Protein AF-A0A927V858-F1 (afdb_monomer)

pLDDT: mean 81.3, std 14.49, range [28.05, 98.75]

Sequence (749 aa):
MKVRRILFGILCCLLAFFAAYFNVFGTIDKAAEDMFYHRPKKTDSKIKIIKIDDYTLNQMGDFSTWSRDVYADLIDVLCVSEDVRPAVIGFDILFSSDKSVAGDKRFAETCAKFKNIITGFSYTFPTLEKVLPYDALLRSTGYGFVNSLMKEDDGIVRSSLLYFDEAGGIRRMSFGGAVYAKYMEVIGRNAVYYTDGNEMEFKYTGAAGDYENFSMADVLQGNVQAEEFDNCIVLVGVCATGMSDEYFVPVDRSAQMYGVEIHANVIQALLENKTLMELPAVLDGLIALIIVLVLVLICENLSTVSVIVMSSVAIVVKLLMGLLIFNIGFSCNVLVAPVMSIVIGGCYIISNCHRKDNDKKIVIVLTATVVLLSVAVPFFLKAVGDSNEYQTGSIVDDSGDEGVAHIHNIEKITVEATCSDTGLITQSCCECNEIISITEVPALGHDYAEEFTVDEEATCTNEGSKSKHCKRCDSKGEVTVIAVKEHEYSDWKEVLAADCVKAGKRERSCEACGHTEEGTIKALGHYFSGKYVVETPATCTTSGVEWNYCSRCNAKGEKRIIEPVGHDYTEWEITTVAECEHTGEKERGCKNCGYTEKEVIEALGHYFSDIYVVEIPATCMTSGVEWNYCTRCNTKGEKRIIELGGHDYTKWETIVIPDCEQAGEKKHSCKDCGYTEIEVVEALGHDFSDKFTIDIPPTCEEQGIKSKHCQYCSARSEITVVEATGHSYDNGGEDAYYCTVCKKALEEE

Solvent-accessible surface area (backbone atoms only — not comparable to full-atom values): 42364 Å² total; per-residue (Å²): 113,69,67,64,52,53,54,49,48,52,50,52,24,52,51,35,19,51,39,41,49,64,46,73,53,46,78,61,27,55,57,49,48,26,77,74,64,37,60,68,51,90,49,62,84,49,44,33,39,35,24,47,20,58,70,24,36,72,74,73,43,63,73,91,73,59,62,44,41,63,61,28,53,46,48,55,55,37,44,74,43,96,93,38,22,48,44,21,42,33,35,63,49,75,51,51,62,90,87,43,82,65,26,50,47,49,27,18,54,52,33,51,69,72,66,41,37,30,36,19,24,37,66,45,81,92,81,67,46,71,54,49,44,25,78,63,40,63,76,23,40,50,63,11,31,56,84,26,72,38,63,47,100,86,56,35,44,57,36,29,37,44,40,50,74,41,92,91,74,49,76,41,39,11,32,40,48,36,45,45,39,47,36,26,51,68,74,76,40,83,68,73,84,72,54,81,72,43,55,32,33,48,49,52,33,48,50,74,81,51,49,56,68,45,47,42,50,43,47,71,71,58,78,47,62,39,73,82,38,42,73,14,41,37,38,37,26,66,57,38,92,89,54,95,51,64,39,39,36,64,64,40,82,88,53,64,32,36,52,58,60,51,36,49,26,49,32,52,10,54,76,68,67,39,30,29,30,77,50,56,44,70,57,51,8,50,51,28,19,50,56,45,44,53,51,49,65,57,48,77,83,54,54,68,68,55,33,52,51,52,31,52,50,52,32,53,50,43,52,54,47,41,56,50,42,42,76,73,34,27,45,66,87,54,48,57,50,38,54,48,34,51,54,53,37,50,54,50,43,53,56,56,41,76,72,57,86,43,71,85,50,53,61,56,53,53,50,50,52,54,46,48,58,66,40,58,62,52,56,73,68,53,80,65,79,85,90,91,90,92,93,96,98,98,97,97,99,92,99,96,93,99,96,98,97,97,97,98,94,93,92,77,61,52,48,67,42,38,50,82,42,65,10,36,46,38,44,60,44,97,89,74,66,55,75,77,48,76,45,83,37,76,44,67,47,81,54,60,45,96,59,68,46,79,76,40,82,45,36,71,85,43,66,13,33,29,26,14,42,24,82,81,48,96,52,68,60,64,71,46,78,36,71,52,41,80,78,67,59,52,74,82,41,81,77,37,82,47,41,53,80,46,58,14,34,29,37,30,38,17,81,94,76,67,54,71,49,84,45,78,37,74,41,70,43,79,51,64,78,83,54,67,48,75,82,38,76,49,38,52,84,42,61,13,34,30,34,27,37,15,80,87,74,66,47,80,64,60,74,48,75,38,68,44,70,40,77,56,60,52,72,76,46,71,80,36,78,51,36,54,86,41,62,13,32,31,35,27,40,16,79,86,74,70,54,71,50,75,49,77,36,72,45,71,43,81,53,64,45,94,62,66,48,73,81,38,75,48,33,68,86,41,61,12,34,29,34,19,32,16,79,84,76,65,49,78,59,62,75,48,75,39,67,62,38,76,76,57,59,50,74,78,43,77,79,39,81,47,39,54,83,43,60,12,30,31,33,32,31,21,75,89,77,62,55,69,54,75,48,79,38,73,42,71,42,79,58,63,45,94,59,73,43,76,77,38,78,47,39,56,87,42,64,12,35,29,28,20,43,27,80,87,50,95,52,75,42,82,74,39,80,36,73,45,70,45,84,53,68,51,88,74,69,87,93,59,42,32,22,74,85,79,64,50,71,65,86,85,134

Nearest PDB structures (foldseek):
  3q7m-assembly1_A  TM=9.022E-02  e=1.526E-04  Escherichia coli
  9cym-assembly1_L  TM=2.283E-01  e=5.647E-01  Mus musculus
  8vev-assembly2_C  TM=1.077E-01  e=3.393E-02  Mus musculus
  9cyl-assembly1_L  TM=1.929E-01  e=4.530E-01  Mus musculus
  6tjg-assembly1_A  TM=8.984E-02  e=6.948E-02  synthetic construct

Radius of gyration: 68.56 Å; Cα contacts (8 Å, |Δi|>4): 1426; chains: 1; bounding box: 158×120×239 Å

Secondary structure (DSSP, 8-state):
-HHHHHHHHHHHHHHHHHHHHTTTTHHHHHHHHHHHH----PPPTTEEEEEEEHHHHHHH--TTT--THHHHHHHHHH-SSSSSS-SEEEEEEE--S---HHHHHHHHHHHHHH--EEEEEEEETTTTEEEPPPTTTTTTSEEEESTTEEE-TTSBEEEEE-EEEETTTEEEEBHHHHHHHHHHHHTT-------SSSEEEE---S-TT-SEEEEHHHHHTTSS-GGGGTT-EEEEEEE-TT-S-EEB-SS-SSS-EEHHHHHHHHHHHHHTT-EEEEPPHHHHHHHHHHHHHHHHHHHTT--HHHHHHHHHHHHHHHHHHHHHHHTTTEE--SSHHHHHHHHHHHHHHHHHHHTTT-HHHHHHHHHHHHHHHHHHHHHHH-SS-----------------------------EE---SSS-EEEEEE-TTT--EEEEEEE------B-SSPEEEE---SSS-EEEEEEETTEEEEEEEEEEPPPP--PPP-EEEE---SSS-EEEEEE-TTT--EEEEEEPP----EEEEEEEEE---SSS-EEEEEEETTT--EEEEEEEPP----BPP-EEEE---SSS-EEEEEEBTTT-PEEEEEEPP----B-S--EEEE---SSS-EEEEEEBTTT--EEEEEEEPPPP--BPPPEEEE---SSS-EEEEEEBTTT--EEEEEEPP----B-SS-EEEE---SSS-EEEEEEBSSSS-EEEEEEE------EE--SSS--EETTT--B----

Foldseek 3Di:
DVVVLVVVLVVLLQLLLVCLLVVVPVVVLVLVCLVQFQAADQADLLEEEAAQEPVVCVVPNDPVQDQLQLVLLLLCLLPVDPQQHALAEEELDQQADDDDPVNLVSNLVSLQVNARYEYEKAADPPVRDIRHHDDSNPVRYHYAYLPQFDQDPVQATQKGFQWDQDPVRDIGGHRLNRNLCSLCVSVVHHQDDDEDDGMWGFHFHDDAPSHHYDHSVCSSVCVDHSNSNGHGYYYYYYDYPPDPQWGAYSNDNPGTHGSSSVSSRSNSRSVVVQIAYEDNSSVLSVVLSVLSSVLSVVLPPDDLVVLVVSLVVSLVVLQVVQVVCSVVRYHGRNCSSNVSSVVVSLVSNVVVCVVPVCVVVNVVVVVVVVVCVVCVVVVVVPPDDDDDDDDYDYDEYDYYDYDDYDDDDDDFDKQPAAQPGKIWRWGADPVPRDTPDIDIGHHPHFAWDPDWDWPADAEQVGKTKIFTAGPGDRDTDDMDIHDHDHADKDDWAWDFDAEQPRWGKIKIARPRPRDMDIDIHDHPHFDFPPDKDWPFPAEQQRKTKIFTARPRPRDTDDIDIHDHPHFPKDDWDWPADAEQPRKTKTWIARPRPRDIDMDIHDHPHFDWDPDWDWPAPAEQVGWTKIFIAGPRPRHTDDIDIHDHDDFDKDDKDWPADAEQPRWTKIWIARPPPRDIDIDIHDHPHFDWDPDKDWPAPAAQPGKTWIFTQGPGDRDTPPIDIHDHPHFDWDDPDDDWIAGPGPRDIDDDD

Mean predicted aligned error: 21.11 Å

Structure (mmCIF, N/CA/C/O backbone):
data_AF-A0A927V858-F1
#
_entry.id   AF-A0A927V858-F1
#
loop_
_atom_site.group_PDB
_atom_site.id
_atom_site.type_symbol
_atom_site.label_atom_id
_atom_site.label_alt_id
_atom_site.label_comp_id
_atom_site.label_asym_id
_atom_site.label_entity_id
_atom_site.label_seq_id
_atom_site.pdbx_PDB_ins_code
_atom_site.Cartn_x
_atom_site.Cartn_y
_atom_site.Cartn_z
_atom_site.occupancy
_atom_site.B_iso_or_equiv
_atom_site.auth_seq_id
_atom_site.auth_comp_id
_atom_site.auth_asym_id
_atom_site.auth_atom_id
_atom_site.pdbx_PDB_model_num
ATOM 1 N N . MET A 1 1 ? -3.427 56.158 42.458 1.00 58.91 1 MET A N 1
ATOM 2 C CA . MET A 1 1 ? -4.299 55.046 41.999 1.00 58.91 1 MET A CA 1
ATOM 3 C C . MET A 1 1 ? -4.277 54.860 40.480 1.00 58.91 1 MET A C 1
ATOM 5 O O . MET A 1 1 ? -3.712 53.857 40.075 1.00 58.91 1 MET A O 1
ATOM 9 N N . LYS A 1 2 ? -4.810 55.783 39.650 1.00 66.62 2 LYS A N 1
ATOM 10 C CA . LYS A 1 2 ? -4.940 55.594 38.179 1.00 66.62 2 LYS A CA 1
ATOM 11 C C . LYS A 1 2 ? -3.685 55.036 37.480 1.00 66.62 2 LYS A C 1
ATOM 13 O O . LYS A 1 2 ? -3.776 53.994 36.847 1.00 66.62 2 LYS A O 1
ATOM 18 N N . VAL A 1 3 ? -2.509 55.642 37.683 1.00 73.12 3 VAL A N 1
ATOM 19 C CA . VAL A 1 3 ? -1.237 55.194 37.063 1.00 73.12 3 VAL A CA 1
ATOM 20 C C . VAL A 1 3 ? -0.937 53.705 37.313 1.00 73.12 3 VAL A C 1
ATOM 22 O O . VAL A 1 3 ? -0.571 52.996 36.385 1.00 73.12 3 VAL A O 1
ATOM 25 N N . ARG A 1 4 ? -1.172 53.188 38.531 1.00 71.81 4 ARG A N 1
ATOM 26 C CA . ARG A 1 4 ? -0.948 51.765 38.862 1.00 71.81 4 ARG A CA 1
ATOM 27 C C . ARG A 1 4 ? -1.912 50.822 38.127 1.00 71.81 4 ARG A C 1
ATOM 29 O O . ARG A 1 4 ? -1.530 49.691 37.857 1.00 71.81 4 ARG A O 1
ATOM 36 N N . ARG A 1 5 ? -3.130 51.270 37.788 1.00 71.31 5 ARG A N 1
ATOM 37 C CA . ARG A 1 5 ? -4.062 50.491 36.951 1.00 71.31 5 ARG A CA 1
ATOM 38 C C . ARG A 1 5 ? -3.630 50.481 35.488 1.00 71.31 5 ARG A C 1
ATOM 40 O O . ARG A 1 5 ? -3.599 49.415 34.892 1.00 71.31 5 ARG A O 1
ATOM 47 N N . ILE A 1 6 ? -3.216 51.631 34.953 1.00 78.19 6 ILE A N 1
ATOM 48 C CA . ILE A 1 6 ? -2.701 51.748 33.578 1.00 78.19 6 ILE A CA 1
ATOM 49 C C . ILE A 1 6 ? -1.465 50.853 33.390 1.00 78.19 6 ILE A C 1
ATOM 51 O O . ILE A 1 6 ? -1.425 50.061 32.456 1.00 78.19 6 ILE A O 1
ATOM 55 N N . LEU A 1 7 ? -0.503 50.897 34.321 1.00 80.94 7 LEU A N 1
ATOM 56 C CA . LEU A 1 7 ? 0.682 50.027 34.294 1.00 80.94 7 LEU A CA 1
ATOM 57 C C . LEU A 1 7 ? 0.331 48.532 34.398 1.00 80.94 7 LEU A C 1
ATOM 59 O O . LEU A 1 7 ? 0.927 47.723 33.695 1.00 80.94 7 LEU A O 1
ATOM 63 N N . PHE A 1 8 ? -0.651 48.160 35.228 1.00 82.12 8 PHE A N 1
ATOM 64 C CA . PHE A 1 8 ? -1.137 46.776 35.309 1.00 82.12 8 PHE A CA 1
ATOM 65 C C . PHE A 1 8 ? -1.821 46.326 34.008 1.00 82.12 8 PHE A C 1
ATOM 67 O O . PHE A 1 8 ? -1.571 45.220 33.540 1.00 82.12 8 PHE A O 1
ATOM 74 N N . GLY A 1 9 ? -2.630 47.194 33.394 1.00 83.00 9 GLY A N 1
ATOM 75 C CA . GLY A 1 9 ? -3.264 46.942 32.101 1.00 83.00 9 GLY A CA 1
ATOM 76 C C . GLY A 1 9 ? -2.247 46.724 30.982 1.00 83.00 9 GLY A C 1
ATOM 77 O O . GLY A 1 9 ? -2.334 45.729 30.269 1.00 83.00 9 GLY A O 1
ATOM 78 N N . ILE A 1 10 ? -1.238 47.598 30.886 1.00 87.81 10 ILE A N 1
ATOM 79 C CA . ILE A 1 10 ? -0.120 47.464 29.938 1.00 87.81 10 ILE A CA 1
ATOM 80 C C . ILE A 1 10 ? 0.633 46.149 30.172 1.00 87.81 10 ILE A C 1
ATOM 82 O O . ILE A 1 10 ? 0.880 45.419 29.217 1.00 87.81 10 ILE A O 1
ATOM 86 N N . LEU A 1 11 ? 0.943 45.803 31.428 1.00 87.94 11 LEU A N 1
ATOM 87 C CA . LEU A 1 11 ? 1.598 44.536 31.761 1.00 87.94 11 LEU A CA 1
ATOM 88 C C . LEU A 1 11 ? 0.762 43.325 31.315 1.00 87.94 11 LEU A C 1
ATOM 90 O O . LEU A 1 11 ? 1.308 42.410 30.712 1.00 87.94 11 LEU A O 1
ATOM 94 N N . CYS A 1 12 ? -0.554 43.332 31.544 1.00 86.38 12 CYS A N 1
ATOM 95 C CA . CYS A 1 12 ? -1.440 42.258 31.086 1.00 86.38 12 CYS A CA 1
ATOM 96 C C . CYS A 1 12 ? -1.489 42.153 29.552 1.00 86.38 12 CYS A C 1
ATOM 98 O O . CYS A 1 12 ? -1.469 41.046 29.024 1.00 86.38 12 CYS A O 1
ATOM 100 N N . CYS A 1 13 ? -1.504 43.285 28.840 1.00 89.81 13 CYS A N 1
ATOM 101 C CA . CYS A 1 13 ? -1.466 43.324 27.374 1.00 89.81 13 CYS A CA 1
ATOM 102 C C . CYS A 1 13 ? -0.152 42.751 26.817 1.00 89.81 13 CYS A C 1
ATOM 104 O O . CYS A 1 13 ? -0.179 41.953 25.885 1.00 89.81 13 CYS A O 1
ATOM 106 N N . LEU A 1 14 ? 0.989 43.120 27.411 1.00 91.75 14 LEU A N 1
ATOM 107 C CA . LEU A 1 14 ? 2.305 42.601 27.027 1.00 91.75 14 LEU A CA 1
ATOM 108 C C . LEU A 1 14 ? 2.446 41.109 27.350 1.00 91.75 14 LEU A C 1
ATOM 110 O O . LEU A 1 14 ? 2.932 40.356 26.514 1.00 91.75 14 LEU A O 1
ATOM 114 N N . LEU A 1 15 ? 1.987 40.664 28.524 1.00 89.31 15 LEU A N 1
ATOM 115 C CA . LEU A 1 15 ? 1.983 39.244 28.886 1.00 89.31 15 LEU A CA 1
ATOM 116 C C . LEU A 1 15 ? 1.108 38.419 27.935 1.00 89.31 15 LEU A C 1
ATOM 118 O O . LEU A 1 15 ? 1.525 37.341 27.536 1.00 89.31 15 LEU A O 1
ATOM 122 N N . ALA A 1 16 ? -0.058 38.929 27.523 1.00 87.94 16 ALA A N 1
ATOM 123 C CA . ALA A 1 16 ? -0.917 38.252 26.552 1.00 87.94 16 ALA A CA 1
ATOM 124 C C . ALA A 1 16 ? -0.272 38.170 25.159 1.00 87.94 16 ALA A C 1
ATOM 126 O O . ALA A 1 16 ? -0.300 37.107 24.544 1.00 87.94 16 ALA A O 1
ATOM 127 N N . PHE A 1 17 ? 0.357 39.259 24.697 1.00 92.69 17 PHE A N 1
ATOM 128 C CA . PHE A 1 17 ? 1.118 39.273 23.446 1.00 92.69 17 PHE A CA 1
ATOM 129 C C . PHE A 1 17 ? 2.244 38.234 23.466 1.00 92.69 17 PHE A C 1
ATOM 131 O O . PHE A 1 17 ? 2.310 37.385 22.584 1.00 92.69 17 PHE A O 1
ATOM 138 N N . PHE A 1 18 ? 3.111 38.271 24.483 1.00 91.62 18 PHE A N 1
ATOM 139 C CA . PHE A 1 18 ? 4.269 37.379 24.553 1.00 91.62 18 PHE A CA 1
ATOM 140 C C . PHE A 1 18 ? 3.889 35.920 24.843 1.00 91.62 18 PHE A C 1
ATOM 142 O O . PHE A 1 18 ? 4.565 35.027 24.345 1.00 91.62 18 PHE A O 1
ATOM 149 N N . ALA A 1 19 ? 2.805 35.656 25.581 1.00 87.56 19 ALA A N 1
ATOM 150 C CA . ALA A 1 19 ? 2.330 34.292 25.815 1.00 87.56 19 ALA A CA 1
ATOM 151 C C . ALA A 1 19 ? 1.821 33.608 24.534 1.00 87.56 19 ALA A C 1
ATOM 153 O O . ALA A 1 19 ? 2.029 32.408 24.381 1.00 87.56 19 ALA A O 1
ATOM 154 N N . ALA A 1 20 ? 1.206 34.361 23.615 1.00 87.56 20 ALA A N 1
ATOM 155 C CA . ALA A 1 20 ? 0.836 33.868 22.287 1.00 87.56 20 ALA A CA 1
ATOM 156 C C . ALA A 1 20 ? 2.051 33.803 21.349 1.00 87.56 20 ALA A C 1
ATOM 158 O O . ALA A 1 20 ? 2.294 32.776 20.725 1.00 87.56 20 ALA A O 1
ATOM 159 N N . TYR A 1 21 ? 2.867 34.862 21.310 1.00 89.75 21 TYR A N 1
ATOM 160 C CA . TYR A 1 21 ? 4.043 34.949 20.439 1.00 89.75 21 TYR A CA 1
ATOM 161 C C . TYR A 1 21 ? 5.082 33.839 20.692 1.00 89.75 21 TYR A C 1
ATOM 163 O O . TYR A 1 21 ? 5.710 33.367 19.751 1.00 89.75 21 TYR A O 1
ATOM 171 N N . PHE A 1 22 ? 5.257 33.413 21.949 1.00 88.00 22 PHE A N 1
ATOM 172 C CA . PHE A 1 22 ? 6.136 32.297 22.333 1.00 88.00 22 PHE A CA 1
ATOM 173 C C . PHE A 1 22 ? 5.383 30.976 22.590 1.00 88.00 22 PHE A C 1
ATOM 175 O O . PHE A 1 22 ? 5.954 30.076 23.197 1.00 88.00 22 PHE A O 1
ATOM 182 N N . ASN A 1 23 ? 4.105 30.883 22.198 1.00 83.38 23 ASN A N 1
ATOM 183 C CA . ASN A 1 23 ? 3.203 29.744 22.416 1.00 83.38 23 ASN A CA 1
ATOM 184 C C . ASN A 1 23 ? 3.366 29.034 23.783 1.00 83.38 23 ASN A C 1
ATOM 186 O O . ASN A 1 23 ? 3.630 27.835 23.884 1.00 83.38 23 ASN A O 1
ATOM 190 N N . VAL A 1 24 ? 3.198 29.792 24.870 1.00 84.44 24 VAL A N 1
ATOM 191 C CA . VAL A 1 24 ? 3.479 29.348 26.253 1.00 84.44 24 VAL A CA 1
ATOM 192 C C . VAL A 1 24 ? 2.577 28.192 26.727 1.00 84.44 24 VAL A C 1
ATOM 194 O O . VAL A 1 24 ? 2.874 27.559 27.740 1.00 84.44 24 VAL A O 1
ATOM 197 N N . PHE A 1 25 ? 1.497 27.884 26.002 1.00 80.25 25 PHE A N 1
ATOM 198 C CA . PHE A 1 25 ? 0.576 26.782 26.306 1.00 80.25 25 PHE A CA 1
ATOM 199 C C . PHE A 1 25 ? 0.555 25.670 25.241 1.00 80.25 25 PHE A C 1
ATOM 201 O O . PHE A 1 25 ? -0.300 24.792 25.339 1.00 80.25 25 PHE A O 1
ATOM 208 N N . GLY A 1 26 ? 1.486 25.669 24.275 1.00 78.00 26 GLY A N 1
ATOM 209 C CA . GLY A 1 26 ? 1.424 24.905 23.016 1.00 78.00 26 GLY A CA 1
ATOM 210 C C . GLY A 1 26 ? 0.831 23.498 23.084 1.00 78.00 26 GLY A C 1
ATOM 211 O O . GLY A 1 26 ? -0.169 23.240 22.426 1.00 78.00 26 GLY A O 1
ATOM 212 N N . THR A 1 27 ? 1.357 22.602 23.924 1.00 77.31 27 THR A N 1
ATOM 213 C CA . THR A 1 27 ? 0.852 21.216 24.044 1.00 77.31 27 THR A CA 1
ATOM 214 C C . THR A 1 27 ? -0.615 21.137 24.494 1.00 77.31 27 THR A C 1
ATOM 216 O O . THR A 1 27 ? -1.357 20.250 24.078 1.00 77.31 27 THR A O 1
ATOM 219 N N . ILE A 1 28 ? -1.054 22.062 25.354 1.00 80.81 28 ILE A N 1
ATOM 220 C CA . ILE A 1 28 ? -2.446 22.147 25.822 1.00 80.81 28 ILE A CA 1
ATOM 221 C C . ILE A 1 28 ? -3.313 22.837 24.761 1.00 80.81 28 ILE A C 1
ATOM 223 O O . ILE A 1 28 ? -4.476 22.474 24.595 1.00 80.81 28 ILE A O 1
ATOM 227 N N . ASP A 1 29 ? -2.748 23.805 24.032 1.00 82.00 29 ASP A N 1
ATOM 228 C CA . ASP A 1 29 ? -3.445 24.508 22.957 1.00 82.00 29 ASP A CA 1
ATOM 229 C C . ASP A 1 29 ? -3.707 23.576 21.762 1.00 82.00 29 ASP A C 1
ATOM 231 O O . ASP A 1 29 ? -4.870 23.366 21.431 1.00 82.00 29 ASP A O 1
ATOM 235 N N . LYS A 1 30 ? -2.695 22.864 21.238 1.00 82.06 30 LYS A N 1
ATOM 236 C CA . LYS A 1 30 ? -2.862 21.800 20.223 1.00 82.06 30 LYS A CA 1
ATOM 237 C C . LYS A 1 30 ? -3.902 20.748 20.641 1.00 82.06 30 LYS A C 1
ATOM 239 O O . LYS A 1 30 ? -4.741 20.351 19.840 1.00 82.06 30 LYS A O 1
ATOM 244 N N . ALA A 1 31 ? -3.931 20.342 21.915 1.00 81.75 31 ALA A N 1
ATOM 245 C CA . ALA A 1 31 ? -4.948 19.409 22.415 1.00 81.75 31 ALA A CA 1
ATOM 246 C C . ALA A 1 31 ? -6.379 19.997 22.451 1.00 81.75 31 ALA A C 1
ATOM 248 O O . ALA A 1 31 ? -7.353 19.250 22.330 1.00 81.75 31 ALA A O 1
ATOM 249 N N . ALA A 1 32 ? -6.531 21.317 22.599 1.00 79.75 32 ALA A N 1
ATOM 250 C CA . ALA A 1 32 ? -7.817 21.998 22.453 1.00 79.75 32 ALA A CA 1
ATOM 251 C C . ALA A 1 32 ? -8.191 22.196 20.973 1.00 79.75 32 ALA A C 1
ATOM 253 O O . ALA A 1 32 ? -9.346 21.974 20.604 1.00 79.75 32 ALA A O 1
ATOM 254 N N . GLU A 1 33 ? -7.225 22.569 20.130 1.00 79.94 33 GLU A N 1
ATOM 255 C CA . GLU A 1 33 ? -7.360 22.676 18.673 1.00 79.94 33 GLU A CA 1
ATOM 256 C C . GLU A 1 33 ? -7.863 21.355 18.072 1.00 79.94 33 GLU A C 1
ATOM 258 O O . GLU A 1 33 ? -8.876 21.363 17.370 1.00 79.94 33 GLU A O 1
ATOM 263 N N . ASP A 1 34 ? -7.270 20.215 18.449 1.00 84.75 34 ASP A N 1
ATOM 264 C CA . ASP A 1 34 ? -7.724 18.870 18.069 1.00 84.75 34 ASP A CA 1
ATOM 265 C C . ASP A 1 34 ? -9.228 18.673 18.332 1.00 84.75 34 ASP A C 1
ATOM 267 O O . ASP A 1 34 ? -10.001 18.390 17.413 1.00 84.75 34 ASP A O 1
ATOM 271 N N . MET A 1 35 ? -9.672 18.906 19.573 1.00 78.25 35 MET A N 1
ATOM 272 C CA . MET A 1 35 ? -11.064 18.718 20.008 1.00 78.25 35 MET A CA 1
ATOM 273 C C . MET A 1 35 ? -12.063 19.638 19.277 1.00 78.25 35 MET A C 1
ATOM 275 O O . MET A 1 35 ? -13.226 19.272 19.054 1.00 78.25 35 MET A O 1
ATOM 279 N N . PHE A 1 36 ? -11.652 20.855 18.910 1.00 71.81 36 PHE A N 1
ATOM 280 C CA . PHE A 1 36 ? -12.515 21.771 18.165 1.00 71.81 36 PHE A CA 1
ATOM 281 C C . PHE A 1 36 ? -12.536 21.466 16.667 1.00 71.81 36 PHE A C 1
ATOM 283 O O . PHE A 1 36 ? -13.609 21.525 16.055 1.00 71.81 36 PHE A O 1
ATOM 290 N N . TYR A 1 37 ? -11.387 21.126 16.085 1.00 73.75 37 TYR A N 1
ATOM 291 C CA . TYR A 1 37 ? -11.194 21.124 14.642 1.00 73.75 37 TYR A CA 1
ATOM 292 C C . TYR A 1 37 ? -11.202 19.728 14.018 1.00 73.75 37 TYR A C 1
ATOM 294 O O . TYR A 1 37 ? -11.857 19.558 12.985 1.00 73.75 37 TYR A O 1
ATOM 302 N N . HIS A 1 38 ? -10.555 18.723 14.606 1.00 74.81 38 HIS A N 1
ATOM 303 C CA . HIS A 1 38 ? -10.404 17.385 14.018 1.00 74.81 38 HIS A CA 1
ATOM 304 C C . HIS A 1 38 ? -11.633 16.495 14.257 1.00 74.81 38 HIS A C 1
ATOM 306 O O . HIS A 1 38 ? -11.595 15.469 14.925 1.00 74.81 38 HIS A O 1
ATOM 312 N N . ARG A 1 39 ? -12.762 16.913 13.675 1.00 73.94 39 ARG A N 1
ATOM 313 C CA . ARG A 1 39 ? -14.020 16.158 13.663 1.00 73.94 39 ARG A CA 1
ATOM 314 C C . ARG A 1 39 ? -14.120 15.319 12.386 1.00 73.94 39 ARG A C 1
ATOM 316 O O . ARG A 1 39 ? -14.115 15.934 11.310 1.00 73.94 39 ARG A O 1
ATOM 323 N N . PRO A 1 40 ? -14.264 13.985 12.484 1.00 74.50 40 PRO A N 1
ATOM 324 C CA . PRO A 1 40 ? -14.386 13.127 11.315 1.00 74.50 40 PRO A CA 1
ATOM 325 C C . PRO A 1 40 ? -15.682 13.410 10.547 1.00 74.50 40 PRO A C 1
ATOM 327 O O . PRO A 1 40 ? -16.665 13.935 11.085 1.00 74.50 40 PRO A O 1
ATOM 330 N N . LYS A 1 41 ? -15.664 13.090 9.255 1.00 82.81 41 LYS A N 1
ATOM 331 C CA . LYS A 1 41 ? -16.787 13.182 8.314 1.00 82.81 41 LYS A CA 1
ATOM 332 C C . LYS A 1 41 ? -16.683 12.019 7.329 1.00 82.81 41 LYS A C 1
ATOM 334 O O . LYS A 1 41 ? -15.661 11.348 7.281 1.00 82.81 41 LYS A O 1
ATOM 339 N N . LYS A 1 42 ? -17.709 11.812 6.495 1.00 88.19 42 LYS A N 1
ATOM 340 C CA . LYS A 1 42 ? -17.600 10.828 5.412 1.00 88.19 42 LYS A CA 1
ATOM 341 C C . LYS A 1 42 ? -16.396 11.168 4.515 1.00 88.19 42 LYS A C 1
ATOM 343 O O . LYS A 1 42 ? -16.301 12.289 4.012 1.00 88.19 42 LYS A O 1
ATOM 348 N N . THR A 1 43 ? -15.525 10.185 4.344 1.00 93.00 43 THR A N 1
ATOM 349 C CA . THR A 1 43 ? -14.414 10.124 3.390 1.00 93.00 43 THR A CA 1
ATOM 350 C C . THR A 1 43 ? -14.906 10.226 1.941 1.00 93.00 43 THR A C 1
ATOM 352 O O . THR A 1 43 ? -16.078 9.961 1.643 1.00 93.00 43 THR A O 1
ATOM 355 N N . ASP A 1 44 ? -14.029 10.656 1.030 1.00 92.56 44 ASP A N 1
ATOM 356 C CA . ASP A 1 44 ? -14.317 10.608 -0.407 1.00 92.56 44 ASP A CA 1
ATOM 357 C C . ASP A 1 44 ? -14.139 9.168 -0.916 1.00 92.56 44 ASP A C 1
ATOM 359 O O . ASP A 1 44 ? -13.043 8.614 -0.851 1.00 92.56 44 ASP A O 1
ATOM 363 N N . SER A 1 45 ? -15.206 8.574 -1.459 1.00 93.38 45 SER A N 1
ATOM 364 C CA . SER A 1 45 ? -15.193 7.219 -2.034 1.00 93.38 45 SER A CA 1
ATOM 365 C C . SER A 1 45 ? -14.297 7.096 -3.273 1.00 93.38 45 SER A C 1
ATOM 367 O O . SER A 1 45 ? -14.064 5.998 -3.766 1.00 93.38 45 SER A O 1
ATOM 369 N N . LYS A 1 46 ? -13.765 8.209 -3.796 1.00 94.56 46 LYS A N 1
ATOM 370 C CA . LYS A 1 46 ? -12.696 8.206 -4.802 1.00 94.56 46 LYS A CA 1
ATOM 371 C C . LYS A 1 46 ? -11.321 7.838 -4.246 1.00 94.56 46 LYS A C 1
ATOM 373 O O . LYS A 1 46 ? -10.421 7.643 -5.057 1.00 94.56 46 LYS A O 1
ATOM 378 N N . ILE A 1 47 ? -11.127 7.778 -2.928 1.00 98.19 47 ILE A N 1
ATOM 379 C CA . ILE A 1 47 ? -9.858 7.392 -2.301 1.00 98.19 47 ILE A CA 1
ATOM 380 C C . ILE A 1 47 ? -10.037 6.005 -1.684 1.00 98.19 47 ILE A C 1
ATOM 382 O O . ILE A 1 47 ? -10.734 5.849 -0.681 1.00 98.19 47 ILE A O 1
ATOM 386 N N . LYS A 1 48 ? -9.409 5.004 -2.303 1.00 98.25 48 LYS A N 1
ATOM 387 C CA . LYS A 1 48 ? -9.518 3.587 -1.934 1.00 98.25 48 LYS A CA 1
ATOM 388 C C . LYS A 1 48 ? -8.152 3.042 -1.527 1.00 98.25 48 LYS A C 1
ATOM 390 O O . LYS A 1 48 ? -7.136 3.414 -2.116 1.00 98.25 48 LYS A O 1
ATOM 395 N N . ILE A 1 49 ? -8.118 2.163 -0.527 1.00 98.50 49 ILE A N 1
ATOM 396 C CA . ILE A 1 49 ? -6.872 1.612 0.026 1.00 98.50 49 ILE A CA 1
ATOM 397 C C . ILE A 1 49 ? -6.840 0.094 -0.158 1.00 98.50 49 ILE A C 1
ATOM 399 O O . ILE A 1 49 ? -7.696 -0.623 0.351 1.00 98.50 49 ILE A O 1
ATOM 403 N N . ILE A 1 50 ? -5.826 -0.404 -0.854 1.00 98.44 50 ILE A N 1
ATOM 404 C CA . ILE A 1 50 ? -5.524 -1.827 -0.975 1.00 98.44 50 ILE A CA 1
ATOM 405 C C . ILE A 1 50 ? -4.477 -2.165 0.087 1.00 98.44 50 ILE A C 1
ATOM 407 O O . ILE A 1 50 ? -3.327 -1.726 0.020 1.00 98.44 50 ILE A O 1
ATOM 411 N N . LYS A 1 51 ? -4.902 -2.904 1.109 1.00 96.62 51 LYS A N 1
ATOM 412 C CA . LYS A 1 51 ? -4.116 -3.186 2.308 1.00 96.62 51 LYS A CA 1
ATOM 413 C C . LYS A 1 51 ? -3.352 -4.497 2.166 1.00 96.62 51 LYS A C 1
ATOM 415 O O . LYS A 1 51 ? -3.944 -5.546 1.919 1.00 96.62 51 LYS A O 1
ATOM 420 N N . ILE A 1 52 ? -2.044 -4.448 2.400 1.00 96.44 52 ILE A N 1
ATOM 421 C CA . ILE A 1 52 ? -1.256 -5.614 2.807 1.00 96.44 52 ILE A CA 1
ATOM 422 C C . ILE A 1 52 ? -1.512 -5.785 4.306 1.00 96.44 52 ILE A C 1
ATOM 424 O O . ILE A 1 52 ? -0.819 -5.217 5.148 1.00 96.44 52 ILE A O 1
ATOM 428 N N . ASP A 1 53 ? -2.600 -6.481 4.609 1.00 95.19 53 ASP A N 1
ATOM 429 C CA . ASP A 1 53 ? -3.116 -6.730 5.951 1.00 95.19 53 ASP A CA 1
ATOM 430 C C . ASP A 1 53 ? -2.750 -8.129 6.464 1.00 95.19 53 ASP A C 1
ATOM 432 O O . ASP A 1 53 ? -2.185 -8.954 5.742 1.00 95.19 53 ASP A O 1
ATOM 436 N N . ASP A 1 54 ? -3.097 -8.420 7.720 1.00 94.44 54 ASP A N 1
ATOM 437 C CA . ASP A 1 54 ? -2.828 -9.726 8.332 1.00 94.44 54 ASP A CA 1
ATOM 438 C C . ASP A 1 54 ? -3.450 -10.886 7.527 1.00 94.44 54 ASP A C 1
ATOM 440 O O . ASP A 1 54 ? -2.858 -11.958 7.441 1.00 94.44 54 ASP A O 1
ATOM 444 N N . TYR A 1 55 ? -4.609 -10.699 6.887 1.00 94.69 55 TYR A N 1
ATOM 445 C CA . TYR A 1 55 ? -5.229 -11.715 6.023 1.00 94.69 55 TYR A CA 1
ATOM 446 C C . TYR A 1 55 ? -4.433 -11.943 4.727 1.00 94.69 55 TYR A C 1
ATOM 448 O O . TYR A 1 55 ? -4.184 -13.093 4.357 1.00 94.69 55 TYR A O 1
ATOM 456 N N . THR A 1 56 ? -3.952 -10.876 4.083 1.00 95.19 56 THR A N 1
ATOM 457 C CA . THR A 1 56 ? -3.050 -10.961 2.926 1.00 95.19 56 THR A CA 1
ATOM 458 C C . THR A 1 56 ? -1.744 -11.662 3.300 1.00 95.19 56 THR A C 1
ATOM 460 O O . THR A 1 56 ? -1.341 -12.602 2.616 1.00 95.19 56 THR A O 1
ATOM 463 N N . LEU A 1 57 ? -1.105 -11.274 4.409 1.00 94.19 57 LEU A N 1
ATOM 464 C CA . LEU A 1 57 ? 0.148 -11.885 4.872 1.00 94.19 57 LEU A CA 1
ATOM 465 C C . LEU A 1 57 ? -0.030 -13.357 5.285 1.00 94.19 57 LEU A C 1
ATOM 467 O O . LEU A 1 57 ? 0.859 -14.169 5.036 1.00 94.19 57 LEU A O 1
ATOM 471 N N . ASN A 1 58 ? -1.180 -13.740 5.851 1.00 92.00 58 ASN A N 1
ATOM 472 C CA . ASN A 1 58 ? -1.486 -15.144 6.154 1.00 92.00 58 ASN A CA 1
ATOM 473 C C . ASN A 1 58 ? -1.694 -16.007 4.892 1.00 92.00 58 ASN A C 1
ATOM 475 O O . ASN A 1 58 ? -1.435 -17.207 4.945 1.00 92.00 58 ASN A O 1
ATOM 479 N N . GLN A 1 59 ? -2.147 -15.431 3.770 1.00 87.31 59 GLN A N 1
ATOM 480 C CA . GLN A 1 59 ? -2.309 -16.163 2.503 1.00 87.31 59 GLN A CA 1
ATOM 481 C C . GLN A 1 59 ? -1.045 -16.173 1.633 1.00 87.31 59 GLN A C 1
ATOM 483 O O . GLN A 1 59 ? -0.765 -17.171 0.974 1.00 87.31 59 GLN A O 1
ATOM 488 N N . MET A 1 60 ? -0.300 -15.067 1.602 1.00 89.56 60 MET A N 1
ATOM 489 C CA . MET A 1 60 ? 0.798 -14.837 0.653 1.00 89.56 60 MET A CA 1
ATOM 490 C C . MET A 1 60 ? 2.188 -14.850 1.309 1.00 89.56 60 MET A C 1
ATOM 492 O O . MET A 1 60 ? 3.198 -14.759 0.615 1.00 89.56 60 MET A O 1
ATOM 496 N N . GLY A 1 61 ? 2.267 -14.957 2.637 1.00 90.12 61 GLY A N 1
ATOM 497 C CA . GLY A 1 61 ? 3.513 -14.834 3.391 1.00 90.12 61 GLY A CA 1
ATOM 498 C C . GLY A 1 61 ? 3.991 -13.385 3.535 1.00 90.12 61 GLY A C 1
ATOM 499 O O . GLY A 1 61 ? 3.306 -12.433 3.164 1.00 90.12 61 GLY A O 1
ATOM 500 N N . ASP A 1 62 ? 5.191 -13.221 4.091 1.00 87.62 62 ASP A N 1
ATOM 501 C CA . ASP A 1 62 ? 5.802 -11.918 4.363 1.00 87.62 62 ASP A CA 1
ATOM 502 C C . ASP A 1 62 ? 6.111 -11.151 3.062 1.00 87.62 62 ASP A C 1
ATOM 504 O O . ASP A 1 62 ? 6.856 -11.635 2.206 1.00 87.62 62 ASP A O 1
ATOM 508 N N . PHE A 1 63 ? 5.583 -9.930 2.926 1.00 87.62 63 PHE A N 1
ATOM 509 C CA . PHE A 1 63 ? 5.744 -9.089 1.732 1.00 87.62 63 PHE A CA 1
ATOM 510 C C . PHE A 1 63 ? 7.202 -8.721 1.401 1.00 87.62 63 PHE A C 1
ATOM 512 O O . PHE A 1 63 ? 7.536 -8.449 0.243 1.00 87.62 63 PHE A O 1
ATOM 519 N N . SER A 1 64 ? 8.110 -8.782 2.380 1.00 83.56 64 SER A N 1
ATOM 520 C CA . SER A 1 64 ? 9.549 -8.644 2.141 1.00 83.56 64 SER A CA 1
ATOM 521 C C . SER A 1 64 ? 10.120 -9.794 1.300 1.00 83.56 64 SER A C 1
ATOM 523 O O . SER A 1 64 ? 11.121 -9.592 0.610 1.00 83.56 64 SER A O 1
ATOM 525 N N . THR A 1 65 ? 9.454 -10.954 1.249 1.00 86.50 65 THR A N 1
ATOM 526 C CA . THR A 1 65 ? 9.873 -12.131 0.463 1.00 86.50 65 THR A CA 1
ATOM 527 C C . THR A 1 65 ? 9.319 -12.166 -0.964 1.00 86.50 65 THR A C 1
ATOM 529 O O . THR A 1 65 ? 9.927 -12.802 -1.819 1.00 86.50 65 THR A O 1
ATOM 532 N N . TRP A 1 66 ? 8.226 -11.452 -1.265 1.00 90.12 66 TRP A N 1
ATOM 533 C CA . TRP A 1 66 ? 7.556 -11.526 -2.573 1.00 90.12 66 TRP A CA 1
ATOM 534 C C . TRP A 1 66 ? 8.449 -11.074 -3.744 1.00 90.12 66 TRP A C 1
ATOM 536 O O . TRP A 1 66 ? 9.214 -10.104 -3.622 1.00 90.12 66 TRP A O 1
ATOM 546 N N . SER A 1 67 ? 8.294 -11.727 -4.906 1.00 91.75 67 SER A N 1
ATOM 547 C CA . SER A 1 67 ? 8.772 -11.193 -6.191 1.00 91.75 67 SER A CA 1
ATOM 548 C C . SER A 1 67 ? 8.010 -9.916 -6.555 1.00 91.75 67 SER A C 1
ATOM 550 O O . SER A 1 67 ? 6.861 -9.722 -6.151 1.00 91.75 67 SER A O 1
ATOM 552 N N . ARG A 1 68 ? 8.622 -9.048 -7.369 1.00 93.69 68 ARG A N 1
ATOM 553 C CA . ARG A 1 68 ? 7.953 -7.830 -7.850 1.00 93.69 68 ARG A CA 1
ATOM 554 C C . ARG A 1 68 ? 6.821 -8.102 -8.851 1.00 93.69 68 ARG A C 1
ATOM 556 O O . ARG A 1 68 ? 5.974 -7.233 -9.036 1.00 93.69 68 ARG A O 1
ATOM 563 N N . ASP A 1 69 ? 6.736 -9.324 -9.382 1.00 93.50 69 ASP A N 1
ATOM 564 C CA . ASP A 1 69 ? 5.599 -9.814 -10.175 1.00 93.50 69 ASP A CA 1
ATOM 565 C C . ASP A 1 69 ? 4.252 -9.615 -9.473 1.00 93.50 69 ASP A C 1
ATOM 567 O O . ASP A 1 69 ? 3.317 -9.153 -10.110 1.00 93.50 69 ASP A O 1
ATOM 571 N N . VAL A 1 70 ? 4.177 -9.827 -8.154 1.00 95.38 70 VAL A N 1
ATOM 572 C CA . VAL A 1 70 ? 2.939 -9.683 -7.362 1.00 95.38 70 VAL A CA 1
ATOM 573 C C . VAL A 1 70 ? 2.339 -8.270 -7.462 1.00 95.38 70 VAL A C 1
ATOM 575 O O . VAL A 1 70 ? 1.121 -8.093 -7.474 1.00 95.38 70 VAL A O 1
ATOM 578 N N . TYR A 1 71 ? 3.186 -7.244 -7.575 1.00 96.19 71 TYR A N 1
ATOM 579 C CA . TYR A 1 71 ? 2.745 -5.857 -7.747 1.00 96.19 71 TYR A CA 1
ATOM 580 C C . TYR A 1 71 ? 2.450 -5.517 -9.216 1.00 96.19 71 TYR A C 1
ATOM 582 O O . TYR A 1 71 ? 1.673 -4.602 -9.481 1.00 96.19 71 TYR A O 1
ATOM 590 N N . ALA A 1 72 ? 3.025 -6.257 -10.170 1.00 95.94 72 ALA A N 1
ATOM 591 C CA . ALA A 1 72 ? 2.646 -6.185 -11.580 1.00 95.94 72 ALA A CA 1
ATOM 592 C C . ALA A 1 72 ? 1.280 -6.852 -11.823 1.00 95.94 72 ALA A C 1
ATOM 594 O O . ALA A 1 72 ? 0.439 -6.262 -12.492 1.00 95.94 72 ALA A O 1
ATOM 595 N N . ASP A 1 73 ? 1.028 -8.010 -11.205 1.00 95.88 73 ASP A N 1
ATOM 596 C CA . ASP A 1 73 ? -0.266 -8.702 -11.205 1.00 95.88 73 ASP A CA 1
ATOM 597 C C . ASP A 1 73 ? -1.367 -7.805 -10.637 1.00 95.88 73 ASP A C 1
ATOM 599 O O . ASP A 1 73 ? -2.428 -7.680 -11.243 1.00 95.88 73 ASP A O 1
ATOM 603 N N . LEU A 1 74 ? -1.094 -7.092 -9.536 1.00 97.56 74 LEU A N 1
ATOM 604 C CA . LEU A 1 74 ? -2.039 -6.120 -8.985 1.00 97.56 74 LEU A CA 1
ATOM 605 C C . LEU A 1 74 ? -2.364 -4.997 -9.988 1.00 97.56 74 LEU A C 1
ATOM 607 O O . LEU A 1 74 ? -3.523 -4.611 -10.113 1.00 97.56 74 LEU A O 1
ATOM 611 N N . ILE A 1 75 ? -1.374 -4.479 -10.725 1.00 96.50 75 ILE A N 1
ATOM 612 C CA . ILE A 1 75 ? -1.619 -3.450 -11.750 1.00 96.50 75 ILE A CA 1
ATOM 613 C C . ILE A 1 75 ? -2.395 -4.031 -12.942 1.00 96.50 75 ILE A C 1
ATOM 615 O O . ILE A 1 75 ? -3.319 -3.375 -13.417 1.00 96.50 75 ILE A O 1
ATOM 619 N N . ASP A 1 76 ? -2.062 -5.234 -13.420 1.00 94.19 76 ASP A N 1
ATOM 620 C CA . ASP A 1 76 ? -2.770 -5.877 -14.537 1.00 94.19 76 ASP A CA 1
ATOM 621 C C . ASP A 1 76 ? -4.226 -6.252 -14.166 1.00 94.19 76 ASP A C 1
ATOM 623 O O . ASP A 1 76 ? -5.101 -6.170 -15.027 1.00 94.19 76 ASP A O 1
ATOM 627 N N . VAL A 1 77 ? -4.515 -6.575 -12.896 1.00 95.12 77 VAL A N 1
ATOM 628 C CA . VAL A 1 77 ? -5.887 -6.756 -12.371 1.00 95.12 77 VAL A CA 1
ATOM 629 C C . VAL A 1 77 ? -6.644 -5.426 -12.269 1.00 95.12 77 VAL A C 1
ATOM 631 O O . VAL A 1 77 ? -7.812 -5.358 -12.641 1.00 95.12 77 VAL A O 1
ATOM 634 N N . LEU A 1 78 ? -6.002 -4.358 -11.784 1.00 95.62 78 LEU A N 1
ATOM 635 C CA . LEU A 1 78 ? -6.644 -3.046 -11.620 1.00 95.62 78 LEU A CA 1
ATOM 636 C C . LEU A 1 78 ? -6.846 -2.293 -12.944 1.00 95.62 78 LEU A C 1
ATOM 638 O O . LEU A 1 78 ? -7.769 -1.492 -13.060 1.00 95.62 78 LEU A O 1
ATOM 642 N N . CYS A 1 79 ? -5.973 -2.501 -13.931 1.00 92.56 79 CYS A N 1
ATOM 643 C CA . CYS A 1 79 ? -5.943 -1.742 -15.183 1.00 92.56 79 CYS A CA 1
ATOM 644 C C . CYS A 1 79 ? -6.327 -2.621 -16.385 1.00 92.56 79 CYS A C 1
ATOM 646 O O . CYS A 1 79 ? -5.550 -2.792 -17.328 1.00 92.56 79 CYS A O 1
ATOM 648 N N . VAL A 1 80 ? -7.544 -3.172 -16.348 1.00 86.25 80 VAL A N 1
ATOM 649 C CA . VAL A 1 80 ? -8.082 -4.083 -17.377 1.00 86.25 80 VAL A CA 1
ATOM 650 C C . VAL A 1 80 ? -8.148 -3.421 -18.761 1.00 86.25 80 VAL A C 1
ATOM 652 O O . VAL A 1 80 ? -7.958 -4.088 -19.779 1.00 86.25 80 VAL A O 1
ATOM 655 N N . SER A 1 81 ? -8.392 -2.108 -18.825 1.00 83.62 81 SER A N 1
ATOM 656 C CA . SER A 1 81 ? -8.383 -1.342 -20.078 1.00 83.62 81 SER A CA 1
ATOM 657 C C . SER A 1 81 ? -7.993 0.126 -19.857 1.00 83.62 81 SER A C 1
ATOM 659 O O . SER A 1 81 ? -7.766 0.557 -18.731 1.00 83.62 81 SER A O 1
ATOM 661 N N . GLU A 1 82 ? -7.908 0.912 -20.935 1.00 80.75 82 GLU A N 1
ATOM 662 C CA . GLU A 1 82 ? -7.756 2.373 -20.835 1.00 80.75 82 GLU A CA 1
ATOM 663 C C . GLU A 1 82 ? -9.012 3.058 -20.267 1.00 80.75 82 GLU A C 1
ATOM 665 O O . GLU A 1 82 ? -8.878 4.065 -19.575 1.00 80.75 82 GLU A O 1
ATOM 670 N N . ASP A 1 83 ? -10.200 2.492 -20.524 1.00 83.88 83 ASP A N 1
ATOM 671 C CA . ASP A 1 83 ? -11.513 3.028 -20.127 1.00 83.88 83 ASP A CA 1
ATOM 672 C C . ASP A 1 83 ? -11.987 2.558 -18.735 1.00 83.88 83 ASP A C 1
ATOM 674 O O . ASP A 1 83 ? -12.963 3.093 -18.217 1.00 83.88 83 ASP A O 1
ATOM 678 N N . VAL A 1 84 ? -11.330 1.546 -18.152 1.00 88.81 84 VAL A N 1
ATOM 679 C CA . VAL A 1 84 ? -11.626 0.981 -16.821 1.00 88.81 84 VAL A CA 1
ATOM 680 C C . VAL A 1 84 ? -10.307 0.777 -16.082 1.00 88.81 84 VAL A C 1
ATOM 682 O O . VAL A 1 84 ? -9.630 -0.240 -16.285 1.00 88.81 84 VAL A O 1
ATOM 685 N N . ARG A 1 85 ? -9.922 1.773 -15.272 1.00 93.94 85 ARG A N 1
ATOM 686 C CA . ARG A 1 85 ? -8.701 1.752 -14.447 1.00 93.94 85 ARG A CA 1
ATOM 687 C C . ARG A 1 85 ? -8.684 2.850 -13.370 1.00 93.94 85 ARG A C 1
ATOM 689 O O . ARG A 1 85 ? -9.313 3.895 -13.546 1.00 93.94 85 ARG A O 1
ATOM 696 N N . PRO A 1 86 ? -7.886 2.695 -12.295 1.00 97.06 86 PRO A N 1
ATOM 697 C CA . PRO A 1 86 ? -7.570 3.788 -11.381 1.00 97.06 86 PRO A CA 1
ATOM 698 C C . PRO A 1 86 ? -7.064 5.037 -12.107 1.00 97.06 86 PRO A C 1
ATOM 700 O O . PRO A 1 86 ? -6.229 4.958 -13.010 1.00 97.06 86 PRO A O 1
ATOM 703 N N . ALA A 1 87 ? -7.486 6.213 -11.646 1.00 96.44 87 ALA A N 1
ATOM 704 C CA . ALA A 1 87 ? -6.905 7.476 -12.092 1.00 96.44 87 ALA A CA 1
ATOM 705 C C . ALA A 1 87 ? -5.428 7.580 -11.668 1.00 96.44 87 ALA A C 1
ATOM 707 O O . ALA A 1 87 ? -4.602 8.045 -12.450 1.00 96.44 87 ALA A O 1
ATOM 708 N N . VAL A 1 88 ? -5.080 7.106 -10.462 1.00 97.88 88 VAL A N 1
ATOM 709 C CA . VAL A 1 88 ? -3.695 6.993 -9.959 1.00 97.88 88 VAL A CA 1
ATOM 710 C C . VAL A 1 88 ? -3.558 5.756 -9.077 1.00 97.88 88 VAL A C 1
ATOM 712 O O . VAL A 1 88 ? -4.451 5.483 -8.277 1.00 97.88 88 VAL A O 1
ATOM 715 N N . ILE A 1 89 ? -2.418 5.065 -9.169 1.00 98.38 89 ILE A N 1
ATOM 716 C CA . ILE A 1 89 ? -2.003 4.033 -8.207 1.00 98.38 89 ILE A CA 1
ATOM 717 C C . ILE A 1 89 ? -0.771 4.543 -7.450 1.00 98.38 89 ILE A C 1
ATOM 719 O O . ILE A 1 89 ? 0.258 4.823 -8.062 1.00 98.38 89 ILE A O 1
ATOM 723 N N . GLY A 1 90 ? -0.863 4.680 -6.130 1.00 98.31 90 GLY A N 1
ATOM 724 C CA . GLY A 1 90 ? 0.253 5.031 -5.255 1.00 98.31 90 GLY A CA 1
ATOM 725 C C . GLY A 1 90 ? 0.714 3.827 -4.439 1.00 98.31 90 GLY A C 1
ATOM 726 O O . GLY A 1 90 ? -0.049 3.340 -3.614 1.00 98.31 90 GLY A O 1
ATOM 727 N N . PHE A 1 91 ? 1.959 3.383 -4.607 1.00 97.75 91 PHE A N 1
ATOM 728 C CA . PHE A 1 91 ? 2.571 2.361 -3.751 1.00 97.75 91 PHE A CA 1
ATOM 729 C C . PHE A 1 91 ? 3.348 2.997 -2.599 1.00 97.75 91 PHE A C 1
ATOM 731 O O . PHE A 1 91 ? 4.448 3.521 -2.800 1.00 97.75 91 PHE A O 1
ATOM 738 N N . ASP A 1 92 ? 2.801 2.881 -1.394 1.00 95.75 92 ASP A N 1
ATOM 739 C CA . ASP A 1 92 ? 3.425 3.243 -0.121 1.00 95.75 92 ASP A CA 1
ATOM 740 C C . ASP A 1 92 ? 4.355 2.109 0.354 1.00 95.75 92 ASP A C 1
ATOM 742 O O . ASP A 1 92 ? 4.175 1.475 1.393 1.00 95.75 92 ASP A O 1
ATOM 746 N N . ILE A 1 93 ? 5.294 1.743 -0.526 1.00 93.12 93 ILE A N 1
ATOM 747 C CA . ILE A 1 93 ? 6.190 0.591 -0.391 1.00 93.12 93 ILE A CA 1
ATOM 748 C C . ILE A 1 93 ? 7.557 0.973 -0.966 1.00 93.12 93 ILE A C 1
ATOM 750 O O . ILE A 1 93 ? 7.666 1.437 -2.103 1.00 93.12 93 ILE A O 1
ATOM 754 N N . LEU A 1 94 ? 8.622 0.750 -0.191 1.00 93.12 94 LEU A N 1
ATOM 755 C CA . LEU A 1 94 ? 9.993 1.057 -0.600 1.00 93.12 94 LEU A CA 1
ATOM 756 C C . LEU A 1 94 ? 10.578 -0.061 -1.474 1.00 93.12 94 LEU A C 1
ATOM 758 O O . LEU A 1 94 ? 11.166 -1.023 -0.983 1.00 93.12 94 LEU A O 1
ATOM 762 N N . PHE A 1 95 ? 10.471 0.088 -2.794 1.00 93.56 95 PHE A N 1
ATOM 763 C CA . PHE A 1 95 ? 11.068 -0.837 -3.766 1.00 93.56 95 PHE A CA 1
ATOM 764 C C . PHE A 1 95 ? 12.576 -0.601 -3.973 1.00 93.56 95 PHE A C 1
ATOM 766 O O . PHE A 1 95 ? 13.036 -0.424 -5.099 1.00 93.56 95 PHE A O 1
ATOM 773 N N . SER A 1 96 ? 13.360 -0.594 -2.898 1.00 86.69 96 SER A N 1
ATOM 774 C CA . SER A 1 96 ? 14.815 -0.420 -2.957 1.00 86.69 96 SER A CA 1
ATOM 775 C C . SER A 1 96 ? 15.544 -1.679 -3.443 1.00 86.69 96 SER A C 1
ATOM 777 O O . SER A 1 96 ? 15.089 -2.800 -3.207 1.00 86.69 96 SER A O 1
ATOM 779 N N . SER A 1 97 ? 16.701 -1.488 -4.094 1.00 79.75 97 SER A N 1
ATOM 780 C CA . SER A 1 97 ? 17.582 -2.532 -4.666 1.00 79.75 97 SER A CA 1
ATOM 781 C C . SER A 1 97 ? 16.931 -3.493 -5.679 1.00 79.75 97 SER A C 1
ATOM 783 O O . SER A 1 97 ? 15.709 -3.599 -5.778 1.00 79.75 97 SER A O 1
ATOM 785 N N . ASP A 1 98 ? 17.742 -4.195 -6.465 1.00 77.75 98 ASP A N 1
ATOM 786 C CA . ASP A 1 98 ? 17.258 -5.271 -7.335 1.00 77.75 98 ASP A CA 1
ATOM 787 C C . ASP A 1 98 ? 17.021 -6.549 -6.501 1.00 77.75 98 ASP A C 1
ATOM 789 O O . ASP A 1 98 ? 17.812 -6.879 -5.616 1.00 77.75 98 ASP A O 1
ATOM 793 N N . LYS A 1 99 ? 15.909 -7.244 -6.761 1.00 79.19 99 LYS A N 1
ATOM 794 C CA . LYS A 1 99 ? 15.468 -8.484 -6.096 1.00 79.19 99 LYS A CA 1
ATOM 795 C C . LYS A 1 99 ? 15.535 -9.688 -7.037 1.00 79.19 99 LYS A C 1
ATOM 797 O O . LYS A 1 99 ? 15.993 -10.755 -6.644 1.00 79.19 99 LYS A O 1
ATOM 802 N N . SER A 1 100 ? 15.018 -9.536 -8.255 1.00 84.12 100 SER A N 1
ATOM 803 C CA . SER A 1 100 ? 14.868 -10.604 -9.247 1.00 84.12 100 SER A CA 1
ATOM 804 C C . SER A 1 100 ? 14.782 -9.995 -10.639 1.00 84.12 100 SER A C 1
ATOM 806 O O . SER A 1 100 ? 13.826 -9.292 -10.957 1.00 84.12 100 SER A O 1
ATOM 808 N N . VAL A 1 101 ? 15.752 -10.309 -11.504 1.00 83.88 101 VAL A N 1
ATOM 809 C CA . VAL A 1 101 ? 15.876 -9.721 -12.853 1.00 83.88 101 VAL A CA 1
ATOM 810 C C . VAL A 1 101 ? 14.598 -9.885 -13.692 1.00 83.88 101 VAL A C 1
ATOM 812 O O . VAL A 1 101 ? 14.302 -9.029 -14.522 1.00 83.88 101 VAL A O 1
ATOM 815 N N . ALA A 1 102 ? 13.821 -10.952 -13.472 1.00 87.44 102 ALA A N 1
ATOM 816 C CA . ALA A 1 102 ? 12.546 -11.172 -14.153 1.00 87.44 102 ALA A CA 1
ATOM 817 C C . ALA A 1 102 ? 11.426 -10.271 -13.600 1.00 87.44 102 ALA A C 1
ATOM 819 O O . ALA A 1 102 ? 10.869 -9.465 -14.348 1.00 87.44 102 ALA A O 1
ATOM 820 N N . GLY A 1 103 ? 11.132 -10.364 -12.299 1.00 89.62 103 GLY A N 1
ATOM 821 C CA . GLY A 1 103 ? 10.033 -9.623 -11.671 1.00 89.62 103 GLY A CA 1
ATOM 822 C C . GLY A 1 103 ? 10.269 -8.113 -11.617 1.00 89.62 103 GLY A C 1
ATOM 823 O O . GLY A 1 103 ? 9.343 -7.330 -11.820 1.00 89.62 103 GLY A O 1
ATOM 824 N N . ASP A 1 104 ? 11.518 -7.688 -11.420 1.00 92.62 104 ASP A N 1
ATOM 825 C CA . ASP A 1 104 ? 11.921 -6.278 -11.450 1.00 92.62 104 ASP A CA 1
ATOM 826 C C . ASP A 1 104 ? 11.745 -5.688 -12.851 1.00 92.62 104 ASP A C 1
ATOM 828 O O . ASP A 1 104 ? 11.223 -4.586 -13.023 1.00 92.62 104 ASP A O 1
ATOM 832 N N . LYS A 1 105 ? 12.113 -6.451 -13.887 1.00 93.75 105 LYS A N 1
ATOM 833 C CA . LYS A 1 105 ? 11.855 -6.054 -15.269 1.00 93.75 105 LYS A CA 1
ATOM 834 C C . LYS A 1 105 ? 10.349 -5.959 -15.533 1.00 93.75 105 LYS A C 1
ATOM 836 O O . LYS A 1 105 ? 9.898 -4.915 -16.005 1.00 93.75 105 LYS A O 1
ATOM 841 N N . ARG A 1 106 ? 9.568 -6.998 -15.204 1.00 95.44 106 ARG A N 1
ATOM 842 C CA . ARG A 1 106 ? 8.118 -7.005 -15.461 1.00 95.44 106 ARG A CA 1
ATOM 843 C C . ARG A 1 106 ? 7.407 -5.867 -14.731 1.00 95.44 106 ARG A C 1
ATOM 845 O O . ARG A 1 106 ? 6.573 -5.198 -15.339 1.00 95.44 106 ARG A O 1
ATOM 852 N N . PHE A 1 107 ? 7.719 -5.614 -13.461 1.00 95.75 107 PHE A N 1
ATOM 853 C CA . PHE A 1 107 ? 7.069 -4.549 -12.696 1.00 95.75 107 PHE A CA 1
ATOM 854 C C . PHE A 1 107 ? 7.379 -3.158 -13.267 1.00 95.75 107 PHE A C 1
ATOM 856 O O . PHE A 1 107 ? 6.460 -2.353 -13.438 1.00 95.75 107 PHE A O 1
ATOM 863 N N . ALA A 1 108 ? 8.629 -2.896 -13.667 1.00 95.81 108 ALA A N 1
ATOM 864 C CA . ALA A 1 108 ? 8.990 -1.666 -14.370 1.00 95.81 108 ALA A CA 1
ATOM 865 C C . ALA A 1 108 ? 8.269 -1.525 -15.730 1.00 95.81 108 ALA A C 1
ATOM 867 O O . ALA A 1 108 ? 7.679 -0.478 -15.999 1.00 95.81 108 ALA A O 1
ATOM 868 N N . GLU A 1 109 ? 8.238 -2.575 -16.561 1.00 95.56 109 GLU A N 1
ATOM 869 C CA . GLU A 1 109 ? 7.533 -2.570 -17.857 1.00 95.56 109 GLU A CA 1
ATOM 870 C C . GLU A 1 109 ? 6.014 -2.351 -17.694 1.00 95.56 109 GLU A C 1
ATOM 872 O O . GLU A 1 109 ? 5.412 -1.564 -18.430 1.00 95.56 109 GLU A O 1
ATOM 877 N N . THR A 1 110 ? 5.405 -2.966 -16.676 1.00 95.06 110 THR A N 1
ATOM 878 C CA . THR A 1 110 ? 3.974 -2.820 -16.347 1.00 95.06 110 THR A CA 1
ATOM 879 C C . THR A 1 110 ? 3.652 -1.408 -15.845 1.00 95.06 110 THR A C 1
ATOM 881 O O . THR A 1 110 ? 2.621 -0.839 -16.200 1.00 95.06 110 THR A O 1
ATOM 884 N N . CYS A 1 111 ? 4.560 -0.777 -15.096 1.00 95.00 111 CYS A N 1
ATOM 885 C CA . CYS A 1 111 ? 4.417 0.625 -14.704 1.00 95.00 111 CYS A CA 1
ATOM 886 C C . CYS A 1 111 ? 4.542 1.588 -15.903 1.00 95.00 111 CYS A C 1
ATOM 888 O O . CYS A 1 111 ? 3.734 2.510 -16.064 1.00 95.00 111 CYS A O 1
ATOM 890 N N . ALA A 1 112 ? 5.521 1.349 -16.784 1.00 94.12 112 ALA A N 1
ATOM 891 C CA . ALA A 1 112 ? 5.782 2.177 -17.964 1.00 94.12 112 ALA A CA 1
ATOM 892 C C . ALA A 1 112 ? 4.630 2.164 -18.993 1.00 94.12 112 ALA A C 1
ATOM 894 O O . ALA A 1 112 ? 4.479 3.126 -19.753 1.00 94.12 112 ALA A O 1
ATOM 895 N N . LYS A 1 113 ? 3.814 1.099 -18.999 1.00 92.38 113 LYS A N 1
ATOM 896 C CA . LYS A 1 113 ? 2.582 0.937 -19.793 1.00 92.38 113 LYS A CA 1
ATOM 897 C C . LYS A 1 113 ? 1.536 2.004 -19.440 1.00 92.38 113 LYS A C 1
ATOM 899 O O . LYS A 1 113 ? 1.161 2.786 -20.309 1.00 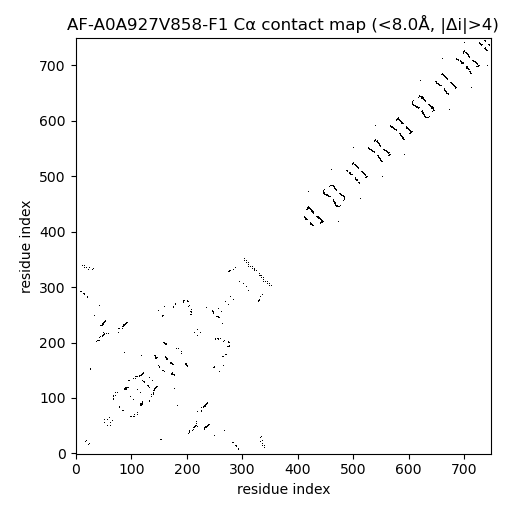92.38 113 LYS A O 1
ATOM 904 N N . PHE A 1 114 ? 1.115 2.083 -18.174 1.00 87.94 114 PHE A N 1
ATOM 905 C CA . PHE A 1 114 ? -0.055 2.882 -17.766 1.00 87.94 114 PHE A CA 1
ATOM 906 C C . PHE A 1 114 ? 0.254 4.313 -17.286 1.00 87.94 114 PHE A C 1
ATOM 908 O O . PHE A 1 114 ? -0.628 5.176 -17.344 1.00 87.94 114 PHE A O 1
ATOM 915 N N . LYS A 1 115 ? 1.497 4.587 -16.847 1.00 84.31 115 LYS A N 1
ATOM 916 C CA . LYS A 1 115 ? 2.057 5.929 -16.531 1.00 84.31 115 LYS A CA 1
ATOM 917 C C . LYS A 1 115 ? 1.324 6.762 -15.465 1.00 84.31 115 LYS A C 1
ATOM 919 O O . LYS A 1 115 ? 1.653 7.932 -15.266 1.00 84.31 115 LYS A O 1
ATOM 924 N N . ASN A 1 116 ? 0.375 6.164 -14.754 1.00 91.75 116 ASN A N 1
ATOM 925 C CA . ASN A 1 116 ? -0.387 6.715 -13.629 1.00 91.75 116 ASN A CA 1
ATOM 926 C C . ASN A 1 116 ? 0.074 6.152 -12.266 1.00 91.75 116 ASN A C 1
ATOM 928 O O . ASN A 1 116 ? -0.638 6.291 -11.274 1.00 91.75 116 ASN A O 1
ATOM 932 N N . ILE A 1 117 ? 1.254 5.522 -12.209 1.00 96.81 117 ILE A N 1
ATOM 933 C CA . ILE A 1 117 ? 1.812 4.920 -10.994 1.00 96.81 117 ILE A CA 1
ATOM 934 C C . ILE A 1 117 ? 2.799 5.880 -10.312 1.00 96.81 117 ILE A C 1
ATOM 936 O O . ILE A 1 117 ? 3.710 6.413 -10.956 1.00 96.81 117 ILE A O 1
ATOM 940 N N . ILE A 1 118 ? 2.640 6.046 -8.997 1.00 98.12 118 ILE A N 1
ATOM 941 C CA . ILE A 1 118 ? 3.566 6.726 -8.084 1.00 98.12 118 ILE A CA 1
ATOM 942 C C . ILE A 1 118 ? 4.150 5.702 -7.104 1.00 98.12 118 ILE A C 1
ATOM 944 O O . ILE A 1 118 ? 3.406 4.916 -6.523 1.00 98.12 118 ILE A O 1
ATOM 948 N N . THR A 1 119 ? 5.466 5.713 -6.892 1.00 97.19 119 THR A N 1
ATOM 949 C CA . THR A 1 119 ? 6.152 4.804 -5.956 1.00 97.19 119 THR A CA 1
ATOM 950 C C . THR A 1 119 ? 6.862 5.552 -4.829 1.00 97.19 119 THR A C 1
ATOM 952 O O . THR A 1 119 ? 7.396 6.650 -5.016 1.00 97.19 119 THR A O 1
ATOM 955 N N . GLY A 1 120 ? 6.849 4.963 -3.635 1.00 95.25 120 GLY A N 1
ATOM 956 C CA . GLY A 1 120 ? 7.525 5.500 -2.463 1.00 95.25 120 GLY A CA 1
ATOM 957 C C . GLY A 1 120 ? 9.055 5.482 -2.568 1.00 95.25 120 GLY A C 1
ATOM 958 O O . GLY A 1 120 ? 9.662 4.532 -3.064 1.00 95.25 120 GLY A O 1
ATOM 959 N N . PHE A 1 121 ? 9.685 6.528 -2.035 1.00 95.19 121 PHE A N 1
ATOM 960 C CA . PHE A 1 121 ? 11.103 6.541 -1.648 1.00 95.19 121 PHE A CA 1
ATOM 961 C C . PHE A 1 121 ? 11.252 7.104 -0.224 1.00 95.19 121 PHE A C 1
ATOM 963 O O . PHE A 1 121 ? 10.273 7.595 0.338 1.00 95.19 121 PHE A O 1
ATOM 970 N N . SER A 1 122 ? 12.438 7.066 0.387 1.00 94.06 122 SER A N 1
ATOM 971 C CA . SER A 1 122 ? 12.642 7.689 1.709 1.00 94.06 122 SER A CA 1
ATOM 972 C C . SER A 1 122 ? 13.987 8.398 1.872 1.00 94.06 122 SER A C 1
ATOM 974 O O . SER A 1 122 ? 14.961 8.094 1.181 1.00 94.06 122 SER A O 1
ATOM 976 N N . TYR A 1 123 ? 14.034 9.334 2.824 1.00 91.12 123 TYR A N 1
ATOM 977 C CA . TYR A 1 123 ? 15.253 9.997 3.301 1.00 91.12 123 TYR A CA 1
ATOM 978 C C . TYR A 1 123 ? 15.687 9.447 4.666 1.00 91.12 123 TYR A C 1
ATOM 980 O O . TYR A 1 123 ? 14.895 9.433 5.607 1.00 91.12 123 TYR A O 1
ATOM 988 N N . THR A 1 124 ? 16.953 9.071 4.823 1.00 87.50 124 THR A N 1
ATOM 989 C CA . THR A 1 124 ? 17.547 8.757 6.129 1.00 87.50 124 THR A CA 1
ATOM 990 C C . THR A 1 124 ? 17.865 10.061 6.859 1.00 87.50 124 THR A C 1
ATOM 992 O O . THR A 1 124 ? 18.802 10.770 6.501 1.00 87.50 124 THR A O 1
ATOM 995 N N . PHE A 1 125 ? 17.103 10.410 7.895 1.00 79.50 125 PHE A N 1
ATOM 996 C CA . PHE A 1 125 ? 17.430 11.557 8.747 1.00 79.50 125 PHE A CA 1
ATOM 997 C C . PHE A 1 125 ? 18.426 11.147 9.852 1.00 79.50 125 PHE A C 1
ATOM 999 O O . PHE A 1 125 ? 18.291 10.058 10.407 1.00 79.50 125 PHE A O 1
ATOM 1006 N N . PRO A 1 126 ? 19.421 11.987 10.208 1.00 80.69 126 PRO A N 1
ATOM 1007 C CA . PRO A 1 126 ? 19.684 13.338 9.705 1.00 80.69 126 PRO A CA 1
ATOM 1008 C C . PRO A 1 126 ? 20.657 13.403 8.506 1.00 80.69 126 PRO A C 1
ATOM 1010 O O . PRO A 1 126 ? 21.032 14.505 8.115 1.00 80.69 126 PRO A O 1
ATOM 1013 N N . THR A 1 127 ? 21.110 12.276 7.937 1.00 82.62 127 THR A N 1
ATOM 1014 C CA . THR A 1 127 ? 22.139 12.270 6.869 1.00 82.62 127 THR A CA 1
ATOM 1015 C C . THR A 1 127 ? 21.636 12.772 5.512 1.00 82.62 127 THR A C 1
ATOM 1017 O O . THR A 1 127 ? 22.447 13.172 4.679 1.00 82.62 127 THR A O 1
ATOM 1020 N N . LEU A 1 128 ? 20.315 12.786 5.298 1.00 83.00 128 LEU A N 1
ATOM 1021 C CA . LEU A 1 128 ? 19.630 13.102 4.036 1.00 83.00 128 LEU A CA 1
ATOM 1022 C C . LEU A 1 128 ? 20.007 12.163 2.873 1.00 83.00 128 LEU A C 1
ATOM 1024 O O . LEU A 1 128 ? 19.776 12.477 1.702 1.00 83.00 128 LEU A O 1
ATOM 1028 N N . GLU A 1 129 ? 20.549 10.986 3.187 1.00 87.94 129 GLU A N 1
ATOM 1029 C CA . GLU A 1 129 ? 20.760 9.912 2.216 1.00 87.94 129 GLU A CA 1
ATOM 1030 C C . GLU A 1 129 ? 19.414 9.373 1.723 1.00 87.94 129 GLU A C 1
ATOM 1032 O O . GLU A 1 129 ? 18.432 9.361 2.464 1.00 87.94 129 GLU A O 1
ATOM 1037 N N . LYS A 1 130 ? 19.349 8.931 0.464 1.00 90.50 130 LYS A N 1
ATOM 1038 C CA . LYS A 1 130 ? 18.097 8.496 -0.168 1.00 90.50 130 LYS A CA 1
ATOM 1039 C C . LYS A 1 130 ? 18.060 6.996 -0.400 1.00 90.50 130 LYS A C 1
ATOM 1041 O O . LYS A 1 130 ? 18.899 6.458 -1.118 1.00 90.50 130 LYS A O 1
ATOM 1046 N N . VAL A 1 131 ? 17.008 6.364 0.105 1.00 93.19 131 VAL A N 1
ATOM 1047 C CA . VAL A 1 131 ? 16.589 5.021 -0.295 1.00 93.19 131 VAL A CA 1
ATOM 1048 C C . VAL A 1 131 ? 15.627 5.191 -1.469 1.00 93.19 131 VAL A C 1
ATOM 1050 O O . VAL A 1 131 ? 14.432 5.420 -1.287 1.00 93.19 131 VAL A O 1
ATOM 1053 N N . LEU A 1 132 ? 16.181 5.176 -2.683 1.00 92.94 132 LEU A N 1
ATOM 1054 C CA . LEU A 1 132 ? 15.417 5.264 -3.928 1.00 92.94 132 LEU A CA 1
ATOM 1055 C C . LEU A 1 132 ? 14.884 3.886 -4.366 1.00 92.94 132 LEU A C 1
ATOM 1057 O O . LEU A 1 132 ? 15.487 2.863 -4.023 1.00 92.94 132 LEU A O 1
ATOM 1061 N N . PRO A 1 133 ? 13.810 3.856 -5.178 1.00 94.44 133 PRO A N 1
ATOM 1062 C CA . PRO A 1 133 ? 13.466 2.703 -5.993 1.00 94.44 133 PRO A CA 1
ATOM 1063 C C . PRO A 1 133 ? 14.633 2.227 -6.865 1.00 94.44 133 PRO A C 1
ATOM 1065 O O . PRO A 1 133 ? 15.530 3.004 -7.199 1.00 94.44 133 PRO A O 1
ATOM 1068 N N . TYR A 1 134 ? 14.601 0.958 -7.269 1.00 93.62 134 TYR A N 1
ATOM 1069 C CA . TYR A 1 134 ? 15.569 0.411 -8.219 1.00 93.62 134 TYR A CA 1
ATOM 1070 C C . TYR A 1 134 ? 15.498 1.085 -9.600 1.00 93.62 134 TYR A C 1
ATOM 1072 O O . TYR A 1 134 ? 14.510 1.711 -9.999 1.00 93.62 134 TYR A O 1
ATOM 1080 N N . ASP A 1 135 ? 16.594 0.948 -10.337 1.00 92.88 135 ASP A N 1
ATOM 1081 C CA . ASP A 1 135 ? 16.984 1.849 -11.419 1.00 92.88 135 ASP A CA 1
ATOM 1082 C C . ASP A 1 135 ? 16.008 1.835 -12.616 1.00 92.88 135 ASP A C 1
ATOM 1084 O O . ASP A 1 135 ? 15.760 2.862 -13.252 1.00 92.88 135 ASP A O 1
ATOM 1088 N N . ALA A 1 136 ? 15.395 0.681 -12.903 1.00 93.56 136 ALA A N 1
ATOM 1089 C CA . ALA A 1 136 ? 14.372 0.549 -13.942 1.00 93.56 136 ALA A CA 1
ATOM 1090 C C . ALA A 1 136 ? 13.006 1.131 -13.524 1.00 93.56 136 ALA A C 1
ATOM 1092 O O . ALA A 1 136 ? 12.313 1.707 -14.367 1.00 93.56 136 ALA A O 1
ATOM 1093 N N . LEU A 1 137 ? 12.634 1.056 -12.240 1.00 94.44 137 LEU A N 1
ATOM 1094 C CA . LEU A 1 137 ? 11.378 1.626 -11.740 1.00 94.44 137 LEU A CA 1
ATOM 1095 C C . LEU A 1 137 ? 11.439 3.157 -11.683 1.00 94.44 137 LEU A C 1
ATOM 1097 O O . LEU A 1 137 ? 10.498 3.814 -12.122 1.00 94.44 137 LEU A O 1
ATOM 1101 N N . LEU A 1 138 ? 12.585 3.727 -11.282 1.00 92.38 138 LEU A N 1
ATOM 1102 C CA . LEU A 1 138 ? 12.855 5.177 -11.328 1.00 92.38 138 LEU A CA 1
ATOM 1103 C C . LEU A 1 138 ? 12.633 5.813 -12.712 1.00 92.38 138 LEU A C 1
ATOM 1105 O O . LEU A 1 138 ? 12.357 7.008 -12.802 1.00 92.38 138 LEU A O 1
ATOM 1109 N N . ARG A 1 139 ? 12.773 5.032 -13.790 1.00 93.25 139 ARG A N 1
ATOM 1110 C CA . ARG A 1 139 ? 12.529 5.467 -15.178 1.00 93.25 139 ARG A CA 1
ATOM 1111 C C . ARG A 1 139 ? 11.090 5.241 -15.657 1.00 93.25 139 ARG A C 1
ATOM 1113 O O . ARG A 1 139 ? 10.750 5.688 -16.750 1.00 93.25 139 ARG A O 1
ATOM 1120 N N . SER A 1 140 ? 10.271 4.553 -14.863 1.00 93.56 140 SER A N 1
ATOM 1121 C CA . SER A 1 140 ? 8.965 4.007 -15.262 1.00 93.56 140 SER A CA 1
ATOM 1122 C C . SER A 1 140 ? 7.786 4.554 -14.446 1.00 93.56 140 SER A C 1
ATOM 1124 O O . SER A 1 140 ? 6.653 4.502 -14.920 1.00 93.56 140 SER A O 1
ATOM 1126 N N . THR A 1 141 ? 8.029 5.099 -13.249 1.00 95.31 141 THR A N 1
ATOM 1127 C CA . THR A 1 141 ? 7.003 5.674 -12.357 1.00 95.31 141 THR A CA 1
ATOM 1128 C C . THR A 1 141 ? 7.298 7.129 -12.000 1.00 95.31 141 THR A C 1
ATOM 1130 O O . THR A 1 141 ? 8.447 7.571 -12.030 1.00 95.31 141 THR A O 1
ATOM 1133 N N . GLY A 1 142 ? 6.275 7.870 -11.564 1.00 95.31 142 GLY A N 1
ATOM 1134 C CA . GLY A 1 142 ? 6.520 9.019 -10.687 1.00 95.31 142 GLY A CA 1
ATOM 1135 C C . GLY A 1 142 ? 6.921 8.537 -9.287 1.00 95.31 142 GLY A C 1
ATOM 1136 O O . GLY A 1 142 ? 6.729 7.367 -8.955 1.00 95.31 142 GLY A O 1
ATOM 1137 N N . TYR A 1 143 ? 7.485 9.410 -8.456 1.00 94.69 143 TYR A N 1
ATOM 1138 C CA . TYR A 1 143 ? 7.904 9.037 -7.103 1.00 94.69 143 TYR A CA 1
ATOM 1139 C C . TYR A 1 143 ? 7.814 10.207 -6.118 1.00 94.69 143 TYR A C 1
ATOM 1141 O O . TYR A 1 143 ? 7.980 11.369 -6.496 1.00 94.69 143 TYR A O 1
ATOM 1149 N N . GLY A 1 144 ? 7.560 9.891 -4.848 1.00 95.62 144 GLY A N 1
ATOM 1150 C CA . GLY A 1 144 ? 7.470 10.853 -3.745 1.00 95.62 144 GLY A CA 1
ATOM 1151 C C . GLY A 1 144 ? 7.914 10.221 -2.425 1.00 95.62 144 GLY A C 1
ATOM 1152 O O . GLY A 1 144 ? 7.862 8.999 -2.286 1.00 95.62 144 GLY A O 1
ATOM 1153 N N . PHE A 1 145 ? 8.403 11.021 -1.473 1.00 95.00 145 PHE A N 1
ATOM 1154 C CA . PHE A 1 145 ? 8.957 10.460 -0.233 1.00 95.00 145 PHE A CA 1
ATOM 1155 C C . PHE A 1 145 ? 7.869 10.117 0.796 1.00 95.00 145 PHE A C 1
ATOM 1157 O O . PHE A 1 145 ? 7.027 10.960 1.115 1.00 95.00 145 PHE A O 1
ATOM 1164 N N . VAL A 1 146 ? 7.888 8.884 1.309 1.00 93.50 146 VAL A N 1
ATOM 1165 C CA . VAL A 1 146 ? 6.857 8.349 2.224 1.00 93.50 146 VAL A CA 1
ATOM 1166 C C . VAL A 1 146 ? 7.046 8.856 3.651 1.00 93.50 146 VAL A C 1
ATOM 1168 O O . VAL A 1 146 ? 6.087 9.257 4.303 1.00 93.50 146 VAL A O 1
ATOM 1171 N N . ASN A 1 147 ? 8.298 8.996 4.108 1.00 90.69 147 ASN A N 1
ATOM 1172 C CA . ASN A 1 147 ? 8.634 9.458 5.459 1.00 90.69 147 ASN A CA 1
ATOM 1173 C C . ASN A 1 147 ? 8.512 10.988 5.624 1.00 90.69 147 ASN A C 1
ATOM 1175 O O . ASN A 1 147 ? 9.426 11.679 6.068 1.00 90.69 147 ASN A O 1
ATOM 1179 N N . SER A 1 148 ? 7.353 11.502 5.225 1.00 88.88 148 SER A N 1
ATOM 1180 C CA . SER A 1 148 ? 6.921 12.894 5.289 1.00 88.88 148 SER A CA 1
ATOM 1181 C C . SER A 1 148 ? 5.996 13.184 6.471 1.00 88.88 148 SER A C 1
ATOM 1183 O O . SER A 1 148 ? 5.711 14.348 6.729 1.00 88.88 148 SER A O 1
ATOM 1185 N N . LEU A 1 149 ? 5.493 12.160 7.167 1.00 87.75 149 LEU A N 1
ATOM 1186 C CA . LEU A 1 149 ? 4.591 12.310 8.312 1.00 87.75 149 LEU A CA 1
ATOM 1187 C C . LEU A 1 149 ? 5.371 12.793 9.540 1.00 87.75 149 LEU A C 1
ATOM 1189 O O . LEU A 1 149 ? 6.299 12.117 9.990 1.00 87.75 149 LEU A O 1
ATOM 1193 N N . MET A 1 150 ? 5.003 13.954 10.084 1.00 83.69 150 MET A N 1
ATOM 1194 C CA . MET A 1 150 ? 5.726 14.579 11.190 1.00 83.69 150 MET A CA 1
ATOM 1195 C C . MET A 1 150 ? 5.007 14.330 12.516 1.00 83.69 150 MET A C 1
ATOM 1197 O O . MET A 1 150 ? 3.835 14.661 12.673 1.00 83.69 150 MET A O 1
ATOM 1201 N N . LYS A 1 151 ? 5.717 13.715 13.469 1.00 83.38 151 LYS A N 1
ATOM 1202 C CA . LYS A 1 151 ? 5.268 13.562 14.859 1.00 83.38 151 LYS A CA 1
ATOM 1203 C C . LYS A 1 151 ? 5.688 14.811 15.636 1.00 83.38 151 LYS A C 1
ATOM 1205 O O . LYS A 1 151 ? 6.879 15.114 15.673 1.00 83.38 151 LYS A O 1
ATOM 1210 N N . GLU A 1 152 ? 4.731 15.506 16.244 1.00 84.00 152 GLU A N 1
ATOM 1211 C CA . GLU A 1 152 ? 5.008 16.605 17.178 1.00 84.00 152 GLU A CA 1
ATOM 1212 C C . GLU A 1 152 ? 5.565 16.078 18.520 1.00 84.00 152 GLU A C 1
ATOM 1214 O O . GLU A 1 152 ? 5.623 14.868 18.754 1.00 84.00 152 GLU A O 1
ATOM 1219 N N . ASP A 1 153 ? 5.942 16.982 19.435 1.00 80.94 153 ASP A N 1
ATOM 1220 C CA . ASP A 1 153 ? 6.468 16.651 20.774 1.00 80.94 153 ASP A CA 1
ATOM 1221 C C . ASP A 1 153 ? 5.519 15.774 21.626 1.00 80.94 153 ASP A C 1
ATOM 1223 O O . ASP A 1 153 ? 5.971 15.100 22.554 1.00 80.94 153 ASP A O 1
ATOM 1227 N N . ASP A 1 154 ? 4.209 15.761 21.334 1.00 81.94 154 ASP A N 1
ATOM 1228 C CA . ASP A 1 154 ? 3.220 14.882 21.984 1.00 81.94 154 ASP A CA 1
ATOM 1229 C C . ASP A 1 154 ? 3.031 13.520 21.282 1.00 81.94 154 ASP A C 1
ATOM 1231 O O . ASP A 1 154 ? 2.228 12.699 21.726 1.00 81.94 154 ASP A O 1
ATOM 1235 N N . GLY A 1 155 ? 3.792 13.256 20.214 1.00 85.81 155 GLY A N 1
ATOM 1236 C CA . GLY A 1 155 ? 3.777 12.014 19.439 1.00 85.81 155 GLY A CA 1
ATOM 1237 C C . GLY A 1 155 ? 2.653 11.904 18.403 1.00 85.81 155 GLY A C 1
ATOM 1238 O O . GLY A 1 155 ? 2.581 10.885 17.710 1.00 85.81 155 GLY A O 1
ATOM 1239 N N . ILE A 1 156 ? 1.796 12.923 18.283 1.00 90.00 156 ILE A N 1
ATOM 1240 C CA . ILE A 1 156 ? 0.657 12.955 17.356 1.00 90.00 156 ILE A CA 1
ATOM 1241 C C . ILE A 1 156 ? 1.085 13.556 16.008 1.00 90.00 156 ILE A C 1
ATOM 1243 O O . ILE A 1 156 ? 1.908 14.472 15.954 1.00 90.00 156 ILE A O 1
ATOM 1247 N N . VAL A 1 157 ? 0.528 13.041 14.907 1.00 92.50 157 VAL A N 1
ATOM 1248 C CA . VAL A 1 157 ? 0.759 13.576 13.552 1.00 92.50 157 VAL A CA 1
ATOM 1249 C C . VAL A 1 157 ? -0.320 14.590 13.182 1.00 92.50 157 VAL A C 1
ATOM 1251 O O . VAL A 1 157 ? -1.459 14.201 12.920 1.00 92.50 157 VAL A O 1
ATOM 1254 N N . ARG A 1 158 ? 0.035 15.877 13.110 1.00 89.75 158 ARG A N 1
ATOM 1255 C CA . ARG A 1 158 ? -0.849 16.971 12.637 1.00 89.75 158 ARG A CA 1
ATOM 1256 C C . ARG A 1 158 ? -0.412 17.554 11.292 1.00 89.75 158 ARG A C 1
ATOM 1258 O O . ARG A 1 158 ? -1.247 18.027 10.518 1.00 89.75 158 ARG A O 1
ATOM 1265 N N . SER A 1 159 ? 0.886 17.480 11.011 1.00 90.56 159 SER A N 1
ATOM 1266 C CA . SER A 1 159 ? 1.524 18.002 9.810 1.00 90.56 159 SER A CA 1
ATOM 1267 C C . SER A 1 159 ? 2.217 16.910 8.996 1.00 90.56 159 SER A C 1
ATOM 1269 O O . SER A 1 159 ? 2.519 15.804 9.456 1.00 90.56 159 SER A O 1
ATOM 1271 N N . SER A 1 160 ? 2.448 17.224 7.727 1.00 93.00 160 SER A N 1
ATOM 1272 C CA . SER A 1 160 ? 3.290 16.442 6.837 1.00 93.00 160 SER A CA 1
ATOM 1273 C C . SER A 1 160 ? 4.161 17.383 6.016 1.00 93.00 160 SER A C 1
ATOM 1275 O O . SER A 1 160 ? 3.716 18.451 5.595 1.00 93.00 160 SER A O 1
ATOM 1277 N N . LEU A 1 161 ? 5.400 16.981 5.742 1.00 92.44 161 LEU A N 1
ATOM 1278 C CA . LEU A 1 161 ? 6.191 17.618 4.700 1.00 92.44 161 LEU A CA 1
ATOM 1279 C C . LEU A 1 161 ? 5.470 17.446 3.359 1.00 92.44 161 LEU A C 1
ATOM 1281 O O . LEU A 1 161 ? 5.250 16.331 2.891 1.00 92.44 161 LEU A O 1
ATOM 1285 N N . LEU A 1 162 ? 5.137 18.551 2.704 1.00 91.75 162 LEU A N 1
ATOM 1286 C CA . LEU A 1 162 ? 4.619 18.531 1.341 1.00 91.75 162 LEU A CA 1
ATOM 1287 C C . LEU A 1 162 ? 5.750 18.310 0.329 1.00 91.75 162 LEU A C 1
ATOM 1289 O O . LEU A 1 162 ? 5.564 17.650 -0.695 1.00 91.75 162 LEU A O 1
ATOM 1293 N N . TYR A 1 163 ? 6.923 18.885 0.600 1.00 92.06 163 TYR A N 1
ATOM 1294 C CA . TYR A 1 163 ? 8.087 18.769 -0.266 1.00 92.06 163 TYR A CA 1
ATOM 1295 C C . TYR A 1 163 ? 9.414 18.865 0.500 1.00 92.06 163 TYR A C 1
ATOM 1297 O O . TYR A 1 163 ? 9.473 19.253 1.668 1.00 92.06 163 TYR A O 1
ATOM 1305 N N . PHE A 1 164 ? 10.499 18.523 -0.189 1.00 89.31 164 PHE A N 1
ATOM 1306 C CA . PHE A 1 164 ? 11.873 18.728 0.249 1.00 89.31 164 PHE A CA 1
ATOM 1307 C C . PHE A 1 164 ? 12.686 19.311 -0.915 1.00 89.31 164 PHE A C 1
ATOM 1309 O O . PHE A 1 164 ? 12.611 18.802 -2.035 1.00 89.31 164 PHE A O 1
ATOM 1316 N N . ASP A 1 165 ? 13.431 20.391 -0.673 1.00 88.62 165 ASP A N 1
ATOM 1317 C CA . ASP A 1 165 ? 14.265 21.039 -1.692 1.00 88.62 165 ASP A CA 1
ATOM 1318 C C . ASP A 1 165 ? 15.712 20.542 -1.580 1.00 88.62 165 ASP A C 1
ATOM 1320 O O . ASP A 1 165 ? 16.414 20.808 -0.605 1.00 88.62 165 ASP A O 1
ATOM 1324 N N . GLU A 1 166 ? 16.167 19.797 -2.587 1.00 86.50 166 GLU A N 1
ATOM 1325 C CA . GLU A 1 166 ? 17.512 19.223 -2.623 1.00 86.50 166 GLU A CA 1
ATOM 1326 C C . GLU A 1 166 ? 18.574 20.251 -3.038 1.00 86.50 166 GLU A C 1
ATOM 1328 O O . GLU A 1 166 ? 18.299 21.231 -3.740 1.00 86.50 166 GLU A O 1
ATOM 1333 N N . ALA A 1 167 ? 19.833 19.982 -2.676 1.00 80.25 167 ALA A N 1
ATOM 1334 C CA . ALA A 1 167 ? 20.979 20.737 -3.175 1.00 80.25 167 ALA A CA 1
ATOM 1335 C C . ALA A 1 167 ? 20.965 20.804 -4.717 1.00 80.25 167 ALA A C 1
ATOM 1337 O O . ALA A 1 167 ? 20.780 19.796 -5.397 1.00 80.25 167 ALA A O 1
ATOM 1338 N N . GLY A 1 168 ? 21.141 22.011 -5.263 1.00 80.06 168 GLY A N 1
ATOM 1339 C CA . GLY A 1 168 ? 20.905 22.303 -6.684 1.00 80.06 168 GLY A CA 1
ATOM 1340 C C . GLY A 1 168 ? 19.503 22.845 -7.000 1.00 80.06 168 GLY A C 1
ATOM 1341 O O . GLY A 1 168 ? 19.246 23.183 -8.150 1.00 80.06 168 GLY A O 1
ATOM 1342 N N . GLY A 1 169 ? 18.618 22.979 -6.003 1.00 83.88 169 GLY A N 1
ATOM 1343 C CA . GLY A 1 169 ? 17.282 23.568 -6.163 1.00 83.88 169 GLY A CA 1
ATOM 1344 C C . GLY A 1 169 ? 16.241 22.602 -6.732 1.00 83.88 169 GLY A C 1
ATOM 1345 O O . GLY A 1 169 ? 15.274 23.038 -7.354 1.00 83.88 169 GLY A O 1
ATOM 1346 N N . ILE A 1 170 ? 16.443 21.291 -6.563 1.00 87.31 170 ILE A N 1
ATOM 1347 C CA . ILE A 1 170 ? 15.535 20.271 -7.098 1.00 87.31 170 ILE A CA 1
ATOM 1348 C C . ILE A 1 170 ? 14.480 19.935 -6.044 1.00 87.31 170 ILE A C 1
ATOM 1350 O O . ILE A 1 170 ? 14.780 19.277 -5.051 1.00 87.31 170 ILE A O 1
ATOM 1354 N N . ARG A 1 171 ? 13.233 20.347 -6.276 1.00 90.62 171 ARG A N 1
ATOM 1355 C CA . ARG A 1 171 ? 12.106 20.011 -5.400 1.00 90.62 171 ARG A CA 1
ATOM 1356 C C . ARG A 1 171 ? 11.678 18.553 -5.574 1.00 90.62 171 ARG A C 1
ATOM 1358 O O . ARG A 1 171 ? 11.445 18.102 -6.697 1.00 90.62 171 ARG A O 1
ATOM 1365 N N . ARG A 1 172 ? 11.517 17.827 -4.468 1.00 91.88 172 ARG A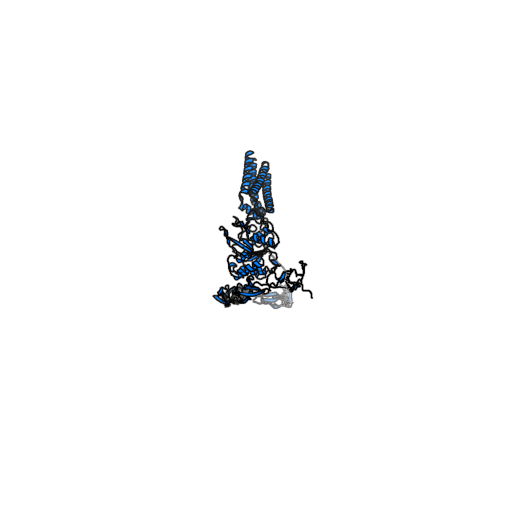 N 1
ATOM 1366 C CA . ARG A 1 172 ? 10.832 16.525 -4.396 1.00 91.88 172 ARG A CA 1
ATOM 1367 C C . ARG A 1 172 ? 9.535 16.690 -3.628 1.00 91.88 172 ARG A C 1
ATOM 1369 O O . ARG A 1 172 ? 9.555 17.284 -2.559 1.00 91.88 172 ARG A O 1
ATOM 1376 N N . MET A 1 173 ? 8.434 16.157 -4.141 1.00 94.75 173 MET A N 1
ATOM 1377 C CA . MET A 1 173 ? 7.178 16.086 -3.389 1.00 94.75 173 MET A CA 1
ATOM 1378 C C . MET A 1 173 ? 7.211 14.889 -2.431 1.00 94.75 173 MET A C 1
ATOM 1380 O O . MET A 1 173 ? 7.876 13.887 -2.714 1.00 94.75 173 MET A O 1
ATOM 1384 N N . SER A 1 174 ? 6.472 14.964 -1.327 1.00 95.62 174 SER A N 1
ATOM 1385 C CA . SER A 1 174 ? 6.137 13.775 -0.540 1.00 95.62 174 SER A CA 1
ATOM 1386 C C . SER A 1 174 ? 5.216 12.841 -1.323 1.00 95.62 174 SER A C 1
ATOM 1388 O O . SER A 1 174 ? 4.656 13.220 -2.352 1.00 95.62 174 SER A O 1
ATOM 1390 N N . PHE A 1 175 ? 5.064 11.604 -0.855 1.00 97.38 175 PHE A N 1
ATOM 1391 C CA . PHE A 1 175 ? 4.248 10.586 -1.513 1.00 97.38 175 PHE A CA 1
ATOM 1392 C C . PHE A 1 175 ? 2.797 11.052 -1.733 1.00 97.38 175 PHE A C 1
ATOM 1394 O O . PHE A 1 175 ? 2.338 11.093 -2.875 1.00 97.38 175 PHE A O 1
ATOM 1401 N N . GLY A 1 176 ? 2.119 11.533 -0.683 1.00 96.62 176 GLY A N 1
ATOM 1402 C CA . GLY A 1 176 ? 0.768 12.101 -0.799 1.00 96.62 176 GLY A CA 1
ATOM 1403 C C . GLY A 1 176 ? 0.693 13.310 -1.745 1.00 96.62 176 GLY A C 1
ATOM 1404 O O . GLY A 1 176 ? -0.224 13.402 -2.562 1.00 96.62 176 GLY A O 1
ATOM 1405 N N . GLY A 1 177 ? 1.698 14.195 -1.713 1.00 95.81 177 GLY A N 1
ATOM 1406 C CA . GLY A 1 177 ? 1.803 15.322 -2.644 1.00 95.81 177 GLY A CA 1
ATOM 1407 C C . GLY A 1 177 ? 1.983 14.886 -4.105 1.00 95.81 177 GLY A C 1
ATOM 1408 O O . GLY A 1 177 ? 1.358 15.454 -4.995 1.00 95.81 177 GLY A O 1
ATOM 1409 N N . ALA A 1 178 ? 2.786 13.850 -4.363 1.00 96.94 178 ALA A N 1
ATOM 1410 C CA . ALA A 1 178 ? 3.018 13.294 -5.696 1.00 96.94 178 ALA A CA 1
ATOM 1411 C C . ALA A 1 178 ? 1.783 12.560 -6.255 1.00 96.94 178 ALA A C 1
ATOM 1413 O O . ALA A 1 178 ? 1.459 12.720 -7.433 1.00 96.94 178 ALA A O 1
ATOM 1414 N N . VAL A 1 179 ? 1.059 11.810 -5.417 1.00 98.31 179 VAL A N 1
ATOM 1415 C CA . VAL A 1 179 ? -0.208 11.156 -5.794 1.00 98.31 179 VAL A CA 1
ATOM 1416 C C . VAL A 1 179 ? -1.280 12.195 -6.134 1.00 98.31 179 VAL A C 1
ATOM 1418 O O . VAL A 1 179 ? -1.893 12.109 -7.199 1.00 98.31 179 VAL A O 1
ATOM 1421 N N . TYR A 1 180 ? -1.458 13.227 -5.300 1.00 97.31 180 TYR A N 1
ATOM 1422 C CA . TYR A 1 180 ? -2.359 14.345 -5.606 1.00 97.31 180 TYR A CA 1
ATOM 1423 C C . TYR A 1 180 ? -1.948 15.080 -6.892 1.00 97.31 180 TYR A C 1
ATOM 1425 O O . TYR A 1 180 ? -2.802 15.330 -7.745 1.00 97.31 180 TYR A O 1
ATOM 1433 N N . ALA A 1 181 ? -0.651 15.363 -7.084 1.00 96.31 181 ALA A N 1
ATOM 1434 C CA . ALA A 1 181 ? -0.146 15.982 -8.310 1.00 96.31 181 ALA A CA 1
ATOM 1435 C C . ALA A 1 181 ? -0.559 15.192 -9.558 1.00 96.31 181 ALA A C 1
ATOM 1437 O O . ALA A 1 181 ? -1.065 15.770 -10.522 1.00 96.31 181 ALA A O 1
ATOM 1438 N N . LYS A 1 182 ? -0.382 13.866 -9.514 1.00 97.00 182 LYS A N 1
ATOM 1439 C CA . LYS A 1 182 ? -0.687 12.981 -10.636 1.00 97.00 182 LYS A CA 1
ATOM 1440 C C . LYS A 1 182 ? -2.185 12.829 -10.880 1.00 97.00 182 LYS A C 1
ATOM 1442 O O . LYS A 1 182 ? -2.602 12.779 -12.032 1.00 97.00 182 LYS A O 1
ATOM 1447 N N . TYR A 1 183 ? -3.004 12.823 -9.829 1.00 97.00 183 TYR A N 1
ATOM 1448 C CA . TYR A 1 183 ? -4.458 12.768 -9.984 1.00 97.00 183 TYR A CA 1
ATOM 1449 C C . TYR A 1 183 ? -4.982 14.045 -10.638 1.00 97.00 183 TYR A C 1
ATOM 1451 O O . TYR A 1 183 ? -5.772 13.971 -11.575 1.00 97.00 183 TYR A O 1
ATOM 1459 N N . MET A 1 184 ? -4.484 15.207 -10.202 1.00 96.00 184 MET A N 1
ATOM 1460 C CA . MET A 1 184 ? -4.822 16.498 -10.803 1.00 96.00 184 MET A CA 1
ATOM 1461 C C . MET A 1 184 ? -4.419 16.549 -12.285 1.00 96.00 184 MET A C 1
ATOM 1463 O O . MET A 1 184 ? -5.250 16.929 -13.109 1.00 96.00 184 MET A O 1
ATOM 1467 N N . GLU A 1 185 ? -3.213 16.080 -12.634 1.00 95.19 185 GLU A N 1
ATOM 1468 C CA . GLU A 1 185 ? -2.752 15.925 -14.025 1.00 95.19 185 GLU A CA 1
ATOM 1469 C C . GLU A 1 185 ? -3.734 15.079 -14.860 1.00 95.19 185 GLU A C 1
ATOM 1471 O O . GLU A 1 185 ? -4.187 15.525 -15.915 1.00 95.19 185 GLU A O 1
ATOM 1476 N N . VAL A 1 186 ? -4.117 13.897 -14.360 1.00 92.62 186 VAL A N 1
ATOM 1477 C CA . VAL A 1 186 ? -5.021 12.953 -15.045 1.00 92.62 186 VAL A CA 1
ATOM 1478 C C . VAL A 1 186 ? -6.424 13.537 -15.255 1.00 92.62 186 VAL A C 1
ATOM 1480 O O . VAL A 1 186 ? -6.989 13.372 -16.333 1.00 92.62 186 VAL A O 1
ATOM 1483 N N . ILE A 1 187 ? -6.969 14.294 -14.293 1.00 92.38 187 ILE A N 1
ATOM 1484 C CA . ILE A 1 187 ? -8.267 14.984 -14.459 1.00 92.38 187 ILE A CA 1
ATOM 1485 C C . ILE A 1 187 ? -8.166 16.339 -15.190 1.00 92.38 187 ILE A C 1
ATOM 1487 O O . ILE A 1 187 ? -9.119 17.126 -15.168 1.00 92.38 187 ILE A O 1
ATOM 1491 N N . GLY A 1 188 ? -7.027 16.640 -15.826 1.00 93.81 188 GLY A N 1
ATOM 1492 C CA . GLY A 1 188 ? -6.830 17.842 -16.641 1.00 93.81 188 GLY A CA 1
ATOM 1493 C C . GLY A 1 188 ? -6.774 19.149 -15.843 1.00 93.81 188 GLY A C 1
ATOM 1494 O O . GLY A 1 188 ? -7.220 20.190 -16.330 1.00 93.81 188 GLY A O 1
ATOM 1495 N N . ARG A 1 189 ? -6.271 19.113 -14.603 1.00 94.31 189 ARG A N 1
ATOM 1496 C CA . ARG A 1 189 ? -6.171 20.268 -13.696 1.00 94.31 189 ARG A CA 1
ATOM 1497 C C . ARG A 1 189 ? -4.740 20.486 -13.209 1.00 94.31 189 ARG A C 1
ATOM 1499 O O . ARG A 1 189 ? -3.968 19.555 -13.023 1.00 94.31 189 ARG A O 1
ATOM 1506 N N . ASN A 1 190 ? -4.407 21.738 -12.914 1.00 92.25 190 ASN A N 1
ATOM 1507 C CA . ASN A 1 190 ? -3.160 22.053 -12.222 1.00 92.25 190 ASN A CA 1
ATOM 1508 C C . ASN A 1 190 ? -3.295 21.713 -10.734 1.00 92.25 190 ASN A C 1
ATOM 1510 O O . ASN A 1 190 ? -4.254 22.145 -10.093 1.00 92.25 190 ASN A O 1
ATOM 1514 N N . ALA A 1 191 ? -2.320 20.995 -10.183 1.00 91.38 191 ALA A N 1
ATOM 1515 C CA . ALA A 1 191 ? -2.186 20.825 -8.743 1.00 91.38 191 ALA A CA 1
ATOM 1516 C C . ALA A 1 191 ? -1.881 22.179 -8.079 1.00 91.38 191 ALA A C 1
ATOM 1518 O O . ALA A 1 191 ? -0.994 22.910 -8.527 1.00 91.38 191 ALA A O 1
ATOM 1519 N N . VAL A 1 192 ? -2.615 22.510 -7.017 1.00 88.00 192 VAL A N 1
ATOM 1520 C CA . VAL A 1 192 ? -2.426 23.736 -6.227 1.00 88.00 192 VAL A CA 1
ATOM 1521 C C . VAL A 1 192 ? -2.158 23.350 -4.778 1.00 88.00 192 VAL A C 1
ATOM 1523 O O . VAL A 1 192 ? -2.764 22.406 -4.272 1.00 88.00 192 VAL A O 1
ATOM 1526 N N . TYR A 1 193 ? -1.246 24.078 -4.137 1.00 86.00 193 TYR A N 1
ATOM 1527 C CA . TYR A 1 193 ? -0.786 23.828 -2.776 1.00 86.00 193 TYR A CA 1
ATOM 1528 C C . TYR A 1 193 ? -0.843 25.123 -1.969 1.00 86.00 193 TYR A C 1
ATOM 1530 O O . TYR A 1 193 ? -0.268 26.131 -2.383 1.00 86.00 193 TYR A O 1
ATOM 1538 N N . TYR A 1 194 ? -1.520 25.086 -0.824 1.00 78.00 194 TYR A N 1
ATOM 1539 C CA . TYR A 1 194 ? -1.639 26.211 0.101 1.00 78.00 194 TYR A CA 1
ATOM 1540 C C . TYR A 1 194 ? -0.824 25.890 1.358 1.00 78.00 194 TYR A C 1
ATOM 1542 O O . TYR A 1 194 ? -1.260 25.110 2.204 1.00 78.00 194 TYR A O 1
ATOM 1550 N N . THR A 1 195 ? 0.394 26.431 1.409 1.00 76.12 195 THR A N 1
ATOM 1551 C CA . THR A 1 195 ? 1.422 26.180 2.430 1.00 76.12 195 THR A CA 1
ATOM 1552 C C . THR A 1 195 ? 2.351 27.395 2.527 1.00 76.12 195 THR A C 1
ATOM 1554 O O . THR A 1 195 ? 2.607 28.038 1.504 1.00 76.12 195 THR A O 1
ATOM 1557 N N . ASP A 1 196 ? 2.870 27.703 3.718 1.00 71.38 196 ASP A N 1
ATOM 1558 C CA . ASP A 1 196 ? 3.926 28.709 3.916 1.00 71.38 196 ASP A CA 1
ATOM 1559 C C . ASP A 1 196 ? 5.240 27.996 4.264 1.00 71.38 196 ASP A C 1
ATOM 1561 O O . ASP A 1 196 ? 5.554 27.728 5.420 1.00 71.38 196 ASP A O 1
ATOM 1565 N N . GLY A 1 197 ? 5.972 27.594 3.222 1.00 83.25 197 GLY A N 1
ATOM 1566 C CA . GLY A 1 197 ? 7.116 26.690 3.336 1.00 83.25 197 GLY A CA 1
ATOM 1567 C C . GLY A 1 197 ? 6.775 25.250 2.947 1.00 83.25 197 GLY A C 1
ATOM 1568 O O . GLY A 1 197 ? 5.881 25.008 2.131 1.00 83.25 197 GLY A O 1
ATOM 1569 N N . ASN A 1 198 ? 7.551 24.297 3.468 1.00 87.88 198 ASN A N 1
ATOM 1570 C CA . ASN A 1 198 ? 7.549 22.904 3.015 1.00 87.88 198 ASN A CA 1
ATOM 1571 C C . ASN A 1 198 ? 6.858 21.911 3.965 1.00 87.88 198 ASN A C 1
ATOM 1573 O O . ASN A 1 198 ? 6.622 20.774 3.560 1.00 87.88 198 ASN A O 1
ATOM 1577 N N . GLU A 1 199 ? 6.532 22.335 5.184 1.00 89.06 199 GLU A N 1
ATOM 1578 C CA . GLU A 1 199 ? 5.670 21.624 6.132 1.00 89.06 199 GLU A CA 1
ATOM 1579 C C . GLU A 1 199 ? 4.226 22.128 6.007 1.00 89.06 199 GLU A C 1
ATOM 1581 O O . GLU A 1 199 ? 3.995 23.306 5.746 1.00 89.06 199 GLU A O 1
ATOM 1586 N N . MET A 1 200 ? 3.259 21.224 6.153 1.00 88.81 200 MET A N 1
ATOM 1587 C CA . MET A 1 200 ? 1.850 21.478 5.879 1.00 88.81 200 MET A CA 1
ATOM 1588 C C . MET A 1 200 ? 0.976 20.768 6.918 1.00 88.81 200 MET A C 1
ATOM 1590 O O . MET A 1 200 ? 0.872 19.539 6.919 1.00 88.81 200 MET A O 1
ATOM 1594 N N . GLU A 1 201 ? 0.314 21.532 7.785 1.00 88.44 201 GLU A N 1
ATOM 1595 C CA . GLU A 1 201 ? -0.793 21.026 8.603 1.00 88.44 201 GLU A CA 1
ATOM 1596 C C . GLU A 1 201 ? -1.990 20.664 7.708 1.00 88.44 201 GLU A C 1
ATOM 1598 O O . GLU A 1 201 ? -2.270 21.336 6.708 1.00 88.44 201 GLU A O 1
ATOM 1603 N N . PHE A 1 202 ? -2.724 19.602 8.048 1.00 88.69 202 PHE A N 1
ATOM 1604 C CA . PHE A 1 202 ? -3.829 19.122 7.213 1.00 88.69 202 PHE A CA 1
ATOM 1605 C C . PHE A 1 202 ? -5.018 18.612 8.027 1.00 88.69 202 PHE A C 1
ATOM 1607 O O . PHE A 1 202 ? -4.887 17.927 9.041 1.00 88.69 202 PHE A O 1
ATOM 1614 N N . LYS A 1 203 ? -6.232 18.912 7.556 1.00 88.25 203 LYS A N 1
ATOM 1615 C CA . LYS A 1 203 ? -7.447 18.444 8.219 1.00 88.25 203 LYS A CA 1
ATOM 1616 C C . LYS A 1 203 ? -7.769 16.989 7.862 1.00 88.25 203 LYS A C 1
ATOM 1618 O O . LYS A 1 203 ? -8.410 16.731 6.843 1.00 88.25 203 LYS A O 1
ATOM 1623 N N . TYR A 1 204 ? -7.444 16.068 8.769 1.00 91.06 204 TYR A N 1
ATOM 1624 C CA . TYR A 1 204 ? -8.021 14.718 8.788 1.00 91.06 204 TYR A CA 1
ATOM 1625 C C . TYR A 1 204 ? -9.542 14.742 8.574 1.00 91.06 204 TYR A C 1
ATOM 1627 O O . TYR A 1 204 ? -10.257 15.530 9.204 1.00 91.06 204 TYR A O 1
ATOM 1635 N N . THR A 1 205 ? -10.021 13.854 7.704 1.00 91.19 205 THR A N 1
ATOM 1636 C CA . THR A 1 205 ? -11.445 13.672 7.406 1.00 91.19 205 THR A CA 1
ATOM 1637 C C . THR A 1 205 ? -11.956 12.313 7.879 1.00 91.19 205 THR A C 1
ATOM 1639 O O . THR A 1 205 ? -13.021 12.286 8.491 1.00 91.19 205 THR A O 1
ATOM 1642 N N . GLY A 1 206 ? -11.198 11.231 7.678 1.00 90.06 206 GLY A N 1
ATOM 1643 C CA . GLY A 1 206 ? -11.514 9.898 8.202 1.00 90.06 206 GLY A CA 1
ATOM 1644 C C . GLY A 1 206 ? -10.673 9.527 9.428 1.00 90.06 206 GLY A C 1
ATOM 1645 O O . GLY A 1 206 ? -9.501 9.907 9.511 1.00 90.06 206 GLY A O 1
ATOM 1646 N N . ALA A 1 207 ? -11.272 8.781 10.357 1.00 91.69 207 ALA A N 1
ATOM 1647 C CA . ALA A 1 207 ? -10.597 8.018 11.407 1.00 91.69 207 ALA A CA 1
ATOM 1648 C C . ALA A 1 207 ? -9.930 6.741 10.841 1.00 91.69 207 ALA A C 1
ATOM 1650 O O . ALA A 1 207 ? -9.957 6.493 9.633 1.00 91.69 207 ALA A O 1
ATOM 1651 N N . ALA A 1 208 ? -9.288 5.938 11.697 1.00 91.12 208 ALA A N 1
ATOM 1652 C CA . ALA A 1 208 ? -8.674 4.674 11.279 1.00 91.12 208 ALA A CA 1
ATOM 1653 C C . ALA A 1 208 ? -9.750 3.725 10.711 1.00 91.12 208 ALA A C 1
ATOM 1655 O O . ALA A 1 208 ? -10.785 3.514 11.342 1.00 91.12 208 ALA A O 1
ATOM 1656 N N . GLY A 1 209 ? -9.533 3.188 9.506 1.00 90.56 209 GLY A N 1
ATOM 1657 C CA . GLY A 1 209 ? -10.515 2.360 8.797 1.00 90.56 209 GLY A CA 1
ATOM 1658 C C . GLY A 1 209 ? -11.681 3.084 8.096 1.00 90.56 209 GLY A C 1
ATOM 1659 O O . GLY A 1 209 ? -12.454 2.401 7.428 1.00 90.56 209 GLY A O 1
ATOM 1660 N N . ASP A 1 210 ? -11.816 4.419 8.172 1.00 93.00 210 ASP A N 1
ATOM 1661 C CA . ASP A 1 210 ? -12.941 5.161 7.546 1.00 93.00 210 ASP A CA 1
ATOM 1662 C C . ASP A 1 210 ? -12.861 5.266 6.005 1.00 93.00 210 ASP A C 1
ATOM 1664 O O . ASP A 1 210 ? -13.843 5.640 5.356 1.00 93.00 210 ASP A O 1
ATOM 1668 N N . TYR A 1 211 ? -11.704 5.001 5.391 1.00 95.31 211 TYR A N 1
ATOM 1669 C CA . TYR A 1 211 ? -11.572 4.950 3.927 1.00 95.31 211 TYR A CA 1
ATOM 1670 C C . TYR A 1 211 ? -12.006 3.584 3.399 1.00 95.31 211 TYR A C 1
ATOM 1672 O O . TYR A 1 211 ? -11.759 2.563 4.035 1.00 95.31 211 TYR A O 1
ATOM 1680 N N . GLU A 1 212 ? -12.611 3.544 2.211 1.00 96.44 212 GLU A N 1
ATOM 1681 C CA . GLU A 1 212 ? -12.970 2.282 1.558 1.00 96.44 212 GLU A CA 1
ATOM 1682 C C . GLU A 1 212 ? -11.701 1.454 1.313 1.00 96.44 212 GLU A C 1
ATOM 1684 O O . GLU A 1 212 ? -10.776 1.899 0.628 1.00 96.44 212 GLU A O 1
ATOM 1689 N N . ASN A 1 213 ? -11.622 0.276 1.937 1.00 95.94 213 ASN A N 1
ATOM 1690 C CA . ASN A 1 213 ? -10.401 -0.516 1.978 1.00 95.94 213 ASN A CA 1
ATOM 1691 C C . ASN A 1 213 ? -10.645 -2.006 1.720 1.00 95.94 213 ASN A C 1
ATOM 1693 O O . ASN A 1 213 ? -11.672 -2.556 2.111 1.00 95.94 213 ASN A O 1
ATOM 1697 N N . PHE A 1 214 ? -9.687 -2.627 1.033 1.00 97.81 214 PHE A N 1
ATOM 1698 C CA . PHE A 1 214 ? -9.763 -3.982 0.488 1.00 97.81 214 PHE A CA 1
ATOM 1699 C C . PHE A 1 214 ? -8.447 -4.713 0.752 1.00 97.81 214 PHE A C 1
ATOM 1701 O O . PHE A 1 214 ? -7.377 -4.128 0.575 1.00 97.81 214 PHE A O 1
ATOM 1708 N N . SER A 1 215 ? -8.492 -5.986 1.127 1.00 97.69 215 SER A N 1
ATOM 1709 C CA . SER A 1 215 ? -7.284 -6.797 1.286 1.00 97.69 215 SER A CA 1
ATOM 1710 C C . SER A 1 215 ? -6.644 -7.090 -0.074 1.00 97.69 215 SER A C 1
ATOM 1712 O O . SER A 1 215 ? -7.330 -7.486 -1.018 1.00 97.69 215 SER A O 1
ATOM 1714 N N . MET A 1 216 ? -5.324 -6.936 -0.192 1.00 97.50 216 MET A N 1
ATOM 1715 C CA . MET A 1 216 ? -4.609 -7.129 -1.462 1.00 97.50 216 MET A CA 1
ATOM 1716 C C . MET A 1 216 ? -4.765 -8.551 -2.020 1.00 97.50 216 MET A C 1
ATOM 1718 O O . MET A 1 216 ? -4.861 -8.716 -3.237 1.00 97.50 216 MET A O 1
ATOM 1722 N N . ALA A 1 217 ? -4.872 -9.562 -1.152 1.00 96.19 217 ALA A N 1
ATOM 1723 C CA . ALA A 1 217 ? -5.160 -10.934 -1.570 1.00 96.19 217 ALA A CA 1
ATOM 1724 C C . ALA A 1 217 ? -6.540 -11.090 -2.243 1.00 96.19 217 ALA A C 1
ATOM 1726 O O . ALA A 1 217 ? -6.638 -11.795 -3.243 1.00 96.19 217 ALA A O 1
ATOM 1727 N N . ASP A 1 218 ? -7.586 -10.406 -1.764 1.00 96.88 218 ASP A N 1
ATOM 1728 C CA . ASP A 1 218 ? -8.926 -10.481 -2.370 1.00 96.88 218 ASP A CA 1
ATOM 1729 C C . ASP A 1 218 ? -8.987 -9.775 -3.729 1.00 96.88 218 ASP A C 1
ATOM 1731 O O . ASP A 1 218 ? -9.659 -10.254 -4.645 1.00 96.88 218 ASP A O 1
ATOM 1735 N N . VAL A 1 219 ? -8.247 -8.673 -3.898 1.00 97.19 219 VAL A N 1
ATOM 1736 C CA . VAL A 1 219 ? -8.109 -8.016 -5.207 1.00 97.19 219 VAL A CA 1
ATOM 1737 C C . VAL A 1 219 ? -7.394 -8.948 -6.189 1.00 97.19 219 VAL A C 1
ATOM 1739 O O . VAL A 1 219 ? -7.916 -9.205 -7.270 1.00 97.19 219 VAL A O 1
ATOM 1742 N N . LEU A 1 220 ? -6.252 -9.530 -5.802 1.00 94.00 220 LEU A N 1
ATOM 1743 C CA . LEU A 1 220 ? -5.485 -10.457 -6.651 1.00 94.00 220 LEU A CA 1
ATOM 1744 C C . LEU A 1 220 ? -6.241 -11.753 -6.997 1.00 94.00 220 LEU A C 1
ATOM 1746 O O . LEU A 1 220 ? -6.019 -12.318 -8.065 1.00 94.00 220 LEU A O 1
ATOM 1750 N N . GLN A 1 221 ? -7.145 -12.216 -6.130 1.00 89.81 221 GLN A N 1
ATOM 1751 C CA . GLN A 1 221 ? -8.017 -13.368 -6.398 1.00 89.81 221 GLN A CA 1
ATOM 1752 C C . GLN A 1 221 ? -9.217 -13.035 -7.306 1.00 89.81 221 GLN A C 1
ATOM 1754 O O . GLN A 1 221 ? -9.922 -13.947 -7.736 1.00 89.81 221 GLN A O 1
ATOM 1759 N N . GLY A 1 222 ? -9.462 -11.755 -7.610 1.00 89.38 222 GLY A N 1
ATOM 1760 C CA . GLY A 1 222 ? -10.642 -11.311 -8.359 1.00 89.38 222 GLY A CA 1
ATOM 1761 C C . GLY A 1 222 ? -11.938 -11.313 -7.539 1.00 89.38 222 GLY A C 1
ATOM 1762 O O . GLY A 1 222 ? -13.024 -11.258 -8.115 1.00 89.38 222 GLY A O 1
ATOM 1763 N N . ASN A 1 223 ? -11.843 -11.356 -6.202 1.00 90.38 223 ASN A N 1
ATOM 1764 C CA . ASN A 1 223 ? -12.992 -11.221 -5.297 1.00 90.38 223 ASN A CA 1
ATOM 1765 C C . ASN A 1 223 ? -13.542 -9.777 -5.304 1.00 90.38 223 ASN A C 1
ATOM 1767 O O . ASN A 1 223 ? -14.708 -9.557 -4.975 1.00 90.38 223 ASN A O 1
ATOM 1771 N N . VAL A 1 224 ? -12.718 -8.801 -5.712 1.00 95.19 224 VAL A N 1
ATOM 1772 C CA . VAL A 1 224 ? -13.095 -7.400 -5.966 1.00 95.19 224 VAL A CA 1
ATOM 1773 C C . VAL A 1 224 ? -12.969 -7.110 -7.465 1.00 95.19 224 VAL A C 1
ATOM 1775 O O . VAL A 1 224 ? -11.975 -7.481 -8.085 1.00 95.19 224 VAL A O 1
ATOM 1778 N N . GLN A 1 225 ? -13.971 -6.454 -8.056 1.00 91.38 225 GLN A N 1
ATOM 1779 C CA . GLN A 1 225 ? -14.006 -6.145 -9.492 1.00 91.38 225 GLN A CA 1
ATOM 1780 C C . GLN A 1 225 ? -13.191 -4.882 -9.822 1.00 91.38 225 GLN A C 1
ATOM 1782 O O . GLN A 1 225 ? -13.131 -3.955 -9.016 1.00 91.38 225 GLN A O 1
ATOM 1787 N N . ALA A 1 226 ? -12.575 -4.822 -11.007 1.00 92.62 226 ALA A N 1
ATOM 1788 C CA . ALA A 1 226 ? -11.719 -3.698 -11.411 1.00 92.62 226 ALA A CA 1
ATOM 1789 C C . ALA A 1 226 ? -12.502 -2.377 -11.533 1.00 92.62 226 ALA A C 1
ATOM 1791 O O . ALA A 1 226 ? -11.987 -1.305 -11.217 1.00 92.62 226 ALA A O 1
ATOM 1792 N N . GLU A 1 227 ? -13.775 -2.472 -11.915 1.00 94.38 227 GLU A N 1
ATOM 1793 C CA . GLU A 1 227 ? -14.746 -1.382 -11.987 1.00 94.38 227 GLU A CA 1
ATOM 1794 C C . GLU A 1 227 ? -14.945 -0.667 -10.638 1.00 94.38 227 GLU A C 1
ATOM 1796 O O . GLU A 1 227 ? -15.250 0.523 -10.619 1.00 94.38 227 GLU A O 1
ATOM 1801 N N . GLU A 1 228 ? -14.715 -1.349 -9.508 1.00 95.38 228 GLU A N 1
ATOM 1802 C CA . GLU A 1 228 ? -14.776 -0.754 -8.163 1.00 95.38 228 GLU A CA 1
ATOM 1803 C C . GLU A 1 228 ? -13.630 0.243 -7.911 1.00 95.38 228 GLU A C 1
ATOM 1805 O O . GLU A 1 228 ? -13.695 1.038 -6.978 1.00 95.38 228 GLU A O 1
ATOM 1810 N N . PHE A 1 229 ? -12.584 0.235 -8.742 1.00 96.50 229 PHE A N 1
ATOM 1811 C CA . PHE A 1 229 ? -11.436 1.140 -8.651 1.00 96.50 229 PHE A CA 1
ATOM 1812 C C . PHE A 1 229 ? -11.374 2.166 -9.795 1.00 96.50 229 PHE A C 1
ATOM 1814 O O . PHE A 1 229 ? -10.427 2.958 -9.855 1.00 96.50 229 PHE A O 1
ATOM 1821 N N . ASP A 1 230 ? -12.355 2.172 -10.702 1.00 95.06 230 ASP A N 1
ATOM 1822 C CA . ASP A 1 230 ? -12.346 3.050 -11.869 1.00 95.06 230 ASP A CA 1
ATOM 1823 C C . ASP A 1 230 ? -12.365 4.541 -11.490 1.00 95.06 230 ASP A C 1
ATOM 1825 O O . ASP A 1 230 ? -13.109 4.986 -10.614 1.00 95.06 230 ASP A O 1
ATOM 1829 N N . ASN A 1 231 ? -11.524 5.341 -12.155 1.00 94.19 231 ASN A N 1
ATOM 1830 C CA . ASN A 1 231 ? -11.396 6.784 -11.917 1.00 94.19 231 ASN A CA 1
ATOM 1831 C C . ASN A 1 231 ? -11.104 7.182 -10.441 1.00 94.19 231 ASN A C 1
ATOM 1833 O O . ASN A 1 231 ? -11.302 8.346 -10.046 1.00 94.19 231 ASN A O 1
ATOM 1837 N N . CYS A 1 232 ? -10.608 6.242 -9.624 1.00 96.88 232 CYS A N 1
ATOM 1838 C CA . CYS A 1 232 ? -10.225 6.443 -8.223 1.00 96.88 232 CYS A CA 1
ATOM 1839 C C . CYS A 1 232 ? -8.720 6.707 -8.040 1.00 96.88 232 CYS A C 1
ATOM 1841 O O . CYS A 1 232 ? -7.888 6.379 -8.886 1.00 96.88 232 CYS A O 1
ATOM 1843 N N . ILE A 1 233 ? -8.368 7.281 -6.892 1.00 98.62 233 ILE A N 1
ATOM 1844 C CA . ILE A 1 233 ? -7.021 7.246 -6.326 1.00 98.62 233 ILE A CA 1
ATOM 1845 C C . ILE A 1 233 ? -6.927 5.963 -5.502 1.00 98.62 233 ILE A C 1
ATOM 1847 O O . ILE A 1 233 ? -7.637 5.815 -4.506 1.00 98.62 233 ILE A O 1
ATOM 1851 N N . VAL A 1 234 ? -6.056 5.049 -5.915 1.00 98.56 234 VAL A N 1
ATOM 1852 C CA . VAL A 1 234 ? -5.797 3.791 -5.211 1.00 98.56 234 VAL A CA 1
ATOM 1853 C C . VAL A 1 234 ? -4.454 3.887 -4.504 1.00 98.56 234 VAL A C 1
ATOM 1855 O O . VAL A 1 234 ? -3.432 4.115 -5.148 1.00 98.56 234 VAL A O 1
ATOM 1858 N N . LEU A 1 235 ? -4.444 3.708 -3.186 1.00 98.75 235 LEU A N 1
ATOM 1859 C CA . LEU A 1 235 ? -3.221 3.589 -2.394 1.00 98.75 235 LEU A CA 1
ATOM 1860 C C . LEU A 1 235 ? -2.979 2.123 -2.038 1.00 98.75 235 LEU A C 1
ATOM 1862 O O . LEU A 1 235 ? -3.910 1.436 -1.633 1.00 98.75 235 LEU A O 1
ATOM 1866 N N . VAL A 1 236 ? -1.743 1.651 -2.163 1.00 98.19 236 VAL A N 1
ATOM 1867 C CA . VAL A 1 236 ? -1.324 0.289 -1.807 1.00 98.19 236 VAL A CA 1
ATOM 1868 C C . VAL A 1 236 ? -0.271 0.393 -0.711 1.00 98.19 236 VAL A C 1
ATOM 1870 O O . VAL A 1 236 ? 0.784 0.976 -0.950 1.00 98.19 236 VAL A O 1
ATOM 1873 N N . GLY A 1 237 ? -0.544 -0.147 0.476 1.00 95.50 237 GLY A N 1
ATOM 1874 C CA . GLY A 1 237 ? 0.323 0.010 1.651 1.00 95.50 237 GLY A CA 1
ATOM 1875 C C . GLY A 1 237 ? 0.099 -1.071 2.706 1.00 95.50 237 GLY A C 1
ATOM 1876 O O . GLY A 1 237 ? -0.809 -1.895 2.581 1.00 95.50 237 GLY A O 1
ATOM 1877 N N . VAL A 1 238 ? 0.946 -1.095 3.736 1.00 93.25 238 VAL A N 1
ATOM 1878 C CA . VAL A 1 238 ? 0.921 -2.132 4.781 1.00 93.25 238 VAL A CA 1
ATOM 1879 C C . VAL A 1 238 ? 0.008 -1.716 5.936 1.00 93.25 238 VAL A C 1
ATOM 1881 O O . VAL A 1 238 ? 0.106 -0.607 6.448 1.00 93.25 238 VAL A O 1
ATOM 1884 N N . CYS A 1 239 ? -0.886 -2.613 6.353 1.00 91.62 239 CYS A N 1
ATOM 1885 C CA . CYS A 1 239 ? -1.827 -2.415 7.460 1.00 91.62 239 CYS A CA 1
ATOM 1886 C C . CYS A 1 239 ? -1.968 -3.715 8.267 1.00 91.62 239 CYS A C 1
ATOM 1888 O O . CYS A 1 239 ? -3.043 -4.312 8.327 1.00 91.62 239 CYS A O 1
ATOM 1890 N N . ALA A 1 240 ? -0.845 -4.188 8.805 1.00 87.81 240 ALA A N 1
ATOM 1891 C CA . ALA A 1 240 ? -0.713 -5.469 9.493 1.00 87.81 240 ALA A CA 1
ATOM 1892 C C . ALA A 1 240 ? -0.200 -5.276 10.928 1.00 87.81 240 ALA A C 1
ATOM 1894 O O . ALA A 1 240 ? 0.603 -4.375 11.193 1.00 87.81 240 ALA A O 1
ATOM 1895 N N . THR A 1 241 ? -0.653 -6.131 11.845 1.00 81.75 241 THR A N 1
ATOM 1896 C CA . THR A 1 241 ? -0.470 -5.945 13.289 1.00 81.75 241 THR A CA 1
ATOM 1897 C C . THR A 1 241 ? 1.010 -5.982 13.682 1.00 81.75 241 THR A C 1
ATOM 1899 O O . THR A 1 241 ? 1.688 -6.996 13.511 1.00 81.75 241 THR A O 1
ATOM 1902 N N . GLY A 1 242 ? 1.509 -4.897 14.284 1.00 72.81 242 GLY A N 1
ATOM 1903 C CA . GLY A 1 242 ? 2.891 -4.812 14.777 1.00 72.81 242 GLY A CA 1
ATOM 1904 C C . GLY A 1 242 ? 3.920 -4.358 13.736 1.00 72.81 242 GLY A C 1
ATOM 1905 O O . GLY A 1 242 ? 5.123 -4.386 14.011 1.00 72.81 242 GLY A O 1
ATOM 1906 N N . MET A 1 243 ? 3.473 -3.903 12.564 1.00 77.12 243 MET A N 1
ATOM 1907 C CA . MET A 1 243 ? 4.318 -3.163 11.625 1.00 77.12 243 MET A CA 1
ATOM 1908 C C . MET A 1 243 ? 4.630 -1.762 12.174 1.00 77.12 243 MET A C 1
ATOM 1910 O O . MET A 1 243 ? 3.824 -1.146 12.863 1.00 77.12 243 MET A O 1
ATOM 1914 N N . SER A 1 244 ? 5.812 -1.220 11.866 1.00 72.19 244 SER A N 1
ATOM 1915 C CA . SER A 1 244 ? 6.282 0.062 12.438 1.00 72.19 244 SER A CA 1
ATOM 1916 C C . SER A 1 244 ? 5.665 1.327 11.810 1.00 72.19 244 SER A C 1
ATOM 1918 O O . SER A 1 244 ? 6.178 2.422 12.030 1.00 72.19 244 SER A O 1
ATOM 1920 N N . ASP A 1 245 ? 4.580 1.179 11.046 1.00 82.38 245 ASP A N 1
ATOM 1921 C CA . ASP A 1 245 ? 3.896 2.239 10.289 1.00 82.38 245 ASP A CA 1
ATOM 1922 C C . ASP A 1 245 ? 2.608 2.733 10.985 1.00 82.38 245 ASP A C 1
ATOM 1924 O O . ASP A 1 245 ? 1.675 3.224 10.359 1.00 82.38 245 ASP A O 1
ATOM 1928 N N . GLU A 1 246 ? 2.531 2.575 12.307 1.00 87.81 246 GLU A N 1
ATOM 1929 C CA . GLU A 1 246 ? 1.364 2.932 13.117 1.00 87.81 246 GLU A CA 1
ATOM 1930 C C . GLU A 1 246 ? 1.592 4.245 13.896 1.00 87.81 246 GLU A C 1
ATOM 1932 O O . GLU A 1 246 ? 2.604 4.437 14.584 1.00 87.81 246 GLU A O 1
ATOM 1937 N N . TYR A 1 247 ? 0.624 5.161 13.824 1.00 91.19 247 TYR A N 1
ATOM 1938 C CA . TYR A 1 247 ? 0.731 6.534 14.331 1.00 91.19 247 TYR A CA 1
ATOM 1939 C C . TYR A 1 247 ? -0.513 6.947 15.136 1.00 91.19 247 TYR A C 1
ATOM 1941 O O . TYR A 1 247 ? -1.625 6.525 14.830 1.00 91.19 247 TYR A O 1
ATOM 1949 N N . PHE A 1 248 ? -0.349 7.822 16.134 1.00 91.06 248 PHE A N 1
ATOM 1950 C CA . PHE A 1 248 ? -1.478 8.478 16.808 1.00 91.06 248 PHE A CA 1
ATOM 1951 C C . PHE A 1 248 ? -1.883 9.755 16.065 1.00 91.06 248 PHE A C 1
ATOM 1953 O O . PHE A 1 248 ? -1.025 10.513 15.602 1.00 91.06 248 PHE A O 1
ATOM 1960 N N . VAL A 1 249 ? -3.191 10.006 15.968 1.00 91.56 249 VAL A N 1
ATOM 1961 C CA . VAL A 1 249 ? -3.763 11.102 15.169 1.00 91.56 249 VAL A CA 1
ATOM 1962 C C . VAL A 1 249 ? -4.756 11.946 15.990 1.00 91.56 249 VAL A C 1
ATOM 1964 O O . VAL A 1 249 ? -5.290 11.470 16.991 1.00 91.56 249 VAL A O 1
ATOM 1967 N N . PRO A 1 250 ? -5.046 13.203 15.603 1.00 87.38 250 PRO A N 1
ATOM 1968 C CA . PRO A 1 250 ? -5.973 14.071 16.339 1.00 87.38 250 PRO A CA 1
ATOM 1969 C C . PRO A 1 250 ? -7.415 13.560 16.457 1.00 87.38 250 PRO A C 1
ATOM 1971 O O . PRO A 1 250 ? -8.083 13.843 17.450 1.00 87.38 250 PRO A O 1
ATOM 1974 N N . VAL A 1 251 ? -7.903 12.854 15.428 1.00 86.38 251 VAL A N 1
ATOM 1975 C CA . VAL A 1 251 ? -9.307 12.411 15.296 1.00 86.38 251 VAL A CA 1
ATOM 1976 C C . VAL A 1 251 ? -9.653 11.289 16.271 1.00 86.38 251 VAL A C 1
ATOM 1978 O O . VAL A 1 251 ? -10.720 11.310 16.881 1.00 86.38 251 VAL A O 1
ATOM 1981 N N . ASP A 1 252 ? -8.749 10.323 16.414 1.00 82.25 252 ASP A N 1
ATOM 1982 C CA . ASP A 1 252 ? -8.863 9.212 17.348 1.00 82.25 252 ASP A CA 1
ATOM 1983 C C . ASP A 1 252 ? -7.509 9.012 18.034 1.00 82.25 252 ASP A C 1
ATOM 1985 O O . ASP A 1 252 ? -6.493 8.757 17.390 1.00 82.25 252 ASP A O 1
ATOM 1989 N N . ARG A 1 253 ? -7.514 9.168 19.360 1.00 79.12 253 ARG A N 1
ATOM 1990 C CA . ARG A 1 253 ? -6.356 8.974 20.243 1.00 79.12 253 ARG A CA 1
ATOM 1991 C C . ARG A 1 253 ? -6.409 7.630 20.988 1.00 79.12 253 ARG A C 1
ATOM 1993 O O . ARG A 1 253 ? -5.586 7.393 21.868 1.00 79.12 253 ARG A O 1
ATOM 2000 N N . SER A 1 254 ? -7.413 6.798 20.706 1.00 77.75 254 SER A N 1
ATOM 2001 C CA . SER A 1 254 ? -7.632 5.477 21.307 1.00 77.75 254 SER A CA 1
ATOM 2002 C C . SER A 1 254 ? -7.224 4.324 20.385 1.00 77.75 254 SER A C 1
ATOM 2004 O O . SER A 1 254 ? -6.815 3.276 20.883 1.00 77.75 254 SER A O 1
ATOM 2006 N N . ALA A 1 255 ? -7.257 4.547 19.069 1.00 83.50 255 ALA A N 1
ATOM 2007 C CA . ALA A 1 255 ? -6.654 3.692 18.052 1.00 83.50 255 ALA A CA 1
ATOM 2008 C C . ALA A 1 255 ? -5.413 4.357 17.425 1.00 83.50 255 ALA A C 1
ATOM 2010 O O . ALA A 1 255 ? -5.249 5.577 17.475 1.00 83.50 255 ALA A O 1
ATOM 2011 N N . GLN A 1 256 ? -4.548 3.546 16.815 1.00 88.44 256 GLN A N 1
ATOM 2012 C CA . GLN A 1 256 ? -3.508 4.015 15.896 1.00 88.44 256 GLN A CA 1
ATOM 2013 C C . GLN A 1 256 ? -4.026 3.929 14.450 1.00 88.44 256 GLN A C 1
ATOM 2015 O O . GLN A 1 256 ? -4.896 3.117 14.141 1.00 88.44 256 GLN A O 1
ATOM 2020 N N . MET A 1 257 ? -3.494 4.778 13.574 1.00 93.00 257 MET A N 1
ATOM 2021 C CA . MET A 1 257 ? -3.785 4.828 12.138 1.00 93.00 257 MET A CA 1
ATOM 2022 C C . MET A 1 257 ? -2.524 4.446 11.351 1.00 93.00 257 MET A C 1
ATOM 2024 O O . MET A 1 257 ? -1.420 4.827 11.753 1.00 93.00 257 MET A O 1
ATOM 2028 N N . TYR A 1 258 ? -2.682 3.719 10.242 1.00 94.75 258 TYR A N 1
ATOM 2029 C CA . TYR A 1 258 ? -1.559 3.341 9.373 1.00 94.75 258 TYR A CA 1
ATOM 2030 C C . TYR A 1 258 ? -1.095 4.517 8.497 1.00 94.75 258 TYR A C 1
ATOM 2032 O O . TYR A 1 258 ? -1.905 5.369 8.118 1.00 94.75 258 TYR A O 1
ATOM 2040 N N . GLY A 1 259 ? 0.188 4.568 8.131 1.00 93.94 259 GLY A N 1
ATOM 2041 C CA . GLY A 1 259 ? 0.783 5.643 7.327 1.00 93.94 259 GLY A CA 1
ATOM 2042 C C . GLY A 1 259 ? 0.050 5.874 6.005 1.00 93.94 259 GLY A C 1
ATOM 2043 O O . GLY A 1 259 ? -0.284 7.015 5.675 1.00 93.94 259 GLY A O 1
ATOM 2044 N N . VAL A 1 260 ? -0.356 4.796 5.327 1.00 95.69 260 VAL A N 1
ATOM 2045 C CA . VAL A 1 260 ? -1.166 4.856 4.096 1.00 95.69 260 VAL A CA 1
ATOM 2046 C C . VAL A 1 260 ? -2.555 5.498 4.302 1.00 95.69 260 VAL A C 1
ATOM 2048 O O . VAL A 1 260 ? -3.051 6.209 3.425 1.00 95.69 260 VAL A O 1
ATOM 2051 N N . GLU A 1 261 ? -3.176 5.335 5.477 1.00 95.75 261 GLU A N 1
ATOM 2052 C CA . GLU A 1 261 ? -4.451 5.984 5.842 1.00 95.75 261 GLU A CA 1
ATOM 2053 C C . GLU A 1 261 ? -4.253 7.467 6.216 1.00 95.75 261 GLU A C 1
ATOM 2055 O O . GLU A 1 261 ? -5.132 8.308 5.989 1.00 95.75 261 GLU A O 1
ATOM 2060 N N . ILE A 1 262 ? -3.070 7.831 6.721 1.00 95.81 262 ILE A N 1
ATOM 2061 C CA . ILE A 1 262 ? -2.678 9.234 6.902 1.00 95.81 262 ILE A CA 1
ATOM 2062 C C . ILE A 1 262 ? -2.398 9.880 5.540 1.00 95.81 262 ILE A C 1
ATOM 2064 O O . ILE A 1 262 ? -2.857 10.994 5.288 1.00 95.81 262 ILE A O 1
ATOM 2068 N N . HIS A 1 263 ? -1.739 9.182 4.612 1.00 97.00 263 HIS A N 1
ATOM 2069 C CA . HIS A 1 263 ? -1.559 9.650 3.238 1.00 97.00 263 HIS A CA 1
ATOM 2070 C C . HIS A 1 263 ? -2.893 9.830 2.496 1.00 97.00 263 HIS A C 1
ATOM 2072 O O . HIS A 1 263 ? -3.051 10.834 1.798 1.00 97.00 263 HIS A O 1
ATOM 2078 N N . ALA A 1 264 ? -3.888 8.963 2.720 1.00 97.38 264 ALA A N 1
ATOM 2079 C CA . ALA A 1 264 ? -5.260 9.181 2.251 1.00 97.38 264 ALA A CA 1
ATOM 2080 C C . ALA A 1 264 ? -5.858 10.494 2.797 1.00 97.38 264 ALA A C 1
ATOM 2082 O O . ALA A 1 264 ? -6.386 11.301 2.029 1.00 97.38 264 ALA A O 1
ATOM 2083 N N . ASN A 1 265 ? -5.695 10.768 4.098 1.00 95.75 265 ASN A N 1
ATOM 2084 C CA . ASN A 1 265 ? -6.121 12.028 4.720 1.00 95.75 265 ASN A CA 1
ATOM 2085 C C . ASN A 1 265 ? -5.377 13.268 4.181 1.00 95.75 265 ASN A C 1
ATOM 2087 O O . ASN A 1 265 ? -6.013 14.302 3.969 1.00 95.75 265 ASN A O 1
ATOM 2091 N N . VAL A 1 266 ? -4.071 13.176 3.908 1.00 95.56 266 VAL A N 1
ATOM 2092 C CA . VAL A 1 266 ? -3.288 14.248 3.260 1.00 95.56 266 VAL A CA 1
ATOM 2093 C C . VAL A 1 266 ? -3.818 14.531 1.849 1.00 95.56 266 VAL A C 1
ATOM 2095 O O . VAL A 1 266 ? -4.024 15.690 1.487 1.00 95.56 266 VAL A O 1
ATOM 2098 N N . ILE A 1 267 ? -4.096 13.488 1.061 1.00 96.62 267 ILE A N 1
ATOM 2099 C CA . ILE A 1 267 ? -4.640 13.618 -0.298 1.00 96.62 267 ILE A CA 1
ATOM 2100 C C . ILE A 1 267 ? -6.056 14.209 -0.270 1.00 96.62 267 ILE A C 1
ATOM 2102 O O . ILE A 1 267 ? -6.336 15.126 -1.044 1.00 96.62 267 ILE A O 1
ATOM 2106 N N . GLN A 1 268 ? -6.934 13.770 0.640 1.00 95.44 268 GLN A N 1
ATOM 2107 C CA . GLN A 1 268 ? -8.269 14.364 0.780 1.00 95.44 268 GLN A CA 1
ATOM 2108 C C . GLN A 1 268 ? -8.189 15.846 1.190 1.00 95.44 268 GLN A C 1
ATOM 2110 O O . GLN A 1 268 ? -8.872 16.684 0.600 1.00 95.44 268 GLN A O 1
ATOM 2115 N N . ALA A 1 269 ? -7.305 16.208 2.126 1.00 92.44 269 ALA A N 1
ATOM 2116 C CA . ALA A 1 269 ? -7.099 17.604 2.511 1.00 92.44 269 ALA A CA 1
ATOM 2117 C C . ALA A 1 269 ? -6.588 18.475 1.345 1.00 92.44 269 ALA A C 1
ATOM 2119 O O . ALA A 1 269 ? -7.035 19.616 1.206 1.00 92.44 269 ALA A O 1
ATOM 2120 N N . LEU A 1 270 ? -5.716 17.944 0.480 1.00 93.12 270 LEU A N 1
ATOM 2121 C CA . LEU A 1 270 ? -5.255 18.620 -0.740 1.00 93.12 270 LEU A CA 1
ATOM 2122 C C . LEU A 1 270 ? -6.375 18.785 -1.783 1.00 93.12 270 LEU A C 1
ATOM 2124 O O . LEU A 1 270 ? -6.522 19.864 -2.352 1.00 93.12 270 LEU A O 1
ATOM 2128 N N . LEU A 1 271 ? -7.207 17.760 -1.998 1.00 93.31 271 LEU A N 1
ATOM 2129 C CA . LEU A 1 271 ? -8.353 17.818 -2.920 1.00 93.31 271 LEU A CA 1
ATOM 2130 C C . LEU A 1 271 ? -9.425 18.828 -2.486 1.00 93.31 271 LEU A C 1
ATOM 2132 O O . LEU A 1 271 ? -10.054 19.475 -3.325 1.00 93.31 271 LEU A O 1
ATOM 2136 N N . GLU A 1 272 ? -9.637 18.967 -1.179 1.00 90.31 272 GLU A N 1
ATOM 2137 C CA . GLU A 1 272 ? -10.661 19.844 -0.608 1.00 90.31 272 GLU A CA 1
ATOM 2138 C C . GLU A 1 272 ? -10.146 21.247 -0.234 1.00 90.31 272 GLU A C 1
ATOM 2140 O O . GLU A 1 272 ? -10.932 22.074 0.231 1.00 90.31 272 GLU A O 1
ATOM 2145 N N . ASN A 1 273 ? -8.852 21.532 -0.434 1.00 86.75 273 ASN A N 1
ATOM 2146 C CA . ASN A 1 273 ? -8.157 22.742 0.036 1.00 86.75 273 ASN A CA 1
ATOM 2147 C C . ASN A 1 273 ? -8.316 22.984 1.555 1.00 86.75 273 ASN A C 1
ATOM 2149 O O . ASN A 1 273 ? -8.569 24.102 2.001 1.00 86.75 273 ASN A O 1
ATOM 2153 N N . LYS A 1 274 ? -8.183 21.916 2.352 1.00 84.94 274 LYS A N 1
ATOM 2154 C CA . LYS A 1 274 ? -8.218 21.924 3.828 1.00 84.94 274 LYS A CA 1
ATOM 2155 C C . LYS A 1 274 ? -6.829 21.710 4.447 1.00 84.94 274 LYS A C 1
ATOM 2157 O O . LYS A 1 274 ? -6.696 21.077 5.499 1.00 84.94 274 LYS A O 1
ATOM 2162 N N . THR A 1 275 ? -5.801 22.207 3.772 1.00 86.50 275 THR A N 1
ATOM 2163 C CA . THR A 1 275 ? -4.481 22.427 4.365 1.00 86.50 275 THR A CA 1
ATOM 2164 C C . THR A 1 275 ? -4.541 23.687 5.229 1.00 86.50 275 THR A C 1
ATOM 2166 O O . THR A 1 275 ? -5.381 24.563 5.003 1.00 86.50 275 THR A O 1
ATOM 2169 N N . LEU A 1 276 ? -3.708 23.756 6.261 1.00 79.38 276 LEU A N 1
ATOM 2170 C CA . LEU A 1 276 ? -3.686 24.857 7.219 1.00 79.38 276 LEU A CA 1
ATOM 2171 C C . LEU A 1 276 ? -2.315 25.532 7.176 1.00 79.38 276 LEU A C 1
ATOM 2173 O O . LEU A 1 276 ? -1.283 24.868 7.093 1.00 79.38 276 LEU A O 1
ATOM 2177 N N . MET A 1 277 ? -2.324 26.860 7.218 1.00 80.31 277 MET A N 1
ATOM 2178 C CA . MET A 1 277 ? -1.133 27.688 7.389 1.00 80.31 277 MET A CA 1
ATOM 2179 C C . MET A 1 277 ? -1.107 28.214 8.825 1.00 80.31 277 MET A C 1
ATOM 2181 O O . MET A 1 277 ? -2.137 28.667 9.329 1.00 80.31 277 MET A O 1
ATOM 2185 N N . GLU A 1 278 ? 0.048 28.214 9.486 1.00 81.38 278 GLU A N 1
ATOM 2186 C CA . GLU A 1 278 ? 0.144 28.830 10.812 1.00 81.38 278 GLU A CA 1
ATOM 2187 C C . GLU A 1 278 ? -0.148 30.336 10.726 1.00 81.38 278 GLU A C 1
ATOM 2189 O O . GLU A 1 278 ? 0.402 31.055 9.886 1.00 81.38 278 GLU A O 1
ATOM 2194 N N . LEU A 1 279 ? -1.014 30.853 11.602 1.00 85.50 279 LEU A N 1
ATOM 2195 C CA . LEU A 1 279 ? -1.225 32.293 11.702 1.00 85.50 279 LEU A CA 1
ATOM 2196 C C . LEU A 1 279 ? 0.047 32.940 12.286 1.00 85.50 279 LEU A C 1
ATOM 2198 O O . LEU A 1 279 ? 0.416 32.605 13.414 1.00 85.50 279 LEU A O 1
ATOM 2202 N N . PRO A 1 280 ? 0.702 33.900 11.596 1.00 88.50 280 PRO A N 1
ATOM 2203 C CA . PRO A 1 280 ? 1.996 34.421 12.029 1.00 88.50 280 PRO A CA 1
ATOM 2204 C C . PRO A 1 280 ? 1.985 34.888 13.489 1.00 88.50 280 PRO A C 1
ATOM 2206 O O . PRO A 1 280 ? 1.132 35.688 13.873 1.00 88.50 280 PRO A O 1
ATOM 2209 N N . ALA A 1 281 ? 2.953 34.445 14.297 1.00 89.62 281 ALA A N 1
ATOM 2210 C CA . ALA A 1 281 ? 2.950 34.624 15.758 1.00 89.62 281 ALA A CA 1
ATOM 2211 C C . ALA A 1 281 ? 2.787 36.089 16.230 1.00 89.62 281 ALA A C 1
ATOM 2213 O O . ALA A 1 281 ? 2.218 36.358 17.288 1.00 89.62 281 ALA A O 1
ATOM 2214 N N . VAL A 1 282 ? 3.237 37.064 15.428 1.00 92.56 282 VAL A N 1
ATOM 2215 C CA . VAL A 1 282 ? 2.998 38.502 15.668 1.00 92.56 282 VAL A CA 1
ATOM 2216 C C . VAL A 1 282 ? 1.508 38.853 15.588 1.00 92.56 282 VAL A C 1
ATOM 2218 O O . VAL A 1 282 ? 1.020 39.639 16.395 1.00 92.56 282 VAL A O 1
ATOM 2221 N N . LEU A 1 283 ? 0.780 38.290 14.621 1.00 91.50 283 LEU A N 1
ATOM 2222 C CA . LEU A 1 283 ? -0.635 38.557 14.384 1.00 91.50 283 LEU A CA 1
ATOM 2223 C C . LEU A 1 283 ? -1.518 37.913 15.460 1.00 91.50 283 LEU A C 1
ATOM 2225 O O . LEU A 1 283 ? -2.382 38.607 15.994 1.00 91.50 283 LEU A O 1
ATOM 2229 N N . ASP A 1 284 ? -1.270 36.659 15.856 1.00 88.38 284 ASP A N 1
ATOM 2230 C CA . ASP A 1 284 ? -1.994 36.070 16.997 1.00 88.38 284 ASP A CA 1
ATOM 2231 C C . ASP A 1 284 ? -1.651 36.782 18.320 1.00 88.38 284 ASP A C 1
ATOM 2233 O O . ASP A 1 284 ? -2.545 37.096 19.108 1.00 88.38 284 ASP A O 1
ATOM 2237 N N . GLY A 1 285 ? -0.387 37.178 18.518 1.00 91.19 285 GLY A N 1
ATOM 2238 C CA . GLY A 1 285 ? 0.021 38.042 19.629 1.00 91.19 285 GLY A CA 1
ATOM 2239 C C . GLY A 1 285 ? -0.738 39.373 19.668 1.00 91.19 285 GLY A C 1
ATOM 2240 O O . GLY A 1 285 ? -1.223 39.783 20.727 1.00 91.19 285 GLY A O 1
ATOM 2241 N N . LEU A 1 286 ? -0.899 40.046 18.521 1.00 93.38 286 LEU A N 1
ATOM 2242 C CA . LEU A 1 286 ? -1.708 41.266 18.404 1.00 93.38 286 LEU A CA 1
ATOM 2243 C C . LEU A 1 286 ? -3.191 41.001 18.696 1.00 93.38 286 LEU A C 1
ATOM 2245 O O . LEU A 1 286 ? -3.824 41.800 19.384 1.00 93.38 286 LEU A O 1
ATOM 2249 N N . ILE A 1 287 ? -3.742 39.881 18.227 1.00 90.19 287 ILE A N 1
ATOM 2250 C CA . ILE A 1 287 ? -5.127 39.472 18.488 1.00 90.19 287 ILE A CA 1
ATOM 2251 C C . ILE A 1 287 ? -5.358 39.243 19.993 1.00 90.19 287 ILE A C 1
ATOM 2253 O O . ILE A 1 287 ? -6.302 39.799 20.565 1.00 90.19 287 ILE A O 1
ATOM 2257 N N . ALA A 1 288 ? -4.475 38.491 20.657 1.00 89.06 288 ALA A N 1
ATOM 2258 C CA . ALA A 1 288 ? -4.523 38.258 22.100 1.00 89.06 288 ALA A CA 1
ATOM 2259 C C . ALA A 1 288 ? -4.401 39.572 22.894 1.00 89.06 288 ALA A C 1
ATOM 2261 O O . ALA A 1 288 ? -5.178 39.810 23.825 1.00 89.06 288 ALA A O 1
ATOM 2262 N N . LEU A 1 289 ? -3.489 40.462 22.482 1.00 92.06 289 LEU A N 1
ATOM 2263 C CA . LEU A 1 289 ? -3.325 41.798 23.057 1.00 92.06 289 LEU A CA 1
ATOM 2264 C C . LEU A 1 289 ? -4.589 42.651 22.911 1.00 92.06 289 LEU A C 1
ATOM 2266 O O . LEU A 1 289 ? -4.986 43.297 23.878 1.00 92.06 289 LEU A O 1
ATOM 2270 N N . ILE A 1 290 ? -5.235 42.662 21.741 1.00 91.81 290 ILE A N 1
ATOM 2271 C CA . ILE A 1 290 ? -6.432 43.478 21.483 1.00 91.81 290 ILE A CA 1
ATOM 2272 C C . ILE A 1 290 ? -7.609 43.010 22.347 1.00 91.81 290 ILE A C 1
ATOM 2274 O O . ILE A 1 290 ? -8.260 43.845 22.978 1.00 91.81 290 ILE A O 1
ATOM 2278 N N . ILE A 1 291 ? -7.851 41.697 22.449 1.00 88.00 291 ILE A N 1
ATOM 2279 C CA . ILE A 1 291 ? -8.899 41.140 23.325 1.00 88.00 291 ILE A CA 1
ATOM 2280 C C . ILE A 1 291 ? -8.653 41.544 24.784 1.00 88.00 291 ILE A C 1
ATOM 2282 O O . ILE A 1 291 ? -9.558 42.041 25.461 1.00 88.00 291 ILE A O 1
ATOM 2286 N N . VAL A 1 292 ? -7.417 41.383 25.260 1.00 87.94 292 VAL A N 1
ATOM 2287 C CA . VAL A 1 292 ? -7.031 41.722 26.634 1.00 87.94 292 VAL A CA 1
ATOM 2288 C C . VAL A 1 292 ? -7.115 43.228 26.904 1.00 87.94 292 VAL A C 1
ATOM 2290 O O . VAL A 1 292 ? -7.621 43.627 27.954 1.00 87.94 292 VAL A O 1
ATOM 2293 N N . LEU A 1 293 ? -6.709 44.074 25.957 1.00 90.06 293 LEU A N 1
ATOM 2294 C CA . LEU A 1 293 ? -6.817 45.531 26.057 1.00 90.06 293 LEU A CA 1
ATOM 2295 C C . LEU A 1 293 ? -8.280 45.980 26.164 1.00 90.06 293 LEU A C 1
ATOM 2297 O O . LEU A 1 293 ? -8.619 46.769 27.049 1.00 90.06 293 LEU A O 1
ATOM 2301 N N . VAL A 1 294 ? -9.158 45.446 25.310 1.00 88.31 294 VAL A N 1
ATOM 2302 C CA . VAL A 1 294 ? -10.603 45.725 25.344 1.00 88.31 294 VAL A CA 1
ATOM 2303 C C . VAL A 1 294 ? -11.206 45.289 26.683 1.00 88.31 294 VAL A C 1
ATOM 2305 O O . VAL A 1 294 ? -11.912 46.076 27.317 1.00 88.31 294 VAL A O 1
ATOM 2308 N N . LEU A 1 295 ? -10.873 44.088 27.172 1.00 86.44 295 LEU A N 1
ATOM 2309 C CA . LEU A 1 295 ? -11.341 43.597 28.471 1.00 86.44 295 LEU A CA 1
ATOM 2310 C C . LEU A 1 295 ? -10.869 44.491 29.631 1.00 86.44 295 LEU A C 1
ATOM 2312 O O . LEU A 1 295 ? -11.673 44.841 30.495 1.00 86.44 295 LEU A O 1
ATOM 2316 N N . VAL A 1 296 ? -9.600 44.913 29.643 1.00 86.69 296 VAL A N 1
ATOM 2317 C CA . VAL A 1 296 ? -9.033 45.803 30.675 1.00 86.69 296 VAL A CA 1
ATOM 2318 C C . VAL A 1 296 ? -9.732 47.166 30.693 1.00 86.69 296 VAL A C 1
ATOM 2320 O O . VAL A 1 296 ? -10.121 47.637 31.766 1.00 86.69 296 VAL A O 1
ATOM 2323 N N . LEU A 1 297 ? -9.928 47.787 29.524 1.00 85.75 297 LEU A N 1
ATOM 2324 C CA . LEU A 1 297 ? -10.590 49.092 29.396 1.00 85.75 297 LEU A CA 1
ATOM 2325 C C . LEU A 1 297 ? -12.052 49.040 29.863 1.00 85.75 297 LEU A C 1
ATOM 2327 O O . LEU A 1 297 ? -12.518 49.948 30.554 1.00 85.75 297 LEU A O 1
ATOM 2331 N N . ILE A 1 298 ? -12.763 47.959 29.534 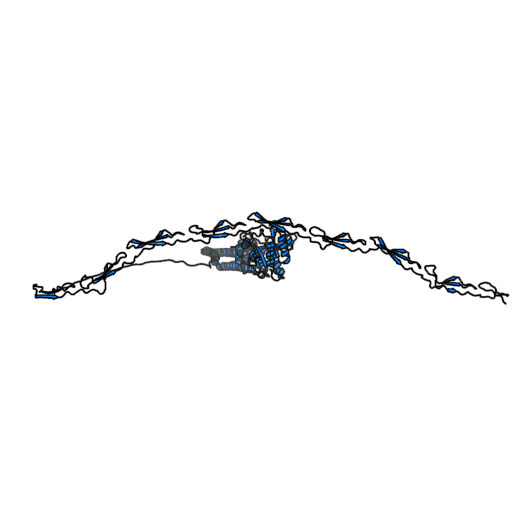1.00 82.50 298 ILE A N 1
ATOM 2332 C CA . ILE A 1 298 ? -14.156 47.743 29.940 1.00 82.50 298 ILE A CA 1
ATOM 2333 C C . ILE A 1 298 ? -14.259 47.463 31.454 1.00 82.50 298 ILE A C 1
ATOM 2335 O O . ILE A 1 298 ? -15.133 48.014 32.128 1.00 82.50 298 ILE A O 1
ATOM 2339 N N . CYS A 1 299 ? -13.344 46.678 32.032 1.00 79.88 299 CYS A N 1
ATOM 2340 C CA . CYS A 1 299 ? -13.376 46.313 33.455 1.00 79.88 299 CYS A CA 1
ATOM 2341 C C . CYS A 1 299 ? -13.162 47.486 34.433 1.00 79.88 299 CYS A C 1
ATOM 2343 O O . CYS A 1 299 ? -13.565 47.380 35.594 1.00 79.88 299 CYS A O 1
ATOM 2345 N N . GLU A 1 300 ? -12.565 48.613 34.014 1.00 75.62 300 GLU A N 1
ATOM 2346 C CA . GLU A 1 300 ? -12.256 49.752 34.904 1.00 75.62 300 GLU A CA 1
ATOM 2347 C C . GLU A 1 300 ? -13.468 50.302 35.678 1.00 75.62 300 GLU A C 1
ATOM 2349 O O . GLU A 1 300 ? -13.298 50.726 36.831 1.00 75.62 300 GLU A O 1
ATOM 2354 N N . ASN A 1 301 ? -14.654 50.279 35.053 1.00 74.25 301 ASN A N 1
ATOM 2355 C CA . ASN A 1 301 ? -15.880 50.950 35.509 1.00 74.25 301 ASN A CA 1
ATOM 2356 C C . ASN A 1 301 ? -17.056 49.994 35.811 1.00 74.25 301 ASN A C 1
ATOM 2358 O O . ASN A 1 301 ? -18.155 50.454 36.119 1.00 74.25 301 ASN A O 1
ATOM 2362 N N . LEU A 1 302 ? -16.850 48.676 35.723 1.00 78.88 302 LEU A N 1
ATOM 2363 C CA . LEU A 1 302 ? -17.918 47.673 35.801 1.00 78.88 302 LEU A CA 1
ATOM 2364 C C . LEU A 1 302 ? -18.142 47.069 37.200 1.00 78.88 302 LEU A C 1
ATOM 2366 O O . LEU A 1 302 ? -17.287 47.110 38.087 1.00 78.88 302 LEU A O 1
ATOM 2370 N N . SER A 1 303 ? -19.325 46.469 37.392 1.00 79.69 303 SER A N 1
ATOM 2371 C CA . SER A 1 303 ? -19.640 45.669 38.584 1.00 79.69 303 SER A CA 1
ATOM 2372 C C . SER A 1 303 ? -18.964 44.294 38.536 1.00 79.69 303 SER A C 1
ATOM 2374 O O . SER A 1 303 ? -18.678 43.781 37.458 1.00 79.69 303 SER A O 1
ATOM 2376 N N . THR A 1 304 ? -18.771 43.650 39.692 1.00 78.06 304 THR A N 1
ATOM 2377 C CA . THR A 1 304 ? -18.164 42.308 39.795 1.00 78.06 304 THR A CA 1
ATOM 2378 C C . THR A 1 304 ? -18.860 41.267 38.909 1.00 78.06 304 THR A C 1
ATOM 2380 O O . THR A 1 304 ? -18.189 40.487 38.246 1.00 78.06 304 THR A O 1
ATOM 2383 N N . VAL A 1 305 ? -20.198 41.295 38.842 1.00 78.81 305 VAL A N 1
ATOM 2384 C CA . VAL A 1 305 ? -20.988 40.407 37.967 1.00 78.81 305 VAL A CA 1
ATOM 2385 C C . VAL A 1 305 ? -20.732 40.727 36.493 1.00 78.81 305 VAL A C 1
ATOM 2387 O O . VAL A 1 305 ? -20.526 39.825 35.690 1.00 78.81 305 VAL A O 1
ATOM 2390 N N . SER A 1 306 ? -20.673 42.014 36.144 1.00 79.69 306 SER A N 1
ATOM 2391 C CA . SER A 1 306 ? -20.426 42.449 34.764 1.00 79.69 306 SER A CA 1
ATOM 2392 C C . SER A 1 306 ? -19.013 42.082 34.291 1.00 79.69 306 SER A C 1
ATOM 2394 O O . SER A 1 306 ? -18.845 41.727 33.134 1.00 79.69 306 SER A O 1
ATOM 2396 N N . VAL A 1 307 ? -18.008 42.106 35.178 1.00 81.56 307 VAL A N 1
ATOM 2397 C CA . VAL A 1 307 ? -16.647 41.620 34.878 1.00 81.56 307 VAL A CA 1
ATOM 2398 C C . VAL A 1 307 ? -16.659 40.124 34.546 1.00 81.56 307 VAL A C 1
ATOM 2400 O O . VAL A 1 307 ? -16.089 39.734 33.534 1.00 81.56 307 VAL A O 1
ATOM 2403 N N . ILE A 1 308 ? -17.360 39.296 35.333 1.00 83.19 308 ILE A N 1
ATOM 2404 C CA . ILE A 1 308 ? -17.490 37.849 35.067 1.00 83.19 308 ILE A CA 1
ATOM 2405 C C . ILE A 1 308 ? -18.156 37.604 33.704 1.00 83.19 308 ILE A C 1
ATOM 2407 O O . ILE A 1 308 ? -17.660 36.800 32.914 1.00 83.19 308 ILE A O 1
ATOM 2411 N N . VAL A 1 309 ? -19.236 38.332 33.395 1.00 85.81 309 VAL A N 1
ATOM 2412 C CA . VAL A 1 309 ? -19.911 38.251 32.089 1.00 85.81 309 VAL A CA 1
ATOM 2413 C C . VAL A 1 309 ? -18.970 38.664 30.952 1.00 85.81 309 VAL A C 1
ATOM 2415 O O . VAL A 1 309 ? -18.857 37.927 29.978 1.00 85.81 309 VAL A O 1
ATOM 2418 N N . MET A 1 310 ? -18.239 39.777 31.075 1.00 84.06 310 MET A N 1
ATOM 2419 C CA . MET A 1 310 ? -17.334 40.237 30.012 1.00 84.06 310 MET A CA 1
ATOM 2420 C C . MET A 1 310 ? -16.119 39.321 29.807 1.00 84.06 310 MET A C 1
ATOM 2422 O O . MET A 1 310 ? -15.762 39.075 28.658 1.00 84.06 310 MET A O 1
ATOM 2426 N N . SER A 1 311 ? -15.528 38.751 30.866 1.00 84.75 311 SER A N 1
ATOM 2427 C CA . SER A 1 311 ? -14.504 37.700 30.725 1.00 84.75 311 SER A CA 1
ATOM 2428 C C . SER A 1 311 ? -15.071 36.456 30.028 1.00 84.75 311 SER A C 1
ATOM 2430 O O . SER A 1 311 ? -14.409 35.893 29.162 1.00 84.75 311 SER A O 1
ATOM 2432 N N . SER A 1 312 ? -16.309 36.057 30.345 1.00 85.69 312 SER A N 1
ATOM 2433 C CA . SER A 1 312 ? -16.977 34.914 29.699 1.00 85.69 312 SER A CA 1
ATOM 2434 C C . SER A 1 312 ? -17.239 35.168 28.209 1.00 85.69 312 SER A C 1
ATOM 2436 O O . SER A 1 312 ? -16.977 34.304 27.375 1.00 85.69 312 SER A O 1
ATOM 2438 N N . VAL A 1 313 ? -17.688 36.377 27.855 1.00 87.88 313 VAL A N 1
ATOM 2439 C CA . VAL A 1 313 ? -17.864 36.804 26.458 1.00 87.88 313 VAL A CA 1
ATOM 2440 C C . VAL A 1 313 ? -16.522 36.846 25.721 1.00 87.88 313 VAL A C 1
ATOM 2442 O O . VAL A 1 313 ? -16.452 36.368 24.595 1.00 87.88 313 VAL A O 1
ATOM 2445 N N . ALA A 1 314 ? -15.446 37.344 26.341 1.00 85.62 314 ALA A N 1
ATOM 2446 C CA . ALA A 1 314 ? -14.114 37.376 25.729 1.00 85.62 314 ALA A CA 1
ATOM 2447 C C . ALA A 1 314 ? -13.577 35.969 25.395 1.00 85.62 314 ALA A C 1
ATOM 2449 O O . ALA A 1 314 ? -13.022 35.771 24.313 1.00 85.62 314 ALA A O 1
ATOM 2450 N N . ILE A 1 315 ? -13.808 34.985 26.277 1.00 87.94 315 ILE A N 1
ATOM 2451 C CA . ILE A 1 315 ? -13.500 33.568 26.019 1.00 87.94 315 ILE A CA 1
ATOM 2452 C C . ILE A 1 315 ? -14.268 33.082 24.783 1.00 87.94 315 ILE A C 1
ATOM 2454 O O . ILE A 1 315 ? -13.653 32.650 23.811 1.00 87.94 315 ILE A O 1
ATOM 2458 N N . VAL A 1 316 ? -15.601 33.209 24.784 1.00 87.81 316 VAL A N 1
ATOM 2459 C CA . VAL A 1 316 ? -16.458 32.755 23.671 1.00 87.81 316 VAL A CA 1
ATOM 2460 C C . VAL A 1 316 ? -16.085 33.438 22.349 1.00 87.81 316 VAL A C 1
ATOM 2462 O O . VAL A 1 316 ? -16.067 32.782 21.311 1.00 87.81 316 VAL A O 1
ATOM 2465 N N . VAL A 1 317 ? -15.719 34.723 22.374 1.00 86.62 317 VAL A N 1
ATOM 2466 C CA . VAL A 1 317 ? -15.278 35.464 21.183 1.00 86.62 317 VAL A CA 1
ATOM 2467 C C . VAL A 1 317 ? -13.962 34.919 20.616 1.00 86.62 317 VAL A C 1
ATOM 2469 O O . VAL A 1 317 ? -13.898 34.736 19.402 1.00 86.62 317 VAL A O 1
ATOM 2472 N N . LYS A 1 318 ? -12.938 34.592 21.426 1.00 86.00 318 LYS A N 1
ATOM 2473 C CA . LYS A 1 318 ? -11.713 33.952 20.889 1.00 86.00 318 LYS A CA 1
ATOM 2474 C C . LYS A 1 318 ? -11.995 32.543 20.360 1.00 86.00 318 LYS A C 1
ATOM 2476 O O . LYS A 1 318 ? -11.481 32.226 19.295 1.00 86.00 318 LYS A O 1
ATOM 2481 N N . LEU A 1 319 ? -12.838 31.742 21.022 1.00 85.56 319 LEU A N 1
ATOM 2482 C CA . LEU A 1 319 ? -13.212 30.406 20.524 1.00 85.56 319 LEU A CA 1
ATOM 2483 C C . LEU A 1 319 ? -13.919 30.482 19.157 1.00 85.56 319 LEU A C 1
ATOM 2485 O O . LEU A 1 319 ? -13.536 29.788 18.216 1.00 85.56 319 LEU A O 1
ATOM 2489 N N . LEU A 1 320 ? -14.914 31.366 19.016 1.00 86.50 320 LEU A N 1
ATOM 2490 C CA . LEU A 1 320 ? -15.620 31.582 17.747 1.00 86.50 320 LEU A CA 1
ATOM 2491 C C . LEU A 1 320 ? -14.704 32.162 16.662 1.00 86.50 320 LEU A C 1
ATOM 2493 O O . LEU A 1 320 ? -14.819 31.790 15.498 1.00 86.50 320 LEU A O 1
ATOM 2497 N N . MET A 1 321 ? -13.783 33.052 17.028 1.00 86.25 321 MET A N 1
ATOM 2498 C CA . MET A 1 321 ? -12.815 33.617 16.092 1.00 86.25 321 MET A CA 1
ATOM 2499 C C . MET A 1 321 ? -11.766 32.590 15.649 1.00 86.25 321 MET A C 1
ATOM 2501 O O . MET A 1 321 ? -11.429 32.579 14.474 1.00 86.25 321 MET A O 1
ATOM 2505 N N . GLY A 1 322 ? -11.309 31.693 16.529 1.00 84.25 322 GLY A N 1
ATOM 2506 C CA . GLY A 1 322 ? -10.455 30.558 16.158 1.00 84.25 322 GLY A CA 1
ATOM 2507 C C . GLY A 1 322 ? -11.147 29.642 15.147 1.00 84.25 322 GLY A C 1
ATOM 2508 O O . GLY A 1 322 ? -10.588 29.351 14.096 1.00 84.25 322 GLY A O 1
ATOM 2509 N N . LEU A 1 323 ? -12.424 29.314 15.378 1.00 81.94 323 LEU A N 1
ATOM 2510 C CA . LEU A 1 323 ? -13.254 28.590 14.406 1.00 81.94 323 LEU A CA 1
ATOM 2511 C C . LEU A 1 323 ? -13.413 29.339 13.069 1.00 81.94 323 LEU A C 1
ATOM 2513 O O . LEU A 1 323 ? -13.498 28.696 12.026 1.00 81.94 323 LEU A O 1
ATOM 2517 N N . LEU A 1 324 ? -13.455 30.674 13.057 1.00 85.75 324 LEU A N 1
ATOM 2518 C CA . LEU A 1 324 ? -13.502 31.458 11.815 1.00 85.75 324 LEU A CA 1
ATOM 2519 C C . LEU A 1 324 ? -12.151 31.480 11.084 1.00 85.75 324 LEU A C 1
ATOM 2521 O O . LEU A 1 324 ? -12.137 31.304 9.870 1.00 85.75 324 LEU A O 1
ATOM 2525 N N . ILE A 1 325 ? -11.042 31.644 11.813 1.00 84.44 325 ILE A N 1
ATOM 2526 C CA . ILE A 1 325 ? -9.664 31.612 11.292 1.00 84.44 325 ILE A CA 1
ATOM 2527 C C . ILE A 1 325 ? -9.356 30.224 10.695 1.00 84.44 325 ILE A C 1
ATOM 2529 O O . ILE A 1 325 ? -8.887 30.132 9.561 1.00 84.44 325 ILE A O 1
ATOM 2533 N N . PHE A 1 326 ? -9.776 29.149 11.370 1.00 79.31 326 PHE A N 1
ATOM 2534 C CA . PHE A 1 326 ? -9.705 27.781 10.850 1.00 79.31 326 PHE A CA 1
ATOM 2535 C C . PHE A 1 326 ? -10.469 27.614 9.529 1.00 79.31 326 PHE A C 1
ATOM 2537 O O . PHE A 1 326 ? -9.953 27.050 8.567 1.00 79.31 326 PHE A O 1
ATOM 2544 N N . ASN A 1 327 ? -11.703 28.124 9.446 1.00 78.75 327 ASN A N 1
ATOM 2545 C CA . ASN A 1 327 ? -12.530 28.001 8.239 1.00 78.75 327 ASN A CA 1
ATOM 2546 C C . ASN A 1 327 ? -12.029 28.839 7.042 1.00 78.75 327 ASN A C 1
ATOM 2548 O O . ASN A 1 327 ? -12.566 28.678 5.947 1.00 78.75 327 ASN A O 1
ATOM 2552 N N . ILE A 1 328 ? -11.018 29.699 7.223 1.00 81.12 328 ILE A N 1
ATOM 2553 C CA . ILE A 1 328 ? -10.303 30.388 6.132 1.00 81.12 328 ILE A CA 1
ATOM 2554 C C . ILE A 1 328 ? -8.884 29.835 5.893 1.00 81.12 328 ILE A C 1
ATOM 2556 O O . ILE A 1 328 ? -8.110 30.462 5.173 1.00 81.12 328 ILE A O 1
ATOM 2560 N N . GLY A 1 329 ? -8.551 28.667 6.458 1.00 78.12 329 GLY A N 1
ATOM 2561 C CA . GLY A 1 329 ? -7.308 27.938 6.173 1.00 78.12 329 GLY A CA 1
ATOM 2562 C C . GLY A 1 329 ? -6.124 28.254 7.092 1.00 78.12 329 GLY A C 1
ATOM 2563 O O . GLY A 1 329 ? -4.987 28.040 6.680 1.00 78.12 329 GLY A O 1
ATOM 2564 N N . PHE A 1 330 ? -6.358 28.766 8.307 1.00 84.12 330 PHE A N 1
ATOM 2565 C CA . PHE A 1 330 ? -5.285 29.104 9.253 1.00 84.12 330 PHE A CA 1
ATOM 2566 C C . PHE A 1 330 ? -5.463 28.461 10.639 1.00 84.12 330 PHE A C 1
ATOM 2568 O O . PHE A 1 330 ? -6.568 28.442 11.180 1.00 84.12 330 PHE A O 1
ATOM 2575 N N . SER A 1 331 ? -4.374 27.998 11.253 1.00 81.94 331 SER A N 1
ATOM 2576 C CA . SER A 1 331 ? -4.323 27.567 12.661 1.00 81.94 331 SER A CA 1
ATOM 2577 C C . SER A 1 331 ? -3.871 28.718 13.576 1.00 81.94 331 SER A C 1
ATOM 2579 O O . SER A 1 331 ? -3.108 29.591 13.165 1.00 81.94 331 SER A O 1
ATOM 2581 N N . CYS A 1 332 ? -4.383 28.791 14.812 1.00 84.56 332 CYS A N 1
ATOM 2582 C CA . CYS A 1 332 ? -3.962 29.805 15.790 1.00 84.56 332 CYS A CA 1
ATOM 2583 C C . CYS A 1 332 ? -4.291 29.398 17.233 1.00 84.56 332 CYS A C 1
ATOM 2585 O O . CYS A 1 332 ? -5.415 28.953 17.491 1.00 84.56 332 CYS A O 1
ATOM 2587 N N . ASN A 1 333 ? -3.375 29.703 18.164 1.00 82.75 333 ASN A N 1
ATOM 2588 C CA . ASN A 1 333 ? -3.498 29.396 19.594 1.00 82.75 333 ASN A CA 1
ATOM 2589 C C . ASN A 1 333 ? -4.871 29.809 20.139 1.00 82.75 333 ASN A C 1
ATOM 2591 O O . ASN A 1 333 ? -5.269 30.971 20.027 1.00 82.75 333 ASN A O 1
ATOM 2595 N N . VAL A 1 334 ? -5.607 28.894 20.753 1.00 83.50 334 VAL A N 1
ATOM 2596 C CA . VAL A 1 334 ? -6.994 29.076 21.190 1.00 83.50 334 VAL A CA 1
ATOM 2597 C C . VAL A 1 334 ? -7.081 29.520 22.656 1.00 83.50 334 VAL A C 1
ATOM 2599 O O . VAL A 1 334 ? -7.930 30.353 22.987 1.00 83.50 334 VAL A O 1
ATOM 2602 N N . LEU A 1 335 ? -6.206 29.022 23.535 1.00 83.12 335 LEU A N 1
ATOM 2603 C CA . LEU A 1 335 ? -6.320 29.116 24.997 1.00 83.12 335 LEU A CA 1
ATOM 2604 C C . LEU A 1 335 ? -5.676 30.359 25.622 1.00 83.12 335 LEU A C 1
ATOM 2606 O O . LEU A 1 335 ? -6.139 30.801 26.678 1.00 83.12 335 LEU A O 1
ATOM 2610 N N . VAL A 1 336 ? -4.659 30.964 24.996 1.00 83.44 336 VAL A N 1
ATOM 2611 C CA . VAL A 1 336 ? -3.901 32.095 25.581 1.00 83.44 336 VAL A CA 1
ATOM 2612 C C . VAL A 1 336 ? -4.817 33.243 26.038 1.00 83.44 336 VAL A C 1
ATOM 2614 O O . VAL A 1 336 ? -4.761 33.678 27.194 1.00 83.44 336 VAL A O 1
ATOM 2617 N N . ALA A 1 337 ? -5.691 33.736 25.154 1.00 81.12 337 ALA A N 1
ATOM 2618 C CA . ALA A 1 337 ? -6.583 34.852 25.475 1.00 81.12 337 ALA A CA 1
ATOM 2619 C C . ALA A 1 337 ? -7.698 34.476 26.481 1.00 81.12 337 ALA A C 1
ATOM 2621 O O . ALA A 1 337 ? -7.953 35.281 27.385 1.00 81.12 337 ALA A O 1
ATOM 2622 N N . PRO A 1 338 ? -8.326 33.281 26.422 1.00 85.06 338 PRO A N 1
ATOM 2623 C CA . PRO A 1 338 ? -9.157 32.749 27.500 1.00 85.06 338 PRO A CA 1
ATOM 2624 C C . PRO A 1 338 ? -8.481 32.722 28.877 1.00 85.06 338 PRO A C 1
ATOM 2626 O O . PRO A 1 338 ? -9.032 33.281 29.828 1.00 85.06 338 PRO A O 1
ATOM 2629 N N . VAL A 1 339 ? -7.277 32.150 28.992 1.00 85.94 339 VAL A N 1
ATOM 2630 C CA . VAL A 1 339 ? -6.538 32.064 30.266 1.00 85.94 339 VAL A CA 1
ATOM 2631 C C . VAL A 1 339 ? -6.249 33.463 30.815 1.00 85.94 339 VAL A C 1
ATOM 2633 O O . VAL A 1 339 ? -6.562 33.754 31.973 1.00 85.94 339 VAL A O 1
ATOM 2636 N N . MET A 1 340 ? -5.755 34.377 29.974 1.00 83.00 340 MET A N 1
ATOM 2637 C CA . MET A 1 340 ? -5.530 35.770 30.374 1.00 83.00 340 MET A CA 1
ATOM 2638 C C . MET A 1 340 ? -6.833 36.485 30.774 1.00 83.00 340 MET A C 1
ATOM 2640 O O . MET A 1 340 ? -6.840 37.238 31.749 1.00 83.00 340 MET A O 1
ATOM 2644 N N . SER A 1 341 ? -7.957 36.208 30.105 1.00 83.94 341 SER A N 1
ATOM 2645 C CA . SER A 1 341 ? -9.272 36.781 30.441 1.00 83.94 341 SER A CA 1
ATOM 2646 C C . SER A 1 341 ? -9.795 36.326 31.810 1.00 83.94 341 SER A C 1
ATOM 2648 O O . SER A 1 341 ? -10.444 37.111 32.511 1.00 83.94 341 SER A O 1
ATOM 2650 N N . ILE A 1 342 ? -9.478 35.092 32.220 1.00 86.19 342 ILE A N 1
ATOM 2651 C CA . ILE A 1 342 ? -9.772 34.559 33.560 1.00 86.19 342 ILE A CA 1
ATOM 2652 C C . ILE A 1 342 ? -8.867 35.221 34.607 1.00 86.19 342 ILE A C 1
ATOM 2654 O O . ILE A 1 342 ? -9.367 35.727 35.614 1.00 86.19 342 ILE A O 1
ATOM 2658 N N . VAL A 1 343 ? -7.552 35.284 34.362 1.00 84.94 343 VAL A N 1
ATOM 2659 C CA . VAL A 1 343 ? -6.574 35.890 35.288 1.00 84.94 343 VAL A CA 1
ATOM 2660 C C . VAL A 1 343 ? -6.895 37.368 35.546 1.00 84.94 343 VAL A C 1
ATOM 2662 O O . VAL A 1 343 ? -6.974 37.795 36.703 1.00 84.94 343 VAL A O 1
ATOM 2665 N N . ILE A 1 344 ? -7.150 38.146 34.490 1.00 81.62 344 ILE A N 1
ATOM 2666 C CA . ILE A 1 344 ? -7.480 39.578 34.584 1.00 81.62 344 ILE A CA 1
ATOM 2667 C C . ILE A 1 344 ? -8.814 39.783 35.306 1.00 81.62 344 ILE A C 1
ATOM 2669 O O . ILE A 1 344 ? -8.896 40.630 36.200 1.00 81.62 344 ILE A O 1
ATOM 2673 N N . GLY A 1 345 ? -9.833 38.981 34.970 1.00 82.56 345 GLY A N 1
ATOM 2674 C CA . GLY A 1 345 ? -11.128 38.990 35.650 1.00 82.56 345 GLY A CA 1
ATOM 2675 C C . GLY A 1 345 ? -10.978 38.732 37.151 1.00 82.56 345 GLY A C 1
ATOM 2676 O O . GLY A 1 345 ? -11.441 39.534 37.962 1.00 82.56 345 GLY A O 1
ATOM 2677 N N . GLY A 1 346 ? -10.239 37.685 37.532 1.00 82.00 346 GLY A N 1
ATOM 2678 C CA . GLY A 1 346 ? -9.920 37.359 38.925 1.00 82.00 346 GLY A CA 1
ATOM 2679 C C . GLY A 1 346 ? -9.219 38.504 39.664 1.00 82.00 346 GLY A C 1
ATOM 2680 O O . GLY A 1 346 ? -9.660 38.909 40.742 1.00 82.00 346 GLY A O 1
ATOM 2681 N N . CYS A 1 347 ? -8.191 39.106 39.058 1.00 81.38 347 CYS A N 1
ATOM 2682 C CA . CYS A 1 347 ? -7.488 40.262 39.627 1.00 81.38 347 CYS A CA 1
ATOM 2683 C C . CYS A 1 347 ? -8.421 41.469 39.842 1.00 81.38 347 CYS A C 1
ATOM 2685 O O . CYS A 1 347 ? -8.357 42.129 40.886 1.00 81.38 347 CYS A O 1
ATOM 2687 N N . TYR A 1 348 ? -9.324 41.744 38.893 1.00 79.50 348 TYR A N 1
ATOM 2688 C CA . TYR A 1 348 ? -10.313 42.819 39.015 1.00 79.50 348 TYR A CA 1
ATOM 2689 C C . TYR A 1 348 ? -11.374 42.535 40.081 1.00 79.50 348 TYR A C 1
ATOM 2691 O O . TYR A 1 348 ? -11.727 43.438 40.844 1.00 79.50 348 TYR A O 1
ATOM 2699 N N . ILE A 1 349 ? -11.852 41.292 40.178 1.00 79.06 349 ILE A N 1
ATOM 2700 C CA . ILE A 1 349 ? -12.793 40.841 41.212 1.00 79.06 349 ILE A CA 1
ATOM 2701 C C . ILE A 1 349 ? -12.173 41.032 42.600 1.00 79.06 349 ILE A C 1
ATOM 2703 O O . ILE A 1 349 ? -12.789 41.678 43.451 1.00 79.06 349 ILE A O 1
ATOM 2707 N N . ILE A 1 350 ? -10.940 40.558 42.809 1.00 77.19 350 ILE A N 1
ATOM 2708 C CA . ILE A 1 350 ? -10.201 40.716 44.071 1.00 77.19 350 ILE A CA 1
ATOM 2709 C C . ILE A 1 350 ? -10.028 42.205 44.401 1.00 77.19 350 ILE A C 1
ATOM 2711 O O . ILE A 1 350 ? -10.408 42.637 45.490 1.00 77.19 350 ILE A O 1
ATOM 2715 N N . SER A 1 351 ? -9.554 43.021 43.450 1.00 74.00 351 SER A N 1
ATOM 2716 C CA . SER A 1 351 ? -9.351 44.464 43.658 1.00 74.00 351 SER A CA 1
ATOM 2717 C C . SER A 1 351 ? -10.649 45.217 43.988 1.00 74.00 351 SER A C 1
ATOM 2719 O O . SER A 1 351 ? -10.646 46.103 44.845 1.00 74.00 351 SER A O 1
ATOM 2721 N N . ASN A 1 352 ? -11.771 44.859 43.356 1.00 70.75 352 ASN A N 1
ATOM 2722 C CA . ASN A 1 352 ? -13.071 45.474 43.623 1.00 70.75 352 ASN A CA 1
ATOM 2723 C C . ASN A 1 352 ? -13.710 44.984 44.938 1.00 70.75 352 ASN A C 1
ATOM 2725 O O . ASN A 1 352 ? -14.453 45.751 45.553 1.00 70.75 352 ASN A O 1
ATOM 2729 N N . CYS A 1 353 ? -13.411 43.764 45.400 1.00 66.06 353 CYS A N 1
ATOM 2730 C CA . CYS A 1 353 ? -13.838 43.275 46.718 1.00 66.06 353 CYS A CA 1
ATOM 2731 C C . CYS A 1 353 ? -13.058 43.952 47.855 1.00 66.06 353 CYS A C 1
ATOM 2733 O O . CYS A 1 353 ? -13.673 44.455 48.793 1.00 66.06 353 CYS A O 1
ATOM 2735 N N . HIS A 1 354 ? -11.732 44.069 47.719 1.00 64.75 354 HIS A N 1
ATOM 2736 C CA . HIS A 1 354 ? -10.856 44.782 48.664 1.00 64.75 354 HIS A CA 1
ATOM 2737 C C . HIS A 1 354 ? -11.181 46.284 48.791 1.00 64.75 354 HIS A C 1
ATOM 2739 O O . HIS A 1 354 ? -10.777 46.932 49.747 1.00 64.75 354 HIS A O 1
ATOM 2745 N N . ARG A 1 355 ? -11.913 46.862 47.827 1.00 62.44 355 ARG A N 1
ATOM 2746 C CA . ARG A 1 355 ? -12.375 48.262 47.854 1.00 62.44 355 ARG A CA 1
ATOM 2747 C C . ARG A 1 355 ? -13.760 48.438 48.508 1.00 62.44 355 ARG A C 1
ATOM 2749 O O . ARG A 1 355 ? -14.306 49.539 48.468 1.00 62.44 355 ARG A O 1
ATOM 2756 N N . LYS A 1 356 ? -14.377 47.369 49.024 1.00 59.66 356 LYS A N 1
ATOM 2757 C CA . LYS A 1 356 ? -15.781 47.362 49.479 1.00 59.66 356 LYS A CA 1
ATOM 2758 C C . LYS A 1 356 ? -16.019 46.678 50.836 1.00 59.66 356 LYS A C 1
ATOM 2760 O O . LYS A 1 356 ? -17.179 46.401 51.129 1.00 59.66 356 LYS A O 1
ATOM 2765 N N . ASP A 1 357 ? -14.984 46.379 51.626 1.00 51.22 357 ASP A N 1
ATOM 2766 C CA . ASP A 1 357 ? -15.075 45.736 52.956 1.00 51.22 357 ASP A CA 1
ATOM 2767 C C . ASP A 1 357 ? -16.110 44.594 53.002 1.00 51.22 357 ASP A C 1
ATOM 2769 O O . ASP A 1 357 ? -17.083 44.594 53.756 1.00 51.22 357 ASP A O 1
ATOM 2773 N N . ASN A 1 358 ? -15.961 43.642 52.079 1.00 49.94 358 ASN A N 1
ATOM 2774 C CA . ASN A 1 358 ? -16.902 42.538 51.865 1.00 49.94 358 ASN A CA 1
ATOM 2775 C C . ASN A 1 358 ? -16.173 41.180 51.903 1.00 49.94 358 ASN A C 1
ATOM 2777 O O . ASN A 1 358 ? -16.415 40.310 51.066 1.00 49.94 358 ASN A O 1
ATOM 2781 N N . ASP A 1 359 ? -15.299 40.984 52.895 1.00 51.34 359 ASP A N 1
ATOM 2782 C CA . ASP A 1 359 ? -14.433 39.797 53.037 1.00 51.34 359 ASP A CA 1
ATOM 2783 C C . ASP A 1 359 ? -15.198 38.470 52.943 1.00 51.34 359 ASP A C 1
ATOM 2785 O O . ASP A 1 359 ? -14.760 37.527 52.283 1.00 51.34 359 ASP A O 1
ATOM 2789 N N . LYS A 1 360 ? -16.415 38.423 53.501 1.00 49.31 360 LYS A N 1
ATOM 2790 C CA . LYS A 1 360 ? -17.300 37.245 53.459 1.00 49.31 360 LYS A CA 1
ATOM 2791 C C . LYS A 1 360 ? -17.738 36.827 52.045 1.00 49.31 360 LYS A C 1
ATOM 2793 O O . LYS A 1 360 ? -18.228 35.716 51.879 1.00 49.31 360 LYS A O 1
ATOM 2798 N N . LYS A 1 361 ? -17.567 37.675 51.023 1.00 50.94 361 LYS A N 1
ATOM 2799 C CA . LYS A 1 361 ? -17.865 37.344 49.615 1.00 50.94 361 LYS A CA 1
ATOM 2800 C C . LYS A 1 361 ? -16.648 36.846 48.837 1.00 50.94 361 LYS A C 1
ATOM 2802 O O . LYS A 1 361 ? -16.834 36.203 47.810 1.00 50.94 361 LYS A O 1
ATOM 2807 N N . ILE A 1 362 ? -15.426 37.088 49.321 1.00 46.09 362 ILE A N 1
ATOM 2808 C CA . ILE A 1 362 ? -14.190 36.684 48.630 1.00 46.09 362 ILE A CA 1
ATOM 2809 C C . ILE A 1 362 ? -14.105 35.155 48.547 1.00 46.09 362 ILE A C 1
ATOM 2811 O O . ILE A 1 362 ? -13.919 34.610 47.461 1.00 46.09 362 ILE A O 1
ATOM 2815 N N . VAL A 1 363 ? -14.343 34.461 49.667 1.00 45.66 363 VAL A N 1
ATOM 2816 C CA . VAL A 1 363 ? -14.355 32.987 49.723 1.00 45.66 363 VAL A CA 1
ATOM 2817 C C . VAL A 1 363 ? -15.443 32.402 48.817 1.00 45.66 363 VAL A C 1
ATOM 2819 O O . VAL A 1 363 ? -15.171 31.483 48.050 1.00 45.66 363 VAL A O 1
ATOM 2822 N N . ILE A 1 364 ? -16.659 32.959 48.857 1.00 47.88 364 ILE A N 1
ATOM 2823 C CA . ILE A 1 364 ? -17.805 32.461 48.077 1.00 47.88 364 ILE A CA 1
ATOM 2824 C C . ILE A 1 364 ? -17.577 32.643 46.569 1.00 47.88 364 ILE A C 1
ATOM 2826 O O . ILE A 1 364 ? -17.897 31.747 45.801 1.00 47.88 364 ILE A O 1
ATOM 2830 N N . VAL A 1 365 ? -16.993 33.761 46.121 1.00 50.47 365 VAL A N 1
ATOM 2831 C CA . VAL A 1 365 ? -16.743 33.985 44.684 1.00 50.47 365 VAL A CA 1
ATOM 2832 C C . VAL A 1 365 ? -15.549 33.173 44.177 1.00 50.47 365 VAL A C 1
ATOM 2834 O O . VAL A 1 365 ? -15.622 32.635 43.074 1.00 50.47 365 VAL A O 1
ATOM 2837 N N . LEU A 1 366 ? -14.479 33.015 44.964 1.00 44.41 366 LEU A N 1
ATOM 2838 C CA . LEU A 1 366 ? -13.355 32.150 44.581 1.00 44.41 366 LEU A CA 1
ATOM 2839 C C . LEU A 1 366 ? -13.773 30.676 44.520 1.00 44.41 366 LEU A C 1
ATOM 2841 O O . LEU A 1 366 ? -13.506 30.019 43.517 1.00 44.41 366 LEU A O 1
ATOM 2845 N N . THR A 1 367 ? -14.501 30.179 45.526 1.00 48.81 367 THR A N 1
ATOM 2846 C CA . THR A 1 367 ? -15.057 28.816 45.478 1.00 48.81 367 THR A CA 1
ATOM 2847 C C . THR A 1 367 ? -16.055 28.660 44.336 1.00 48.81 367 THR A C 1
ATOM 2849 O O . THR A 1 367 ? -15.909 27.718 43.573 1.00 48.81 367 THR A O 1
ATOM 2852 N N . ALA A 1 368 ? -16.985 29.596 44.116 1.00 42.94 368 ALA A N 1
ATOM 2853 C CA . ALA A 1 368 ? -17.920 29.524 42.989 1.00 42.94 368 ALA A CA 1
ATOM 2854 C C . ALA A 1 368 ? -17.228 29.548 41.614 1.00 42.94 368 ALA A C 1
ATOM 2856 O O . ALA A 1 368 ? -17.704 28.891 40.697 1.00 42.94 368 ALA A O 1
ATOM 2857 N N . THR A 1 369 ? -16.105 30.256 41.454 1.00 46.59 369 THR A N 1
ATOM 2858 C CA . THR A 1 369 ? -15.364 30.289 40.176 1.00 46.59 369 THR A CA 1
ATOM 2859 C C . THR A 1 369 ? -14.601 28.983 39.938 1.00 46.59 369 THR A C 1
ATOM 2861 O O . THR A 1 369 ? -14.642 28.443 38.836 1.00 46.59 369 THR A O 1
ATOM 2864 N N . VAL A 1 370 ? -13.962 28.430 40.977 1.00 47.25 370 VAL A N 1
ATOM 2865 C CA . VAL A 1 370 ? -13.306 27.110 40.908 1.00 47.25 370 VAL A CA 1
ATOM 2866 C C . VAL A 1 370 ? -14.336 25.994 40.704 1.00 47.25 370 VAL A C 1
ATOM 2868 O O . VAL A 1 370 ? -14.103 25.109 39.890 1.00 47.25 370 VAL A O 1
ATOM 2871 N N . VAL A 1 371 ? -15.495 26.069 41.368 1.00 43.59 371 VAL A N 1
ATOM 2872 C CA . VAL A 1 371 ? -16.621 25.136 41.193 1.00 43.59 371 VAL A CA 1
ATOM 2873 C C . VAL A 1 371 ? -17.248 25.270 39.807 1.00 43.59 371 VAL A C 1
ATOM 2875 O O . VAL A 1 371 ? -17.569 24.258 39.204 1.00 43.59 371 VAL A O 1
ATOM 2878 N N . LEU A 1 372 ? -17.381 26.472 39.239 1.00 42.59 372 LEU A N 1
ATOM 2879 C CA . LEU A 1 372 ? -17.842 26.620 37.853 1.00 42.59 372 LEU A CA 1
ATOM 2880 C C . LEU A 1 372 ? -16.865 25.975 36.861 1.00 42.59 372 LEU A C 1
ATOM 2882 O O . LEU A 1 372 ? -17.318 25.302 35.942 1.00 42.59 372 LEU A O 1
ATOM 2886 N N . LEU A 1 373 ? -15.552 26.099 37.072 1.00 41.38 373 LEU A N 1
ATOM 2887 C CA . LEU A 1 373 ? -14.546 25.407 36.255 1.00 41.38 373 LEU A CA 1
ATOM 2888 C C . LEU A 1 373 ? -14.577 23.878 36.448 1.00 41.38 373 LEU A C 1
ATOM 2890 O O . LEU A 1 373 ? -14.523 23.147 35.462 1.00 41.38 373 LEU A O 1
ATOM 2894 N N . SER A 1 374 ? -14.722 23.383 37.682 1.00 41.16 374 SER A N 1
ATOM 2895 C CA . SER A 1 374 ? -14.764 21.940 37.973 1.00 41.16 374 SER A CA 1
ATOM 2896 C C . SER A 1 374 ? -16.135 21.279 37.784 1.00 41.16 374 SER A C 1
ATOM 2898 O O . SER A 1 374 ? -16.218 20.055 37.831 1.00 41.16 374 SER A O 1
ATOM 2900 N N . VAL A 1 375 ? -17.199 22.049 37.527 1.00 39.50 375 VAL A N 1
ATOM 2901 C CA . VAL A 1 375 ? -18.528 21.542 37.143 1.00 39.50 375 VAL A CA 1
ATOM 2902 C C . VAL A 1 375 ? -18.768 21.688 35.641 1.00 39.50 375 VAL A C 1
ATOM 2904 O O . VAL A 1 375 ? -19.265 20.746 35.037 1.00 39.50 375 VAL A O 1
ATOM 2907 N N . ALA A 1 376 ? -18.389 22.798 34.996 1.00 37.38 376 ALA A N 1
ATOM 2908 C CA . ALA A 1 376 ? -18.664 22.990 33.567 1.00 37.38 376 ALA A CA 1
ATOM 2909 C C . ALA A 1 376 ? -17.986 21.935 32.675 1.00 37.38 376 ALA A C 1
ATOM 2911 O O . ALA A 1 376 ? -18.599 21.483 31.711 1.00 37.38 376 ALA A O 1
ATOM 2912 N N . VAL A 1 377 ? -16.762 21.505 33.015 1.00 39.12 377 VAL A N 1
ATOM 2913 C CA . VAL A 1 377 ? -16.040 20.485 32.234 1.00 39.12 377 VAL A CA 1
ATOM 2914 C C . VAL A 1 377 ? -16.666 19.084 32.400 1.00 39.12 377 VAL A C 1
ATOM 2916 O O . VAL A 1 377 ? -17.002 18.482 31.381 1.00 39.12 377 VAL A O 1
ATOM 2919 N N . PRO A 1 378 ? -16.938 18.555 33.616 1.00 37.66 378 PRO A N 1
ATOM 2920 C CA . PRO A 1 378 ? -17.556 17.231 33.746 1.00 37.66 378 PRO A CA 1
ATOM 2921 C C . PRO A 1 378 ? -19.053 17.186 33.411 1.00 37.66 378 PRO A C 1
ATOM 2923 O O . PRO A 1 378 ? -19.541 16.142 32.990 1.00 37.66 378 PRO A O 1
ATOM 2926 N N . PHE A 1 379 ? -19.809 18.278 33.579 1.00 35.38 379 PHE A N 1
ATOM 2927 C CA . PHE A 1 379 ? -21.261 18.261 33.338 1.00 35.38 379 PHE A CA 1
ATOM 2928 C C . PHE A 1 379 ? -21.609 18.189 31.841 1.00 35.38 379 PHE A C 1
ATOM 2930 O O . PHE A 1 379 ? -22.646 17.638 31.487 1.00 35.38 379 PHE A O 1
ATOM 2937 N N . PHE A 1 380 ? -20.718 18.656 30.955 1.00 38.09 380 PHE A N 1
ATOM 2938 C CA . PHE A 1 380 ? -20.848 18.441 29.507 1.00 38.09 380 PHE A CA 1
ATOM 2939 C C . PHE A 1 380 ? -20.537 16.986 29.095 1.00 38.09 380 PHE A C 1
ATOM 2941 O O . PHE A 1 380 ? -21.023 16.519 28.070 1.00 38.09 380 PHE A O 1
ATOM 2948 N N . LEU A 1 381 ? -19.766 16.257 29.913 1.00 37.41 381 LEU A N 1
ATOM 2949 C CA . LEU A 1 381 ? -19.399 14.850 29.698 1.00 37.41 381 LEU A CA 1
ATOM 2950 C C . LEU A 1 381 ? -20.358 13.853 30.376 1.00 37.41 381 LEU A C 1
ATOM 2952 O O . LEU A 1 381 ? -20.378 12.685 30.006 1.00 37.41 381 LEU A O 1
ATOM 2956 N N . LYS A 1 382 ? -21.165 14.294 31.353 1.00 36.47 382 LYS A N 1
ATOM 2957 C CA . LYS A 1 382 ? -22.072 13.437 32.145 1.00 36.47 382 LYS A CA 1
ATOM 2958 C C . LYS A 1 382 ? -23.558 13.596 31.784 1.00 36.47 382 LYS A C 1
ATOM 2960 O O . LYS A 1 382 ? -24.437 13.338 32.598 1.00 36.47 382 LYS A O 1
ATOM 2965 N N . ALA A 1 383 ? -23.847 14.007 30.551 1.00 36.56 383 ALA A N 1
ATOM 2966 C CA . ALA A 1 383 ? -25.207 14.067 30.004 1.00 36.56 383 ALA A CA 1
ATOM 2967 C C . ALA A 1 383 ? -25.684 12.728 29.385 1.00 36.56 383 ALA A C 1
ATOM 2969 O O . ALA A 1 383 ? -26.718 12.695 28.720 1.00 36.56 383 ALA A O 1
ATOM 2970 N N . VAL A 1 384 ? -24.934 11.635 29.584 1.00 36.84 384 VAL A N 1
ATOM 2971 C CA . VAL A 1 384 ? -25.201 10.290 29.047 1.00 36.84 384 VAL A CA 1
ATOM 2972 C C . VAL A 1 384 ? -24.946 9.250 30.154 1.00 36.84 384 VAL A C 1
ATOM 2974 O O . VAL A 1 384 ? -23.811 9.106 30.599 1.00 36.84 384 VAL A O 1
ATOM 2977 N N . GLY A 1 385 ? -26.000 8.545 30.594 1.00 28.05 385 GLY A N 1
ATOM 2978 C CA . GLY A 1 385 ? -25.979 7.545 31.684 1.00 28.05 385 GLY A CA 1
ATOM 2979 C C . GLY A 1 385 ? -26.013 8.141 33.112 1.00 28.05 385 GLY A C 1
ATOM 2980 O O . GLY A 1 385 ? -25.399 9.171 33.376 1.00 28.05 385 GLY A O 1
ATOM 2981 N N . ASP A 1 386 ? -26.696 7.554 34.105 1.00 31.78 386 ASP A N 1
ATOM 2982 C CA . ASP A 1 386 ? -27.526 6.327 34.141 1.00 31.78 386 ASP A CA 1
ATOM 2983 C C . ASP A 1 386 ? -28.462 6.339 35.397 1.00 31.78 386 ASP A C 1
ATOM 2985 O O . ASP A 1 386 ? -28.416 7.324 36.143 1.00 31.78 386 ASP A O 1
ATOM 2989 N N . SER A 1 387 ? -29.314 5.323 35.672 1.00 31.53 387 SER A N 1
ATOM 2990 C CA . SER A 1 387 ? -30.320 5.401 36.780 1.00 31.53 387 SER A CA 1
ATOM 2991 C C . SER A 1 387 ? -30.806 4.112 37.516 1.00 31.53 387 SER A C 1
ATOM 2993 O O . SER A 1 387 ? -31.139 3.129 36.861 1.00 31.53 387 SER A O 1
ATOM 2995 N N . ASN A 1 388 ? -31.061 4.247 38.844 1.00 29.81 388 ASN A N 1
ATOM 2996 C CA . ASN A 1 388 ? -31.991 3.511 39.772 1.00 29.81 388 ASN A CA 1
ATOM 2997 C C . ASN A 1 388 ? -31.550 2.264 40.621 1.00 29.81 388 ASN A C 1
ATOM 2999 O O . ASN A 1 388 ? -30.677 1.505 40.222 1.00 29.81 388 ASN A O 1
ATOM 3003 N N . GLU A 1 389 ? -32.194 2.070 41.808 1.00 33.41 389 GLU A N 1
ATOM 3004 C CA . GLU A 1 389 ? -31.906 1.083 42.912 1.00 33.41 389 GLU A CA 1
ATOM 3005 C C . GLU A 1 389 ? -33.097 0.931 43.957 1.00 33.41 389 GLU A C 1
ATOM 3007 O O . GLU A 1 389 ? -33.730 1.959 44.206 1.00 33.41 389 GLU A O 1
ATOM 3012 N N . TYR A 1 390 ? -33.439 -0.256 44.577 1.00 28.11 390 TYR A N 1
ATOM 3013 C CA . TYR A 1 390 ? -34.451 -0.445 45.714 1.00 28.11 390 TYR A CA 1
ATOM 3014 C C . TYR A 1 390 ? -34.568 -1.857 46.481 1.00 28.11 390 TYR A C 1
ATOM 3016 O O . TYR A 1 390 ? -33.853 -2.770 46.079 1.00 28.11 390 TYR A O 1
ATOM 3024 N N . GLN A 1 391 ? -35.413 -2.081 47.568 1.00 34.12 391 GLN A N 1
ATOM 3025 C CA . GLN A 1 391 ? -35.467 -3.285 48.544 1.00 34.12 391 GLN A CA 1
ATOM 3026 C C . GLN A 1 391 ? -36.825 -3.707 49.369 1.00 34.12 391 GLN A C 1
ATOM 3028 O O . GLN A 1 391 ? -37.633 -2.817 49.608 1.00 34.12 391 GLN A O 1
ATOM 3033 N N . THR A 1 392 ? -37.022 -4.976 49.939 1.00 34.66 392 THR A N 1
ATOM 3034 C CA . THR A 1 392 ? -37.900 -5.601 51.113 1.00 34.66 392 THR A CA 1
ATOM 3035 C C . THR A 1 392 ? -39.484 -5.934 51.106 1.00 34.66 392 THR A C 1
ATOM 3037 O O . THR A 1 392 ? -40.123 -5.357 50.238 1.00 34.66 392 THR A O 1
ATOM 3040 N N . GLY A 1 393 ? -40.285 -6.734 51.953 1.00 34.41 393 GLY A N 1
ATOM 3041 C CA . GLY A 1 393 ? -40.260 -7.984 52.888 1.00 34.41 393 GLY A CA 1
ATOM 3042 C C . GLY A 1 393 ? -41.408 -8.299 54.030 1.00 34.41 393 GLY A C 1
ATOM 3043 O O . GLY A 1 393 ? -41.733 -7.346 54.729 1.00 34.41 393 GLY A O 1
ATOM 3044 N N . SER A 1 394 ? -41.906 -9.576 54.359 1.00 40.53 394 SER A N 1
ATOM 3045 C CA . SER A 1 394 ? -42.658 -10.199 55.622 1.00 40.53 394 SER A CA 1
ATOM 3046 C C . SER A 1 394 ? -44.236 -10.613 55.646 1.00 40.53 394 SER A C 1
ATOM 3048 O O . SER A 1 394 ? -44.869 -10.111 54.727 1.00 40.53 394 SER A O 1
ATOM 3050 N N . ILE A 1 395 ? -45.052 -11.367 56.529 1.00 40.62 395 ILE A N 1
ATOM 3051 C CA . ILE A 1 395 ? -45.126 -12.481 57.640 1.00 40.62 395 ILE A CA 1
ATOM 3052 C C . ILE A 1 395 ? -46.639 -13.041 58.029 1.00 40.62 395 ILE A C 1
ATOM 3054 O O . ILE A 1 395 ? -47.516 -12.690 57.245 1.00 40.62 395 ILE A O 1
ATOM 3058 N N . VAL A 1 396 ? -47.005 -13.915 59.074 1.00 45.00 396 VAL A N 1
ATOM 3059 C CA . VAL A 1 396 ? -48.224 -14.908 59.249 1.00 45.00 396 VAL A CA 1
ATOM 3060 C C . VAL A 1 396 ? -48.983 -15.246 60.676 1.00 45.00 396 VAL A C 1
ATOM 3062 O O . VAL A 1 396 ? -48.642 -14.563 61.637 1.00 45.00 396 VAL A O 1
ATOM 3065 N N . ASP A 1 397 ? -49.962 -16.256 60.809 1.00 41.84 397 ASP A N 1
ATOM 3066 C CA . ASP A 1 397 ? -50.602 -17.113 61.987 1.00 41.84 397 ASP A CA 1
ATOM 3067 C C . ASP A 1 397 ? -52.069 -16.848 62.682 1.00 41.84 397 ASP A C 1
ATOM 3069 O O . ASP A 1 397 ? -52.495 -15.707 62.520 1.00 41.84 397 ASP A O 1
ATOM 3073 N N . ASP A 1 398 ? -52.968 -17.630 63.460 1.00 43.56 398 ASP A N 1
ATOM 3074 C CA . ASP A 1 398 ? -53.389 -19.072 63.933 1.00 43.56 398 ASP A CA 1
ATOM 3075 C C . ASP A 1 398 ? -54.797 -19.309 64.810 1.00 43.56 398 ASP A C 1
ATOM 3077 O O . ASP A 1 398 ? -55.325 -18.301 65.273 1.00 43.56 398 ASP A O 1
ATOM 3081 N N . SER A 1 399 ? -55.381 -20.577 65.033 1.00 48.28 399 SER A N 1
ATOM 3082 C CA . SER A 1 399 ? -56.388 -21.360 66.001 1.00 48.28 399 SER A CA 1
ATOM 3083 C C . SER A 1 399 ? -57.864 -20.952 66.567 1.00 48.28 399 SER A C 1
ATOM 3085 O O . SER A 1 399 ? -58.199 -19.791 66.357 1.00 48.28 399 SER A O 1
ATOM 3087 N N . GLY A 1 400 ? -58.886 -21.664 67.256 1.00 46.44 400 GLY A N 1
ATOM 3088 C CA . GLY A 1 400 ? -59.461 -23.033 67.799 1.00 46.44 400 GLY A CA 1
ATOM 3089 C C . GLY A 1 400 ? -60.736 -22.925 68.842 1.00 46.44 400 GLY A C 1
ATOM 3090 O O . GLY A 1 400 ? -60.933 -21.766 69.195 1.00 46.44 400 GLY A O 1
ATOM 3091 N N . ASP A 1 401 ? -61.646 -23.802 69.487 1.00 48.44 401 ASP A N 1
ATOM 3092 C CA . ASP A 1 401 ? -62.348 -25.207 69.499 1.00 48.44 401 ASP A CA 1
ATOM 3093 C C . ASP A 1 401 ? -63.609 -25.482 70.566 1.00 48.44 401 ASP A C 1
ATOM 3095 O O . ASP A 1 401 ? -63.959 -24.508 71.231 1.00 48.44 401 ASP A O 1
ATOM 3099 N N . GLU A 1 402 ? -64.257 -26.717 70.787 1.00 47.06 402 GLU A N 1
ATOM 3100 C CA . GLU A 1 402 ? -65.320 -27.353 71.803 1.00 47.06 402 GLU A CA 1
ATOM 3101 C C . GLU A 1 402 ? -66.952 -27.280 71.703 1.00 47.06 402 GLU A C 1
ATOM 3103 O O . GLU A 1 402 ? -67.384 -26.419 70.941 1.00 47.06 402 GLU A O 1
ATOM 3108 N N . GLY A 1 403 ? -68.018 -27.998 72.305 1.00 47.62 403 GLY A N 1
ATOM 3109 C CA . GLY A 1 403 ? -68.491 -29.142 73.279 1.00 47.62 403 GLY A CA 1
ATOM 3110 C C . GLY A 1 403 ? -70.115 -29.224 73.566 1.00 47.62 403 GLY A C 1
ATOM 3111 O O . GLY A 1 403 ? -70.728 -28.326 72.995 1.00 47.62 403 GLY A O 1
ATOM 3112 N N . VAL A 1 404 ? -71.033 -29.993 74.333 1.00 47.41 404 VAL A N 1
ATOM 3113 C CA . VAL A 1 404 ? -71.444 -31.320 75.098 1.00 47.41 404 VAL A CA 1
ATOM 3114 C C . VAL A 1 404 ? -72.974 -31.242 75.739 1.00 47.41 404 VAL A C 1
ATOM 3116 O O . VAL A 1 404 ? -73.372 -30.084 75.785 1.00 47.41 404 VAL A O 1
ATOM 3119 N N . ALA A 1 405 ? -73.973 -32.080 76.316 1.00 44.12 405 ALA A N 1
ATOM 3120 C CA . ALA A 1 405 ? -74.669 -33.478 76.566 1.00 44.12 405 ALA A CA 1
ATOM 3121 C C . ALA A 1 405 ? -76.115 -33.381 77.379 1.00 44.12 405 ALA A C 1
ATOM 3123 O O . ALA A 1 405 ? -76.405 -32.220 77.644 1.00 44.12 405 ALA A O 1
ATOM 3124 N N . HIS A 1 406 ? -77.110 -34.248 77.913 1.00 44.72 406 HIS A N 1
ATOM 3125 C CA . HIS A 1 406 ? -77.765 -35.674 78.032 1.00 44.72 406 HIS A CA 1
ATOM 3126 C C . HIS A 1 406 ? -79.189 -35.811 78.886 1.00 44.72 406 HIS A C 1
ATOM 3128 O O . HIS A 1 406 ? -79.532 -34.778 79.448 1.00 44.72 406 HIS A O 1
ATOM 3134 N N . ILE A 1 407 ? -79.968 -36.990 79.073 1.00 39.28 407 ILE A N 1
ATOM 3135 C CA . ILE A 1 407 ? -81.032 -37.486 80.167 1.00 39.28 407 ILE A CA 1
ATOM 3136 C C . ILE A 1 407 ? -82.534 -38.112 79.854 1.00 39.28 407 ILE A C 1
ATOM 3138 O O . ILE A 1 407 ? -83.035 -37.829 78.772 1.00 39.28 407 ILE A O 1
ATOM 3142 N N . HIS A 1 408 ? -83.269 -38.963 80.719 1.00 41.97 408 HIS A N 1
ATOM 3143 C CA . HIS A 1 408 ? -84.623 -39.761 80.525 1.00 41.97 408 HIS A CA 1
ATOM 3144 C C . HIS A 1 408 ? -85.456 -40.503 81.752 1.00 41.97 408 HIS A C 1
ATOM 3146 O O . HIS A 1 408 ? -84.855 -40.601 82.819 1.00 41.97 408 HIS A O 1
ATOM 3152 N N . ASN A 1 409 ? -86.762 -41.052 81.674 1.00 37.62 409 ASN A N 1
ATOM 3153 C CA . ASN A 1 409 ? -87.626 -41.874 82.710 1.00 37.62 409 ASN A CA 1
ATOM 3154 C C . ASN A 1 409 ? -88.927 -42.758 82.257 1.00 37.62 409 ASN A C 1
ATOM 3156 O O . ASN A 1 409 ? -89.523 -42.434 81.235 1.00 37.62 409 ASN A O 1
ATOM 3160 N N . ILE A 1 410 ? -89.446 -43.742 83.081 1.00 51.41 410 ILE A N 1
ATOM 3161 C CA . ILE A 1 410 ? -90.614 -44.751 83.055 1.00 51.41 410 ILE A CA 1
ATOM 3162 C C . ILE A 1 410 ? -90.504 -46.044 82.172 1.00 51.41 410 ILE A C 1
ATOM 3164 O O . ILE A 1 410 ? -90.028 -45.982 81.047 1.00 51.41 410 ILE A O 1
ATOM 3168 N N . GLU A 1 411 ? -90.982 -47.221 82.657 1.00 48.47 411 GLU A N 1
ATOM 3169 C CA . GLU A 1 411 ? -90.683 -48.576 82.109 1.00 48.47 411 GLU A CA 1
ATOM 3170 C C . GLU A 1 411 ? -91.888 -49.523 81.805 1.00 48.47 411 GLU A C 1
ATOM 3172 O O . GLU A 1 411 ? -92.880 -49.569 82.533 1.00 48.47 411 GLU A O 1
ATOM 3177 N N . LYS A 1 412 ? -91.758 -50.339 80.737 1.00 54.06 412 LYS A N 1
ATOM 3178 C CA . LYS A 1 412 ? -92.659 -51.434 80.295 1.00 54.06 412 LYS A CA 1
ATOM 3179 C C . LYS A 1 412 ? -91.797 -52.640 79.889 1.00 54.06 412 LYS A C 1
ATOM 3181 O O . LYS A 1 412 ? -91.195 -52.600 78.817 1.00 54.06 412 LYS A O 1
ATOM 3186 N N . ILE A 1 413 ? -91.760 -53.712 80.689 1.00 55.56 413 ILE A N 1
ATOM 3187 C CA . ILE A 1 413 ? -90.820 -54.839 80.498 1.00 55.56 413 ILE A CA 1
ATOM 3188 C C . ILE A 1 413 ? -91.175 -55.684 79.262 1.00 55.56 413 ILE A C 1
ATOM 3190 O O . ILE A 1 413 ? -91.867 -56.698 79.311 1.00 55.56 413 ILE A O 1
ATOM 3194 N N . THR A 1 414 ? -90.663 -55.261 78.112 1.00 54.47 414 THR A N 1
ATOM 3195 C CA . THR A 1 414 ? -90.648 -56.067 76.893 1.00 54.47 414 THR A CA 1
ATOM 3196 C C . THR A 1 414 ? -89.249 -56.625 76.734 1.00 54.47 414 THR A C 1
ATOM 3198 O O . THR A 1 414 ? -88.310 -55.860 76.541 1.00 54.47 414 THR A O 1
ATOM 3201 N N . VAL A 1 415 ? -89.108 -57.949 76.778 1.00 63.41 415 VAL A N 1
ATOM 3202 C CA . VAL A 1 415 ? -87.976 -58.588 76.107 1.00 63.41 415 VAL A CA 1
ATOM 3203 C C . VAL A 1 415 ? -88.289 -58.443 74.626 1.00 63.41 415 VAL A C 1
ATOM 3205 O O . VAL A 1 415 ? -89.162 -59.140 74.111 1.00 63.41 415 VAL A O 1
ATOM 3208 N N . GLU A 1 416 ? -87.704 -57.453 73.961 1.00 63.31 416 GLU A N 1
ATOM 3209 C CA . GLU A 1 416 ? -87.962 -57.257 72.535 1.00 63.31 416 GLU A CA 1
ATOM 3210 C C . GLU A 1 416 ? -87.402 -58.440 71.742 1.00 63.31 416 GLU A C 1
ATOM 3212 O O . GLU A 1 416 ? -86.399 -59.047 72.122 1.00 63.31 416 GLU A O 1
ATOM 3217 N N . ALA A 1 417 ? -88.086 -58.808 70.659 1.00 63.56 417 ALA A N 1
ATOM 3218 C CA . ALA A 1 417 ? -87.592 -59.846 69.771 1.00 63.56 417 ALA A CA 1
ATOM 3219 C C . ALA A 1 417 ? -86.282 -59.359 69.137 1.00 63.56 417 ALA A C 1
ATOM 3221 O O . ALA A 1 417 ? -86.238 -58.269 68.566 1.00 63.56 417 ALA A O 1
ATOM 3222 N N . THR A 1 418 ? -85.214 -60.147 69.249 1.00 72.56 418 THR A N 1
ATOM 3223 C CA . THR A 1 418 ? -83.935 -59.813 68.609 1.00 72.56 418 THR A CA 1
ATOM 3224 C C . THR A 1 418 ? -83.991 -60.240 67.137 1.00 72.56 418 THR A C 1
ATOM 3226 O O . THR A 1 418 ? -85.016 -60.726 66.646 1.00 72.56 418 THR A O 1
ATOM 3229 N N . CYS A 1 419 ? -82.896 -60.088 66.390 1.00 72.19 419 CYS A N 1
ATOM 3230 C CA . CYS A 1 419 ? -82.825 -60.658 65.040 1.00 72.19 419 CYS A CA 1
ATOM 3231 C C . CYS A 1 419 ? -82.876 -62.200 65.041 1.00 72.19 419 CYS A C 1
ATOM 3233 O O . CYS A 1 419 ? -83.284 -62.784 64.038 1.00 72.19 419 CYS A O 1
ATOM 3235 N N . SER A 1 420 ? -82.500 -62.834 66.159 1.00 72.62 420 SER A N 1
ATOM 3236 C CA . SER A 1 420 ? -82.310 -64.285 66.298 1.00 72.62 420 SER A CA 1
ATOM 3237 C C . SER A 1 420 ? -83.302 -64.943 67.265 1.00 72.62 420 SER A C 1
ATOM 3239 O O . SER A 1 420 ? -83.684 -66.094 67.064 1.00 72.62 420 SER A O 1
ATOM 3241 N N . ASP A 1 421 ? -83.730 -64.215 68.299 1.00 72.00 421 ASP A N 1
ATOM 3242 C CA . ASP A 1 421 ? -84.457 -64.731 69.460 1.00 72.00 421 ASP A CA 1
ATOM 3243 C C . ASP A 1 421 ? -85.876 -64.154 69.534 1.00 72.00 421 ASP A C 1
ATOM 3245 O O . ASP A 1 421 ? -86.118 -62.979 69.244 1.00 72.00 421 ASP A O 1
ATOM 3249 N N . THR A 1 422 ? -86.831 -64.980 69.957 1.00 62.38 422 THR A N 1
ATOM 3250 C CA . THR A 1 422 ? -88.228 -64.575 70.158 1.00 62.38 422 THR A CA 1
ATOM 3251 C C . THR A 1 422 ? -88.387 -63.699 71.398 1.00 62.38 422 THR A C 1
ATOM 3253 O O . THR A 1 422 ? -87.911 -64.050 72.477 1.00 62.38 422 THR A O 1
ATOM 3256 N N . GLY A 1 423 ? -89.108 -62.589 71.258 1.00 68.38 423 GLY A N 1
ATOM 3257 C CA . GLY A 1 423 ? -89.392 -61.653 72.343 1.00 68.38 423 GLY A CA 1
ATOM 3258 C C . GLY A 1 423 ? -90.552 -62.089 73.241 1.00 68.38 423 GLY A C 1
ATOM 3259 O O . GLY A 1 423 ? -91.380 -62.917 72.863 1.00 68.38 423 GLY A O 1
ATOM 3260 N N . LEU A 1 424 ? -90.639 -61.472 74.420 1.00 58.59 424 LEU A N 1
ATOM 3261 C CA . LEU A 1 424 ? -91.694 -61.646 75.417 1.00 58.59 424 LEU A CA 1
ATOM 3262 C C . LEU A 1 424 ? -92.181 -60.273 75.903 1.00 58.59 424 LEU A C 1
ATOM 3264 O O . LEU A 1 424 ? -91.481 -59.581 76.648 1.00 58.59 424 LEU A O 1
ATOM 3268 N N . ILE A 1 425 ? -93.409 -59.881 75.552 1.00 68.88 425 ILE A N 1
ATOM 3269 C CA . ILE A 1 425 ? -94.074 -58.752 76.222 1.00 68.88 425 ILE A CA 1
ATOM 3270 C C . ILE A 1 425 ? -94.529 -59.248 77.595 1.00 68.88 425 ILE A C 1
ATOM 3272 O O . ILE A 1 425 ? -95.407 -60.105 77.664 1.00 68.88 425 ILE A O 1
ATOM 3276 N N . THR A 1 426 ? -93.952 -58.706 78.670 1.00 56.53 426 THR A N 1
ATOM 3277 C CA . THR A 1 426 ? -94.301 -59.046 80.056 1.00 56.53 426 THR A CA 1
ATOM 3278 C C . THR A 1 426 ? -94.906 -57.824 80.738 1.00 56.53 426 THR A C 1
ATOM 3280 O O . THR A 1 426 ? -94.281 -56.769 80.826 1.00 56.53 426 THR A O 1
ATOM 3283 N N . GLN A 1 427 ? -96.143 -57.935 81.216 1.00 63.31 427 GLN A N 1
ATOM 3284 C CA . GLN A 1 427 ? -96.798 -56.844 81.945 1.00 63.31 427 GLN A CA 1
ATOM 3285 C C . GLN A 1 427 ? -96.758 -57.128 83.445 1.00 63.31 427 GLN A C 1
ATOM 3287 O O . GLN A 1 427 ? -97.339 -58.109 83.901 1.00 63.31 427 GLN A O 1
ATOM 3292 N N . SER A 1 428 ? -96.084 -56.269 84.206 1.00 53.66 428 SER A N 1
ATOM 3293 C CA . SER A 1 428 ? -95.959 -56.337 85.666 1.00 53.66 428 SER A CA 1
ATOM 3294 C C . SER A 1 428 ? -96.147 -54.950 86.288 1.00 53.66 428 SER A C 1
ATOM 3296 O O . SER A 1 428 ? -95.924 -53.927 85.640 1.00 53.66 428 SER A O 1
ATOM 3298 N N . CYS A 1 429 ? -96.601 -54.902 87.542 1.00 49.94 429 CYS A N 1
ATOM 3299 C CA . CYS A 1 429 ? -96.873 -53.648 88.250 1.00 49.94 429 CYS A CA 1
ATOM 3300 C C . CYS A 1 429 ? -95.672 -53.208 89.105 1.00 49.94 429 CYS A C 1
ATOM 3302 O O . CYS A 1 429 ? -95.263 -53.935 90.007 1.00 49.94 429 CYS A O 1
ATOM 3304 N N . CYS A 1 430 ? -95.158 -51.994 88.888 1.00 55.84 430 CYS A N 1
ATOM 3305 C CA . CYS A 1 430 ? -93.898 -51.498 89.467 1.00 55.84 430 CYS A CA 1
ATOM 3306 C C . CYS A 1 430 ? -93.871 -51.275 90.997 1.00 55.84 430 CYS A C 1
ATOM 3308 O O . CYS A 1 430 ? -92.823 -50.928 91.531 1.00 55.84 430 CYS A O 1
ATOM 3310 N N . GLU A 1 431 ? -94.983 -51.484 91.711 1.00 52.25 431 GLU A N 1
ATOM 3311 C CA . GLU A 1 431 ? -95.038 -51.460 93.188 1.00 52.25 431 GLU A CA 1
ATOM 3312 C C . GLU A 1 431 ? -95.309 -52.835 93.835 1.00 52.25 431 GLU A C 1
ATOM 3314 O O . GLU A 1 431 ? -95.225 -52.958 95.056 1.00 52.25 431 GLU A O 1
ATOM 3319 N N . CYS A 1 432 ? -95.615 -53.887 93.060 1.00 53.09 432 CYS A N 1
ATOM 3320 C CA . CYS A 1 432 ? -95.876 -55.232 93.610 1.00 53.09 432 CYS A CA 1
ATOM 3321 C C . CYS A 1 432 ? -95.316 -56.416 92.795 1.00 53.09 432 CYS A C 1
ATOM 3323 O O . CYS A 1 432 ? -95.350 -57.543 93.282 1.00 53.09 432 CYS A O 1
ATOM 3325 N N . ASN A 1 433 ? -94.768 -56.182 91.597 1.00 56.47 433 ASN A N 1
ATOM 3326 C CA . ASN A 1 433 ? -94.095 -57.151 90.719 1.00 56.47 433 ASN A CA 1
ATOM 3327 C C . ASN A 1 433 ? -94.868 -58.432 90.337 1.00 56.47 433 ASN A C 1
ATOM 3329 O O . ASN A 1 433 ? -94.290 -59.337 89.735 1.00 56.47 433 ASN A O 1
ATOM 3333 N N . GLU A 1 434 ? -96.172 -58.507 90.602 1.00 49.97 434 GLU A N 1
ATOM 3334 C CA . GLU A 1 434 ? -97.014 -59.601 90.118 1.00 49.97 434 GLU A CA 1
ATOM 3335 C C . GLU A 1 434 ? -97.150 -59.527 88.582 1.00 49.97 434 GLU A C 1
ATOM 3337 O O . GLU A 1 434 ? -97.390 -58.454 88.016 1.00 49.97 434 GLU A O 1
ATOM 3342 N N . ILE A 1 435 ? -96.926 -60.655 87.895 1.00 57.97 435 ILE A N 1
ATOM 3343 C CA . ILE A 1 435 ? -96.926 -60.729 86.426 1.00 57.97 435 ILE A CA 1
ATOM 3344 C C . ILE A 1 435 ? -98.356 -60.970 85.938 1.00 57.97 435 ILE A C 1
ATOM 3346 O O . ILE A 1 435 ? -98.947 -62.019 86.181 1.00 57.97 435 ILE A O 1
ATOM 3350 N N . ILE A 1 436 ? -98.890 -59.987 85.219 1.00 60.38 436 ILE A N 1
ATOM 3351 C CA . ILE A 1 436 ? -100.280 -59.910 84.761 1.00 60.38 436 ILE A CA 1
ATOM 3352 C C . ILE A 1 436 ? -100.472 -60.711 83.464 1.00 60.38 436 ILE A C 1
ATOM 3354 O O . ILE A 1 436 ? -101.501 -61.355 83.273 1.00 60.38 436 ILE A O 1
ATOM 3358 N N . SER A 1 437 ? -99.489 -60.675 82.558 1.00 55.06 437 SER A N 1
ATOM 3359 C CA . SER A 1 437 ? -99.468 -61.495 81.339 1.00 55.06 437 SER A CA 1
ATOM 3360 C C . SER A 1 437 ? -98.068 -61.588 80.723 1.00 55.06 437 SER A C 1
ATOM 3362 O O . SER A 1 437 ? -97.219 -60.721 80.950 1.00 55.06 437 SER A O 1
ATOM 3364 N N . ILE A 1 438 ? -97.856 -62.640 79.925 1.00 65.69 438 ILE A N 1
ATOM 3365 C CA . ILE A 1 438 ? -96.705 -62.833 79.032 1.00 65.69 438 ILE A CA 1
ATOM 3366 C C . ILE A 1 438 ? -97.255 -63.134 77.630 1.00 65.69 438 ILE A C 1
ATOM 3368 O O . ILE A 1 438 ? -98.260 -63.835 77.496 1.00 65.69 438 ILE A O 1
ATOM 3372 N N . THR A 1 439 ? -96.640 -62.602 76.573 1.00 67.56 439 THR A N 1
ATOM 3373 C CA . THR A 1 439 ? -96.996 -62.908 75.174 1.00 67.56 439 THR A CA 1
ATOM 3374 C C . THR A 1 439 ? -95.745 -62.990 74.306 1.00 67.56 439 THR A C 1
ATOM 3376 O O . THR A 1 439 ? -94.927 -62.071 74.320 1.00 67.56 439 THR A O 1
ATOM 3379 N N . GLU A 1 440 ? -95.612 -64.085 73.554 1.00 67.25 440 GLU A N 1
ATOM 3380 C CA . GLU A 1 440 ? -94.479 -64.346 72.659 1.00 67.25 440 GLU A CA 1
ATOM 3381 C C . GLU A 1 440 ? -94.560 -63.525 71.363 1.00 67.25 440 GLU A C 1
ATOM 3383 O O . GLU A 1 440 ? -95.637 -63.323 70.796 1.00 67.25 440 GLU A O 1
ATOM 3388 N N . VAL A 1 441 ? -93.403 -63.074 70.877 1.00 68.81 441 VAL A N 1
ATOM 3389 C CA . VAL A 1 441 ? -93.235 -62.313 69.632 1.00 68.81 441 VAL A CA 1
ATOM 3390 C C . VAL A 1 441 ? -92.152 -62.996 68.782 1.00 68.81 441 VAL A C 1
ATOM 3392 O O . VAL A 1 441 ? -91.048 -63.202 69.288 1.00 68.81 441 VAL A O 1
ATOM 3395 N N . PRO A 1 442 ? -92.410 -63.352 67.507 1.00 66.81 442 PRO A N 1
ATOM 3396 C CA . PRO A 1 442 ? -91.403 -63.967 66.640 1.00 66.81 442 PRO A CA 1
ATOM 3397 C C . PRO A 1 442 ? -90.128 -63.121 66.493 1.00 66.81 442 PRO A C 1
ATOM 3399 O O . PRO A 1 442 ? -90.205 -61.893 66.476 1.00 66.81 442 PRO A O 1
ATOM 3402 N N . ALA A 1 443 ? -88.974 -63.782 66.340 1.00 69.12 443 ALA A N 1
ATOM 3403 C CA . ALA A 1 443 ? -87.695 -63.130 66.049 1.00 69.12 443 ALA A CA 1
ATOM 3404 C C . ALA A 1 443 ? -87.797 -62.239 64.796 1.00 69.12 443 ALA A C 1
ATOM 3406 O O . ALA A 1 443 ? -88.438 -62.611 63.810 1.00 69.12 443 ALA A O 1
ATOM 3407 N N . LEU A 1 444 ? -87.164 -61.063 64.825 1.00 74.69 444 LEU A N 1
ATOM 3408 C CA . LEU A 1 444 ? -87.342 -60.024 63.802 1.00 74.69 444 LEU A CA 1
ATOM 3409 C C . LEU A 1 444 ? -86.606 -60.299 62.482 1.00 74.69 444 LEU A C 1
ATOM 3411 O O . LEU A 1 444 ? -86.883 -59.621 61.490 1.00 74.69 444 LEU A O 1
ATOM 3415 N N . GLY A 1 445 ? -85.662 -61.246 62.475 1.00 73.62 445 GLY A N 1
ATOM 3416 C CA . GLY A 1 445 ? -84.710 -61.436 61.382 1.00 73.62 445 GLY A CA 1
ATOM 3417 C C . GLY A 1 445 ? -83.694 -60.292 61.264 1.00 73.62 445 GLY A C 1
ATOM 3418 O O . GLY A 1 445 ? -83.825 -59.241 61.895 1.00 73.62 445 GLY A O 1
ATOM 3419 N N . HIS A 1 446 ? -82.664 -60.495 60.442 1.00 77.06 446 HIS A N 1
ATOM 3420 C CA . HIS A 1 446 ? -81.630 -59.487 60.197 1.00 77.06 446 HIS A CA 1
ATOM 3421 C C . HIS A 1 446 ? -82.061 -58.474 59.121 1.00 77.06 446 HIS A C 1
ATOM 3423 O O . HIS A 1 446 ? -82.554 -58.841 58.056 1.00 77.06 446 HIS A O 1
ATOM 3429 N N . ASP A 1 447 ? -81.822 -57.193 59.395 1.00 80.75 447 ASP A N 1
ATOM 3430 C CA . ASP A 1 447 ? -82.110 -56.039 58.537 1.00 80.75 447 ASP A CA 1
ATOM 3431 C C . ASP A 1 447 ? -80.785 -55.358 58.173 1.00 80.75 447 ASP A C 1
ATOM 3433 O O . ASP A 1 447 ? -80.314 -54.456 58.869 1.00 80.75 447 ASP A O 1
ATOM 3437 N N . TYR A 1 448 ? -80.128 -55.861 57.129 1.00 81.88 448 TYR A N 1
ATOM 3438 C CA . TYR A 1 448 ? -78.804 -55.398 56.713 1.00 81.88 448 TYR A CA 1
ATOM 3439 C C . TYR A 1 448 ? -78.840 -54.001 56.071 1.00 81.88 448 TYR A C 1
ATOM 3441 O O . TYR A 1 448 ? -79.801 -53.615 55.400 1.00 81.88 448 TYR A O 1
ATOM 3449 N N . ALA A 1 449 ? -77.781 -53.221 56.294 1.00 76.62 449 ALA A N 1
ATOM 3450 C CA . ALA A 1 449 ? -77.547 -51.955 55.608 1.00 76.62 449 ALA A CA 1
ATOM 3451 C C . ALA A 1 449 ? -77.364 -52.158 54.093 1.00 76.62 449 ALA A C 1
ATOM 3453 O O . ALA A 1 449 ? -76.847 -53.181 53.647 1.00 76.62 449 ALA A O 1
ATOM 3454 N N . GLU A 1 450 ? -77.788 -51.176 53.295 1.00 77.50 450 GLU A N 1
ATOM 3455 C CA . GLU A 1 450 ? -77.583 -51.192 51.837 1.00 77.50 450 GLU A CA 1
ATOM 3456 C C . GLU A 1 450 ? -76.145 -50.793 51.464 1.00 77.50 450 GLU A C 1
ATOM 3458 O O . GLU A 1 450 ? -75.596 -51.287 50.478 1.00 77.50 450 GLU A O 1
ATOM 3463 N N . GLU A 1 451 ? -75.512 -49.963 52.296 1.00 78.56 451 GLU A N 1
ATOM 3464 C CA . GLU A 1 451 ? -74.116 -49.540 52.173 1.00 78.56 451 GLU A CA 1
ATOM 3465 C C . GLU A 1 451 ? -73.171 -50.442 52.986 1.00 78.56 451 GLU A C 1
ATOM 3467 O O . GLU A 1 451 ? -73.544 -51.010 54.014 1.00 78.56 451 GLU A O 1
ATOM 3472 N N . PHE A 1 452 ? -71.926 -50.567 52.520 1.00 79.25 452 PHE A N 1
ATOM 3473 C CA . PHE A 1 452 ? -70.855 -51.270 53.231 1.00 79.25 452 PHE A CA 1
ATOM 3474 C C . PHE A 1 452 ? -70.079 -50.296 54.121 1.00 79.25 452 PHE A C 1
ATOM 3476 O O . PHE A 1 452 ? -69.579 -49.290 53.617 1.00 79.25 452 PHE A O 1
ATOM 3483 N N . THR A 1 453 ? -69.861 -50.644 55.388 1.00 79.06 453 THR A N 1
ATOM 3484 C CA . THR A 1 453 ? -68.912 -49.939 56.266 1.00 79.06 453 THR A CA 1
ATOM 3485 C C . THR A 1 453 ? -67.589 -50.695 56.335 1.00 79.06 453 THR A C 1
ATOM 3487 O O . THR A 1 453 ? -67.579 -51.929 56.340 1.00 79.06 453 THR A O 1
ATOM 3490 N N . VAL A 1 454 ? -66.468 -49.967 56.375 1.00 81.75 454 VAL A N 1
ATOM 3491 C CA . VAL A 1 454 ? -65.133 -50.566 56.534 1.00 81.75 454 VAL A CA 1
ATOM 3492 C C . VAL A 1 454 ? -65.029 -51.211 57.913 1.00 81.75 454 VAL A C 1
ATOM 3494 O O . VAL A 1 454 ? -65.364 -50.594 58.920 1.00 81.75 454 VAL A O 1
ATOM 3497 N N . ASP A 1 455 ? -64.583 -52.462 57.927 1.00 79.38 455 ASP A N 1
ATOM 3498 C CA . ASP A 1 455 ? -64.303 -53.242 59.129 1.00 79.38 455 ASP A CA 1
ATOM 3499 C C . ASP A 1 455 ? -62.812 -53.179 59.481 1.00 79.38 455 ASP A C 1
ATOM 3501 O O . ASP A 1 455 ? -62.454 -52.995 60.641 1.00 79.38 455 ASP A O 1
ATOM 3505 N N . GLU A 1 456 ? -61.950 -53.305 58.468 1.00 82.69 456 GLU A N 1
ATOM 3506 C CA . GLU A 1 456 ? -60.495 -53.203 58.580 1.00 82.69 456 GLU A CA 1
ATOM 3507 C C . GLU A 1 456 ? -59.946 -52.411 57.386 1.00 82.69 456 GLU A C 1
ATOM 3509 O O . GLU A 1 456 ? -60.242 -52.715 56.227 1.00 82.69 456 GLU A O 1
ATOM 3514 N N . GLU A 1 457 ? -59.144 -51.384 57.662 1.00 79.56 457 GLU A N 1
ATOM 3515 C CA . GLU A 1 457 ? -58.513 -50.549 56.637 1.00 79.56 457 GLU A CA 1
ATOM 3516 C C . GLU A 1 457 ? -57.406 -51.306 55.892 1.00 79.56 457 GLU A C 1
ATOM 3518 O O . GLU A 1 457 ? -56.491 -51.855 56.506 1.00 79.56 457 GLU A O 1
ATOM 3523 N N . ALA A 1 458 ? -57.440 -51.274 54.557 1.00 78.06 458 ALA A N 1
ATOM 3524 C CA . ALA A 1 458 ? -56.379 -51.854 53.736 1.00 78.06 458 ALA A CA 1
ATOM 3525 C C . ALA A 1 458 ? -55.047 -51.111 53.940 1.00 78.06 458 ALA A C 1
ATOM 3527 O O . ALA A 1 458 ? -55.017 -49.880 54.052 1.00 78.06 458 ALA A O 1
ATOM 3528 N N . THR A 1 459 ? -53.935 -51.843 53.918 1.00 78.25 459 THR A N 1
ATOM 3529 C CA . THR A 1 45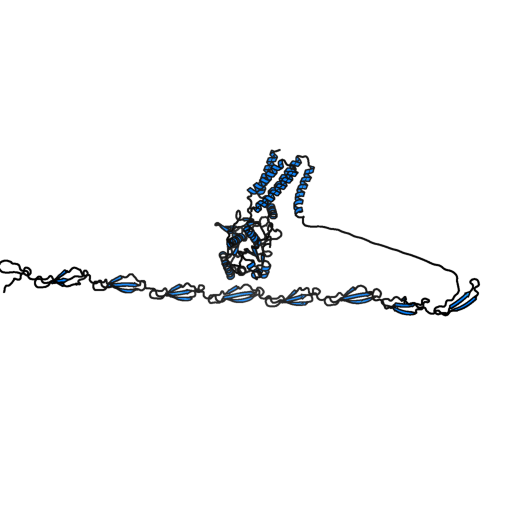9 ? -52.573 -51.281 53.884 1.00 78.25 459 THR A CA 1
ATOM 3530 C C . THR A 1 459 ? -51.925 -51.581 52.530 1.00 78.25 459 THR A C 1
ATOM 3532 O O . THR A 1 459 ? -52.537 -52.217 51.676 1.00 78.25 459 THR A O 1
ATOM 3535 N N . CYS A 1 460 ? -50.678 -51.165 52.304 1.00 74.38 460 CYS A N 1
ATOM 3536 C CA . CYS A 1 460 ? -49.917 -51.572 51.115 1.00 74.38 460 CYS A CA 1
ATOM 3537 C C . CYS A 1 460 ? -49.291 -52.981 51.217 1.00 74.38 460 CYS A C 1
ATOM 3539 O O . CYS A 1 460 ? -48.406 -53.329 50.442 1.00 74.38 460 CYS A O 1
ATOM 3541 N N . THR A 1 461 ? -49.726 -53.799 52.185 1.00 72.19 461 THR A N 1
ATOM 3542 C CA . THR A 1 461 ? -49.278 -55.197 52.366 1.00 72.19 461 THR A CA 1
ATOM 3543 C C . THR A 1 461 ? -50.411 -56.163 52.716 1.00 72.19 461 THR A C 1
ATOM 3545 O O . THR A 1 461 ? -50.356 -57.318 52.301 1.00 72.19 461 THR A O 1
ATOM 3548 N N . ASN A 1 462 ? -51.446 -55.697 53.422 1.00 78.44 462 ASN A N 1
ATOM 3549 C CA . ASN A 1 462 ? -52.602 -56.488 53.839 1.00 78.44 462 ASN A CA 1
ATOM 3550 C C . ASN A 1 462 ? -53.882 -55.936 53.198 1.00 78.44 462 ASN A C 1
ATOM 3552 O O . ASN A 1 462 ? -54.123 -54.725 53.229 1.00 78.44 462 ASN A O 1
ATOM 3556 N N . GLU A 1 463 ? -54.712 -56.824 52.650 1.00 81.56 463 GLU A N 1
ATOM 3557 C CA . GLU A 1 463 ? -56.069 -56.480 52.217 1.00 81.56 463 GLU A CA 1
ATOM 3558 C C . GLU A 1 463 ? -56.911 -56.028 53.419 1.00 81.56 463 GLU A C 1
ATOM 3560 O O . GLU A 1 463 ? -56.779 -56.561 54.520 1.00 81.56 463 GLU A O 1
ATOM 3565 N N . GLY A 1 464 ? -57.773 -55.038 53.200 1.00 81.50 464 GLY A N 1
ATOM 3566 C CA . GLY A 1 464 ? -58.782 -54.620 54.171 1.00 81.50 464 GLY A CA 1
ATOM 3567 C C . GLY A 1 464 ? -60.083 -55.400 53.997 1.00 81.50 464 GLY A C 1
ATOM 3568 O O . GLY A 1 464 ? -60.237 -56.205 53.075 1.00 81.50 464 GLY A O 1
ATOM 3569 N N . SER A 1 465 ? -61.076 -55.113 54.832 1.00 82.44 465 SER A N 1
ATOM 3570 C CA . SER A 1 465 ? -62.409 -55.708 54.717 1.00 82.44 465 SER A CA 1
ATOM 3571 C C . SER A 1 465 ? -63.516 -54.698 55.011 1.00 82.44 465 SER A C 1
ATOM 3573 O O . SER A 1 465 ? -63.330 -53.730 55.748 1.00 82.44 465 SER A O 1
ATOM 3575 N N . LYS A 1 466 ? -64.685 -54.901 54.400 1.00 84.25 466 LYS A N 1
ATOM 3576 C CA . LYS A 1 466 ? -65.906 -54.125 54.651 1.00 84.25 466 LYS A CA 1
ATOM 3577 C C . LYS A 1 466 ? -67.136 -55.017 54.560 1.00 84.25 466 LYS A C 1
ATOM 3579 O O . LYS A 1 466 ? -67.181 -55.930 53.729 1.00 84.25 466 LYS A O 1
ATOM 3584 N N . SER A 1 467 ? -68.162 -54.727 55.350 1.00 83.31 467 SER A N 1
ATOM 3585 C CA . SER A 1 467 ? -69.391 -55.522 55.356 1.00 83.31 467 SER A CA 1
ATOM 3586 C C . SER A 1 467 ? -70.658 -54.687 55.508 1.00 83.31 467 SER A C 1
ATOM 3588 O O . SER A 1 467 ? -70.633 -53.530 55.928 1.00 83.31 467 SER A O 1
ATOM 3590 N N . LYS A 1 468 ? -71.787 -55.285 55.120 1.00 84.75 468 LYS A N 1
ATOM 3591 C CA . LYS A 1 468 ? -73.128 -54.772 55.416 1.00 84.75 468 LYS A CA 1
ATOM 3592 C C . LYS A 1 468 ? -73.543 -55.276 56.793 1.00 84.75 468 LYS A C 1
ATOM 3594 O O . LYS A 1 468 ? -73.904 -56.443 56.941 1.00 84.75 468 LYS A O 1
ATOM 3599 N N . HIS A 1 469 ? -73.475 -54.417 57.802 1.00 80.69 469 HIS A N 1
ATOM 3600 C CA . HIS A 1 469 ? -73.918 -54.744 59.162 1.00 80.69 469 HIS A CA 1
ATOM 3601 C C . HIS A 1 469 ? -75.447 -54.762 59.256 1.00 80.69 469 HIS A C 1
ATOM 3603 O O . HIS A 1 469 ? -76.135 -54.074 58.497 1.00 80.69 469 HIS A O 1
ATOM 3609 N N . CYS A 1 470 ? -76.004 -55.551 60.175 1.00 79.88 470 CYS A N 1
ATOM 3610 C CA . CYS A 1 470 ? -77.427 -55.463 60.499 1.00 79.88 470 CYS A CA 1
ATOM 3611 C C . CYS A 1 470 ? -77.689 -54.200 61.328 1.00 79.88 470 CYS A C 1
ATOM 3613 O O . CYS A 1 470 ? -77.055 -53.979 62.355 1.00 79.88 470 CYS A O 1
ATOM 3615 N N . LYS A 1 471 ? -78.693 -53.404 60.943 1.00 79.69 471 LYS A N 1
ATOM 3616 C CA . LYS A 1 471 ? -79.106 -52.156 61.620 1.00 79.69 471 LYS A CA 1
ATOM 3617 C C . LYS A 1 471 ? -79.602 -52.367 63.063 1.00 79.69 471 LYS A C 1
ATOM 3619 O O . LYS A 1 471 ? -80.017 -51.412 63.712 1.00 79.69 471 LYS A O 1
ATOM 3624 N N . ARG A 1 472 ? -79.652 -53.621 63.527 1.00 75.69 472 ARG A N 1
ATOM 3625 C CA . ARG A 1 472 ? -80.289 -54.073 64.772 1.00 75.69 472 ARG A CA 1
ATOM 3626 C C . ARG A 1 472 ? -79.419 -55.036 65.605 1.00 75.69 472 ARG A C 1
ATOM 3628 O O . ARG A 1 472 ? -79.844 -55.402 66.696 1.00 75.69 472 ARG A O 1
ATOM 3635 N N . CYS A 1 473 ? -78.257 -55.485 65.109 1.00 74.94 473 CYS A N 1
ATOM 3636 C CA . CYS A 1 473 ? -77.296 -56.334 65.842 1.00 74.94 473 CYS A CA 1
ATOM 3637 C C . CYS A 1 473 ? -75.959 -56.484 65.090 1.00 74.94 473 CYS A C 1
ATOM 3639 O O . CYS A 1 473 ? -75.927 -56.374 63.868 1.00 74.94 473 CYS A O 1
ATOM 3641 N N . ASP A 1 474 ? -74.890 -56.892 65.780 1.00 76.25 474 ASP A N 1
ATOM 3642 C CA . ASP A 1 474 ? -73.508 -56.985 65.252 1.00 76.25 474 ASP A CA 1
ATOM 3643 C C . ASP A 1 474 ? -73.260 -58.101 64.206 1.00 76.25 474 ASP A C 1
ATOM 3645 O O . ASP A 1 474 ? -72.124 -58.461 63.893 1.00 76.25 474 ASP A O 1
ATOM 3649 N N . SER A 1 475 ? -74.319 -58.695 63.653 1.00 73.88 475 SER A N 1
ATOM 3650 C CA . SER A 1 475 ? -74.215 -59.677 62.577 1.00 73.88 475 SER A CA 1
ATOM 3651 C C . SER A 1 475 ? -73.771 -59.001 61.277 1.00 73.88 475 SER A C 1
ATOM 3653 O O . SER A 1 475 ? -74.489 -58.148 60.742 1.00 73.88 475 SER A O 1
ATOM 3655 N N . LYS A 1 476 ? -72.648 -59.450 60.717 1.00 79.81 476 LYS A N 1
ATOM 3656 C CA . LYS A 1 476 ? -72.206 -59.083 59.367 1.00 79.81 476 LYS A CA 1
ATOM 3657 C C . LYS A 1 476 ? -72.974 -59.892 58.320 1.00 79.81 476 LYS A C 1
ATOM 3659 O O . LYS A 1 476 ? -73.150 -61.098 58.480 1.00 79.81 476 LYS A O 1
ATOM 3664 N N . GLY A 1 477 ? -73.459 -59.217 57.282 1.00 78.31 477 GLY A N 1
ATOM 3665 C CA . GLY A 1 477 ? -74.131 -59.818 56.132 1.00 78.31 477 GLY A CA 1
ATOM 3666 C C . GLY A 1 477 ? -73.140 -60.111 55.008 1.00 78.31 477 GLY A C 1
ATOM 3667 O O . GLY A 1 477 ? -72.223 -60.913 55.158 1.00 78.31 477 GLY A O 1
ATOM 3668 N N . GLU A 1 478 ? -73.313 -59.443 53.870 1.00 79.25 478 GLU A N 1
ATOM 3669 C CA . GLU A 1 478 ? -72.350 -59.489 52.766 1.00 79.25 478 GLU A CA 1
ATOM 3670 C C . GLU A 1 478 ? -71.014 -58.860 53.200 1.00 79.25 478 GLU A C 1
ATOM 3672 O O . GLU A 1 478 ? -70.987 -57.708 53.640 1.00 79.25 478 GLU A O 1
ATOM 3677 N N . VAL A 1 479 ? -69.914 -59.608 53.070 1.00 80.44 479 VAL A N 1
ATOM 3678 C CA . VAL A 1 479 ? -68.541 -59.165 53.366 1.00 80.44 479 VAL A CA 1
ATOM 3679 C C . VAL A 1 479 ? -67.747 -59.123 52.063 1.00 80.44 479 VAL A C 1
ATOM 3681 O O . VAL A 1 479 ? -67.822 -60.052 51.261 1.00 80.44 479 VAL A O 1
ATOM 3684 N N . THR A 1 480 ? -66.971 -58.061 51.851 1.00 80.19 480 THR A N 1
ATOM 3685 C CA . THR A 1 480 ? -66.088 -57.899 50.686 1.00 80.19 480 THR A CA 1
ATOM 3686 C C . THR A 1 480 ? -64.701 -57.439 51.126 1.00 80.19 480 THR A C 1
ATOM 3688 O O . THR A 1 480 ? -64.572 -56.673 52.083 1.00 80.19 480 THR A O 1
ATOM 3691 N N . VAL A 1 481 ? -63.662 -57.906 50.432 1.00 79.69 481 VAL A N 1
ATOM 3692 C CA . VAL A 1 481 ? -62.286 -57.439 50.647 1.00 79.69 481 VAL A CA 1
ATOM 3693 C C . VAL A 1 481 ? -62.057 -56.080 49.986 1.00 79.69 481 VAL A C 1
ATOM 3695 O O . VAL A 1 481 ? -62.670 -55.746 48.969 1.00 79.69 481 VAL A O 1
ATOM 3698 N N . ILE A 1 482 ? -61.158 -55.298 50.572 1.00 78.75 482 ILE A N 1
ATOM 3699 C CA . ILE A 1 482 ? -60.613 -54.065 50.011 1.00 78.75 482 ILE A CA 1
ATOM 3700 C C . ILE A 1 482 ? -59.184 -54.392 49.580 1.00 78.75 482 ILE A C 1
ATOM 3702 O O . ILE A 1 482 ? -58.370 -54.788 50.413 1.00 78.75 482 ILE A O 1
ATOM 3706 N N . ALA A 1 483 ? -58.880 -54.239 48.291 1.00 78.75 483 ALA A N 1
ATOM 3707 C CA . ALA A 1 483 ? -57.538 -54.488 47.772 1.00 78.75 483 ALA A CA 1
ATOM 3708 C C . ALA A 1 483 ? -56.481 -53.634 48.498 1.00 78.75 483 ALA A C 1
ATOM 3710 O O . ALA A 1 483 ? -56.778 -52.533 48.970 1.00 78.75 483 ALA A O 1
ATOM 3711 N N . VAL A 1 484 ? -55.246 -54.142 48.560 1.00 77.38 484 VAL A N 1
ATOM 3712 C CA . VAL A 1 484 ? -54.097 -53.405 49.107 1.00 77.38 484 VAL A CA 1
ATOM 3713 C C . VAL A 1 484 ? -53.963 -52.018 48.471 1.00 77.38 484 VAL A C 1
ATOM 3715 O O . VAL A 1 484 ? -54.174 -51.843 47.269 1.00 77.38 484 VAL A O 1
ATOM 3718 N N . LYS A 1 485 ? -53.596 -51.025 49.283 1.00 79.19 485 LYS A N 1
ATOM 3719 C CA . LYS A 1 485 ? -53.281 -49.670 48.809 1.00 79.19 485 LYS A CA 1
ATOM 3720 C C . LYS A 1 485 ? -51.973 -49.695 48.014 1.00 79.19 485 LYS A C 1
ATOM 3722 O O . LYS A 1 485 ? -51.081 -50.487 48.313 1.00 79.19 485 LYS A O 1
ATOM 3727 N N . GLU A 1 486 ? -51.844 -48.833 47.009 1.00 74.06 486 GLU A N 1
ATOM 3728 C CA . GLU A 1 486 ? -50.602 -48.738 46.235 1.00 74.06 486 GLU A CA 1
ATOM 3729 C C . GLU A 1 486 ? -49.428 -48.261 47.114 1.00 74.06 486 GLU A C 1
ATOM 3731 O O . GLU A 1 486 ? -49.613 -47.607 48.143 1.00 74.06 486 GLU A O 1
ATOM 3736 N N . HIS A 1 487 ? -48.200 -48.615 46.729 1.00 78.31 487 HIS A N 1
ATOM 3737 C CA . HIS A 1 487 ? -47.002 -48.197 47.454 1.00 78.31 487 HIS A CA 1
ATOM 3738 C C . HIS A 1 487 ? -46.668 -46.726 47.163 1.00 78.31 487 HIS A C 1
ATOM 3740 O O . HIS A 1 487 ? -46.166 -46.391 46.088 1.00 78.31 487 HIS A O 1
ATOM 3746 N N . GLU A 1 488 ? -46.854 -45.856 48.153 1.00 79.75 488 GLU A N 1
ATOM 3747 C CA . GLU A 1 488 ? -46.247 -44.524 48.148 1.00 79.75 488 GLU A CA 1
ATOM 3748 C C . GLU A 1 488 ? -44.741 -44.660 48.425 1.00 79.75 488 GLU A C 1
ATOM 3750 O O . GLU A 1 488 ? -44.322 -45.051 49.518 1.00 79.75 488 GLU A O 1
ATOM 3755 N N . TYR A 1 489 ? -43.918 -44.401 47.406 1.00 84.50 489 TYR A N 1
ATOM 3756 C CA . TYR A 1 489 ? -42.457 -44.472 47.489 1.00 84.50 489 TYR A CA 1
ATOM 3757 C C . TYR A 1 489 ? -41.830 -43.087 47.670 1.00 84.50 489 TYR A C 1
ATOM 3759 O O . TYR A 1 489 ? -42.278 -42.107 47.077 1.00 84.50 489 TYR A O 1
ATOM 3767 N N . SER A 1 490 ? -40.716 -43.058 48.399 1.00 81.44 490 SER A N 1
ATOM 3768 C CA . SER A 1 490 ? -39.786 -41.926 48.474 1.00 81.44 490 SER A CA 1
ATOM 3769 C C . SER A 1 490 ? -39.153 -41.560 47.119 1.00 81.44 490 SER A C 1
ATOM 3771 O O . SER A 1 490 ? -39.235 -42.305 46.135 1.00 81.44 490 SER A O 1
ATOM 3773 N N . ASP A 1 491 ? -38.497 -40.397 47.076 1.00 85.31 491 ASP A N 1
ATOM 3774 C CA . ASP A 1 491 ? -37.716 -39.948 45.924 1.00 85.31 491 ASP A CA 1
ATOM 3775 C C . ASP A 1 491 ? -36.577 -40.913 45.557 1.00 85.31 491 ASP A C 1
ATOM 3777 O O . ASP A 1 491 ? -35.972 -41.580 46.399 1.00 85.31 491 ASP A O 1
ATOM 3781 N N . TRP A 1 492 ? -36.249 -40.952 44.264 1.00 85.69 492 TRP A N 1
ATOM 3782 C CA . TRP A 1 492 ? -35.175 -41.788 43.732 1.00 85.69 492 TRP A CA 1
ATOM 3783 C C . TRP A 1 492 ? -33.792 -41.319 44.202 1.00 85.69 492 TRP A C 1
ATOM 3785 O O . TRP A 1 492 ? -33.293 -40.277 43.774 1.00 85.69 492 TRP A O 1
ATOM 3795 N N . LYS A 1 493 ? -33.124 -42.157 44.992 1.00 84.31 493 LYS A N 1
ATOM 3796 C CA . LYS A 1 493 ? -31.764 -41.958 45.496 1.00 84.31 493 LYS A CA 1
ATOM 3797 C C . LYS A 1 493 ? -30.750 -42.691 44.616 1.00 84.31 493 LYS A C 1
ATOM 3799 O O . LYS A 1 493 ? -30.914 -43.875 44.332 1.00 84.31 493 LYS A O 1
ATOM 3804 N N . GLU A 1 494 ? -29.683 -42.020 44.188 1.00 85.31 494 GLU A N 1
ATOM 3805 C CA . GLU A 1 494 ? -28.598 -42.673 43.442 1.00 85.31 494 GLU A CA 1
ATOM 3806 C C . GLU A 1 494 ? -27.731 -43.549 44.367 1.00 85.31 494 GLU A C 1
ATOM 3808 O O . GLU A 1 494 ? -27.376 -43.148 45.475 1.00 85.31 494 GLU A O 1
ATOM 3813 N N . VAL A 1 495 ? -27.398 -44.756 43.898 1.00 85.06 495 VAL A N 1
ATOM 3814 C CA . VAL A 1 495 ? -26.589 -45.760 44.619 1.00 85.06 495 VAL A CA 1
ATOM 3815 C C . VAL A 1 495 ? -25.283 -46.054 43.876 1.00 85.06 495 VAL A C 1
ATOM 3817 O O . VAL A 1 495 ? -24.263 -46.360 44.491 1.00 85.06 495 VAL A O 1
ATOM 3820 N N . LEU A 1 496 ? -25.298 -45.944 42.545 1.00 85.81 496 LEU A N 1
ATOM 3821 C CA . LEU A 1 496 ? -24.123 -46.068 41.689 1.00 85.81 496 LEU A CA 1
ATOM 3822 C C . LEU A 1 496 ? -24.270 -45.123 40.494 1.00 85.81 496 LEU A C 1
ATOM 3824 O O . LEU A 1 496 ? -25.184 -45.301 39.688 1.00 85.81 496 LEU A O 1
ATOM 3828 N N . ALA A 1 497 ? -23.354 -44.168 40.352 1.00 83.44 497 ALA A N 1
ATOM 3829 C CA . ALA A 1 497 ? -23.319 -43.267 39.205 1.00 83.44 497 ALA A CA 1
ATOM 3830 C C . ALA A 1 497 ? -23.145 -44.030 37.881 1.00 83.44 497 ALA A C 1
ATOM 3832 O O . ALA A 1 497 ? -22.418 -45.024 37.805 1.00 83.44 497 ALA A O 1
ATOM 3833 N N . ALA A 1 498 ? -23.793 -43.546 36.821 1.00 86.94 498 ALA A N 1
ATOM 3834 C CA . ALA A 1 498 ? -23.570 -44.038 35.465 1.00 86.94 498 ALA A CA 1
ATOM 3835 C C . ALA A 1 498 ? -22.243 -43.498 34.898 1.00 86.94 498 ALA A C 1
ATOM 3837 O O . ALA A 1 498 ? -21.919 -42.326 35.090 1.00 86.94 498 ALA A O 1
ATOM 3838 N N . ASP A 1 499 ? -21.502 -44.322 34.148 1.00 86.88 499 ASP A N 1
ATOM 3839 C CA . ASP A 1 499 ? -20.329 -43.877 33.381 1.00 86.88 499 ASP A CA 1
ATOM 3840 C C . ASP A 1 499 ? -20.650 -43.795 31.871 1.00 86.88 499 ASP A C 1
ATOM 3842 O O . ASP A 1 499 ? -21.812 -43.852 31.462 1.00 86.88 499 ASP A O 1
ATOM 3846 N N . CYS A 1 500 ? -19.648 -43.580 31.012 1.00 84.88 500 CYS A N 1
ATOM 3847 C CA . CYS A 1 500 ? -19.867 -43.456 29.561 1.00 84.88 500 CYS A CA 1
ATOM 3848 C C . CYS A 1 500 ? -20.365 -44.752 28.895 1.00 84.88 500 CYS A C 1
ATOM 3850 O O . CYS A 1 500 ? -20.958 -44.685 27.821 1.00 84.88 500 CYS A O 1
ATOM 3852 N N . VAL A 1 501 ? -20.109 -45.906 29.517 1.00 83.19 501 VAL A N 1
ATOM 3853 C CA . VAL A 1 501 ? -20.347 -47.257 28.987 1.00 83.19 501 VAL A CA 1
ATOM 3854 C C . VAL A 1 501 ? -21.246 -48.072 29.924 1.00 83.19 501 VAL A C 1
ATOM 3856 O O . VAL A 1 501 ? -22.107 -48.816 29.457 1.00 83.19 501 VAL A O 1
ATOM 3859 N N . LYS A 1 502 ? -21.075 -47.940 31.245 1.00 86.88 502 LYS A N 1
ATOM 3860 C CA . LYS A 1 502 ? -21.844 -48.679 32.255 1.00 86.88 502 LYS A CA 1
ATOM 3861 C C . LYS A 1 502 ? -23.045 -47.877 32.741 1.00 86.88 502 LYS A C 1
ATOM 3863 O O . LYS A 1 502 ? -22.941 -46.697 33.073 1.00 86.88 502 LYS A O 1
ATOM 3868 N N . ALA A 1 503 ? -24.180 -48.560 32.824 1.00 88.00 503 ALA A N 1
ATOM 3869 C CA . ALA A 1 503 ? -25.379 -48.049 33.468 1.00 88.00 503 ALA A CA 1
ATOM 3870 C C . ALA A 1 503 ? -25.182 -47.927 34.991 1.00 88.00 503 ALA A C 1
ATOM 3872 O O . ALA A 1 503 ? -24.528 -48.770 35.606 1.00 88.00 503 ALA A O 1
ATOM 3873 N N . GLY A 1 504 ? -25.766 -46.885 35.578 1.00 87.31 504 GLY A N 1
ATOM 3874 C CA . GLY A 1 504 ? -25.811 -46.667 37.022 1.00 87.31 504 GLY A CA 1
ATOM 3875 C C . GLY A 1 504 ? -27.026 -47.328 37.681 1.00 87.31 504 GLY A C 1
ATOM 3876 O O . GLY A 1 504 ? -27.901 -47.879 37.006 1.00 87.31 504 GLY A O 1
ATOM 3877 N N . LYS A 1 505 ? -27.113 -47.228 39.008 1.00 88.44 505 LYS A N 1
ATOM 3878 C CA . LYS A 1 505 ? -28.231 -47.713 39.829 1.00 88.44 505 LYS A CA 1
ATOM 3879 C C . LYS A 1 505 ? -28.787 -46.613 40.726 1.00 88.44 505 LYS A C 1
ATOM 3881 O O . LYS A 1 505 ? -28.035 -45.827 41.300 1.00 88.44 505 LYS A O 1
ATOM 3886 N N . ARG A 1 506 ? -30.102 -46.644 40.917 1.00 87.31 506 ARG A N 1
ATOM 3887 C CA . ARG A 1 506 ? -30.850 -45.856 41.899 1.00 87.31 506 ARG A CA 1
ATOM 3888 C C . ARG A 1 506 ? -31.844 -46.744 42.646 1.00 87.31 506 ARG A C 1
ATOM 3890 O O . ARG A 1 506 ? -32.291 -47.749 42.101 1.00 87.31 506 ARG A O 1
ATOM 3897 N N . GLU A 1 507 ? -32.199 -46.359 43.858 1.00 90.12 507 GLU A N 1
ATOM 3898 C CA . GLU A 1 507 ? -33.164 -47.045 44.721 1.00 90.12 507 GLU A CA 1
ATOM 3899 C C . GLU A 1 507 ? -34.250 -46.068 45.188 1.00 90.12 507 GLU A C 1
ATOM 3901 O O . GLU A 1 507 ? -34.018 -44.858 45.247 1.00 90.12 507 GLU A O 1
ATOM 3906 N N . ARG A 1 508 ? -35.425 -46.587 45.544 1.00 84.31 508 ARG A N 1
ATOM 3907 C CA . ARG A 1 508 ? -36.408 -45.888 46.385 1.00 84.31 508 ARG A CA 1
ATOM 3908 C C . ARG A 1 508 ? -37.137 -46.876 47.288 1.00 84.31 508 ARG A C 1
ATOM 3910 O O . ARG A 1 508 ? -37.208 -48.061 46.966 1.00 84.31 508 ARG A O 1
ATOM 3917 N N . SER A 1 509 ? -37.678 -46.404 48.406 1.00 85.38 509 SER A N 1
ATOM 3918 C CA . SER A 1 509 ? -38.379 -47.239 49.392 1.00 85.38 509 SER A CA 1
ATOM 3919 C C . SER A 1 509 ? -39.753 -46.682 49.761 1.00 85.38 509 SER A C 1
ATOM 3921 O O . SER A 1 509 ? -39.948 -45.468 49.817 1.00 85.38 509 SER A O 1
ATOM 3923 N N . CYS A 1 510 ? -40.711 -47.572 50.021 1.00 84.00 510 CYS A N 1
ATOM 3924 C CA . CYS A 1 510 ? -42.007 -47.216 50.594 1.00 84.00 510 CYS A CA 1
ATOM 3925 C C . CYS A 1 510 ? -41.889 -47.166 52.123 1.00 84.00 510 CYS A C 1
ATOM 3927 O O . CYS A 1 510 ? -41.648 -48.195 52.758 1.00 84.00 510 CYS A O 1
ATOM 3929 N N . GLU A 1 511 ? -42.051 -45.985 52.724 1.00 75.75 511 GLU A N 1
ATOM 3930 C CA . GLU A 1 511 ? -41.835 -45.770 54.165 1.00 75.75 511 GLU A CA 1
ATOM 3931 C C . GLU A 1 511 ? -42.787 -46.612 55.035 1.00 75.75 511 GLU A C 1
ATOM 3933 O O . GLU A 1 511 ? -42.377 -47.162 56.054 1.00 75.75 511 GLU A O 1
ATOM 3938 N N . ALA A 1 512 ? -44.025 -46.819 54.575 1.00 73.25 512 ALA A N 1
ATOM 3939 C CA . ALA A 1 512 ? -45.053 -47.574 55.293 1.00 73.25 512 ALA A CA 1
ATOM 3940 C C . ALA A 1 512 ? -44.810 -49.098 55.387 1.00 73.25 512 ALA A C 1
ATOM 3942 O O . ALA A 1 512 ? -45.493 -49.770 56.160 1.00 73.25 512 ALA A O 1
ATOM 3943 N N . CYS A 1 513 ? -43.887 -49.673 54.603 1.00 78.06 513 CYS A N 1
ATOM 3944 C CA . CYS A 1 513 ? -43.654 -51.130 54.586 1.00 78.06 513 CYS A CA 1
ATOM 3945 C C . CYS A 1 513 ? -42.197 -51.578 54.367 1.00 78.06 513 CYS A C 1
ATOM 3947 O O . CYS A 1 513 ? -41.907 -52.769 54.457 1.00 78.06 513 CYS A O 1
ATOM 3949 N N . GLY A 1 514 ? -41.275 -50.663 54.056 1.00 76.75 514 GLY A N 1
ATOM 3950 C CA . GLY A 1 514 ? -39.869 -50.973 53.785 1.00 76.75 514 GLY A CA 1
ATOM 3951 C C . GLY A 1 514 ? -39.589 -51.638 52.430 1.00 76.75 514 GLY A C 1
ATOM 3952 O O . GLY A 1 514 ? -38.437 -51.973 52.162 1.00 76.75 514 GLY A O 1
ATOM 3953 N N . HIS A 1 515 ? -40.593 -51.824 51.563 1.00 80.56 515 HIS A N 1
ATOM 3954 C CA . HIS A 1 515 ? -40.386 -52.396 50.228 1.00 80.56 515 HIS A CA 1
ATOM 3955 C C . HIS A 1 515 ? -39.529 -51.464 49.356 1.00 80.56 515 HIS A C 1
ATOM 3957 O O . HIS A 1 515 ? -39.800 -50.263 49.277 1.00 80.56 515 HIS A O 1
ATOM 3963 N N . THR A 1 516 ? -38.514 -52.018 48.688 1.00 83.00 516 THR A N 1
ATOM 3964 C CA . THR A 1 516 ? -37.534 -51.282 47.877 1.00 83.00 516 THR A CA 1
ATOM 3965 C C . THR A 1 516 ? -37.671 -51.580 46.385 1.00 83.00 516 THR A C 1
ATOM 3967 O O . THR A 1 516 ? -37.797 -52.730 45.975 1.00 83.00 516 THR A O 1
ATOM 3970 N N . GLU A 1 517 ? -37.595 -50.538 45.558 1.00 87.38 517 GLU A N 1
ATOM 3971 C CA . GLU A 1 517 ? -37.564 -50.640 44.097 1.00 87.38 517 GLU A CA 1
ATOM 3972 C C . GLU A 1 517 ? -36.178 -50.223 43.575 1.00 87.38 517 GLU A C 1
ATOM 3974 O O . GLU A 1 517 ? -35.710 -49.115 43.850 1.00 87.38 517 GLU A O 1
ATOM 3979 N N . GLU A 1 518 ? -35.518 -51.096 42.805 1.00 87.75 518 GLU A N 1
ATOM 3980 C CA . GLU A 1 518 ? -34.286 -50.760 42.079 1.00 87.75 518 GLU A CA 1
ATOM 3981 C C . GLU A 1 518 ? -34.593 -50.231 40.669 1.00 87.75 518 GLU A C 1
ATOM 3983 O O . GLU A 1 518 ? -35.314 -50.851 39.889 1.00 87.75 518 GLU A O 1
ATOM 3988 N N . GLY A 1 519 ? -33.964 -49.114 40.302 1.00 83.62 519 GLY A N 1
ATOM 3989 C CA . GLY A 1 519 ? -34.032 -48.505 38.977 1.00 83.62 519 GLY A CA 1
ATOM 3990 C C . GLY A 1 519 ? -32.654 -48.403 38.322 1.00 83.62 519 GLY A C 1
ATOM 3991 O O . GLY A 1 519 ? -31.649 -48.116 38.972 1.00 83.62 519 GLY A O 1
ATOM 3992 N N . THR A 1 520 ? -32.598 -48.591 37.004 1.00 86.06 520 THR A N 1
ATOM 3993 C CA . THR A 1 520 ? -31.358 -48.443 36.222 1.00 86.06 520 THR A CA 1
ATOM 3994 C C . THR A 1 520 ? -31.229 -47.028 35.656 1.00 86.06 520 THR A C 1
ATOM 3996 O O . THR A 1 520 ? -32.141 -46.532 34.992 1.00 86.06 520 THR A O 1
ATOM 3999 N N . ILE A 1 521 ? -30.074 -46.394 35.860 1.00 86.12 521 ILE A N 1
ATOM 4000 C CA . ILE A 1 521 ? -29.703 -45.126 35.218 1.00 86.12 521 ILE A CA 1
ATOM 4001 C C . ILE A 1 521 ? -28.983 -45.465 33.911 1.00 86.12 521 ILE A C 1
ATOM 4003 O O . ILE A 1 521 ? -27.979 -46.175 33.927 1.00 86.12 521 ILE A O 1
ATOM 4007 N N . LYS A 1 522 ? -29.476 -44.984 32.764 1.00 87.31 522 LYS A N 1
ATOM 4008 C CA . LYS A 1 522 ? -28.826 -45.240 31.465 1.00 87.31 522 LYS A CA 1
ATOM 4009 C C . LYS A 1 522 ? -27.382 -44.718 31.471 1.00 87.31 522 LYS A C 1
ATOM 4011 O O . LYS A 1 522 ? -27.121 -43.653 32.023 1.00 87.31 522 LYS A O 1
ATOM 4016 N N . ALA A 1 523 ? -26.469 -45.455 30.832 1.00 87.81 523 ALA A N 1
ATOM 4017 C CA . ALA A 1 523 ? -25.092 -45.004 30.623 1.00 87.81 523 ALA A CA 1
ATOM 4018 C C . ALA A 1 523 ? -25.079 -43.618 29.955 1.00 87.81 523 ALA A C 1
ATOM 4020 O O . ALA A 1 523 ? -25.881 -43.350 29.058 1.00 87.81 523 ALA A O 1
ATOM 4021 N N . LEU A 1 524 ? -24.162 -42.745 30.377 1.00 86.94 524 LEU A N 1
ATOM 4022 C CA . LEU A 1 524 ? -24.112 -41.338 29.959 1.00 86.94 524 LEU A CA 1
ATOM 4023 C C . LEU A 1 524 ? -23.758 -41.154 28.474 1.00 86.94 524 LEU A C 1
ATOM 4025 O O . LEU A 1 524 ? -23.916 -40.054 27.936 1.00 86.94 524 LEU A O 1
ATOM 4029 N N . GLY A 1 525 ? -23.235 -42.206 27.838 1.00 84.75 525 GLY A N 1
ATOM 4030 C CA . GLY A 1 525 ? -22.692 -42.183 26.487 1.00 84.75 525 GLY A CA 1
ATOM 4031 C C . GLY A 1 525 ? -21.358 -41.440 26.387 1.00 84.75 525 GLY A C 1
ATOM 4032 O O . GLY A 1 525 ? -20.954 -40.672 27.271 1.00 84.75 525 GLY A O 1
ATOM 4033 N N . HIS A 1 526 ? -20.670 -41.651 25.268 1.00 87.00 526 HIS A N 1
ATOM 4034 C CA . HIS A 1 526 ? -19.498 -40.861 24.917 1.00 87.00 526 HIS A CA 1
ATOM 4035 C C . HIS A 1 526 ? -19.920 -39.470 24.427 1.00 87.00 526 HIS A C 1
ATOM 4037 O O . HIS A 1 526 ? -20.768 -39.346 23.547 1.00 87.00 526 HIS A O 1
ATOM 4043 N N . TYR A 1 527 ? -19.307 -38.425 24.984 1.00 85.62 527 TYR A N 1
ATOM 4044 C CA . TYR A 1 527 ? -19.481 -37.044 24.538 1.00 85.62 527 TYR A CA 1
ATOM 4045 C C . TYR A 1 527 ? -18.208 -36.589 23.823 1.00 85.62 527 TYR A C 1
ATOM 4047 O O . TYR A 1 527 ? -17.208 -36.255 24.464 1.00 85.62 527 TYR A O 1
ATOM 4055 N N . PHE A 1 528 ? -18.233 -36.616 22.493 1.00 87.94 528 PHE A N 1
ATOM 4056 C CA . PHE A 1 528 ? -17.150 -36.118 21.648 1.00 87.94 528 PHE A CA 1
ATOM 4057 C C . PHE A 1 528 ? -17.370 -34.625 21.400 1.00 87.94 528 PHE A C 1
ATOM 4059 O O . PHE A 1 528 ? -18.383 -34.230 20.833 1.00 87.94 528 PHE A O 1
ATOM 4066 N N . SER A 1 529 ? -16.432 -33.781 21.827 1.00 76.12 529 SER A N 1
ATOM 4067 C CA . SER A 1 529 ? -16.574 -32.315 21.795 1.00 76.12 529 SER A CA 1
ATOM 4068 C C . SER A 1 529 ? -16.349 -31.679 20.415 1.00 76.12 529 SER A C 1
ATOM 4070 O O . SER A 1 529 ? -16.165 -30.469 20.326 1.00 76.12 529 SER A O 1
ATOM 4072 N N . GLY A 1 530 ? -16.265 -32.480 19.348 1.00 77.94 530 GLY A N 1
ATOM 4073 C CA . GLY A 1 530 ? -15.852 -32.038 18.009 1.00 77.94 530 GLY A CA 1
ATOM 4074 C C . GLY A 1 530 ? -14.367 -31.666 17.881 1.00 77.94 530 GLY A C 1
ATOM 4075 O O . GLY A 1 530 ? -13.883 -31.520 16.764 1.00 77.94 530 GLY A O 1
ATOM 4076 N N . LYS A 1 531 ? -13.623 -31.551 18.992 1.00 79.75 531 LYS A N 1
ATOM 4077 C CA . LYS A 1 531 ? -12.185 -31.262 18.980 1.00 79.75 531 LYS A CA 1
ATOM 4078 C C . LYS A 1 531 ? -11.379 -32.512 18.622 1.00 79.75 531 LYS A C 1
ATOM 4080 O O . LYS A 1 531 ? -11.452 -33.524 19.323 1.00 79.75 531 LYS A O 1
ATOM 4085 N N . TYR A 1 532 ? -10.578 -32.394 17.570 1.00 89.06 532 TYR A N 1
ATOM 4086 C CA . TYR A 1 532 ? -9.598 -33.394 17.161 1.00 89.06 532 TYR A CA 1
ATOM 4087 C C . TYR A 1 532 ? -8.228 -33.127 17.796 1.00 89.06 532 TYR A C 1
ATOM 4089 O O . TYR A 1 532 ? -7.919 -32.007 18.214 1.00 89.06 532 TYR A O 1
ATOM 4097 N N . VAL A 1 533 ? -7.424 -34.183 17.907 1.00 87.88 533 VAL A N 1
ATOM 4098 C CA . VAL A 1 533 ? -6.031 -34.145 18.357 1.00 87.88 533 VAL A CA 1
ATOM 4099 C C . VAL A 1 533 ? -5.195 -34.983 17.395 1.00 87.88 533 VAL A C 1
ATOM 4101 O O . VAL A 1 533 ? -5.505 -36.151 17.144 1.00 87.88 533 VAL A O 1
ATOM 4104 N N . VAL A 1 534 ? -4.135 -34.379 16.860 1.00 89.44 534 VAL A N 1
ATOM 4105 C CA . VAL A 1 534 ? -3.183 -35.019 15.946 1.00 89.44 534 VAL A CA 1
ATOM 4106 C C . VAL A 1 534 ? -2.295 -35.989 16.731 1.00 89.44 534 VAL A C 1
ATOM 4108 O O . VAL A 1 534 ? -1.563 -35.572 17.624 1.00 89.44 534 VAL A O 1
ATOM 4111 N N . GLU A 1 535 ? -2.338 -37.280 16.392 1.00 88.12 535 GLU A N 1
ATOM 4112 C CA . GLU A 1 535 ? -1.398 -38.289 16.921 1.00 88.12 535 GLU A CA 1
ATOM 4113 C C . GLU A 1 535 ? -0.217 -38.533 15.976 1.00 88.12 535 GLU A C 1
ATOM 4115 O O . GLU A 1 535 ? 0.824 -39.045 16.382 1.00 88.12 535 GLU A O 1
ATOM 4120 N N . THR A 1 536 ? -0.371 -38.210 14.693 1.00 89.69 536 THR A N 1
ATOM 4121 C CA . THR A 1 536 ? 0.687 -38.341 13.689 1.00 89.69 536 THR A CA 1
ATOM 4122 C C . THR A 1 536 ? 0.554 -37.171 12.719 1.00 89.69 536 THR A C 1
ATOM 4124 O O . THR A 1 536 ? -0.453 -37.108 12.015 1.00 89.69 536 THR A O 1
ATOM 4127 N N . PRO A 1 537 ? 1.496 -36.213 12.684 1.00 87.56 537 PRO A N 1
ATOM 4128 C CA . PRO A 1 537 ? 1.425 -35.108 11.736 1.00 87.56 537 PRO A CA 1
ATOM 4129 C C . PRO A 1 537 ? 1.591 -35.615 10.299 1.00 87.56 537 PRO A C 1
ATOM 4131 O O . PRO A 1 537 ? 2.233 -36.640 10.059 1.00 87.56 537 PRO A O 1
ATOM 4134 N N . ALA A 1 538 ? 1.019 -34.887 9.343 1.00 89.88 538 ALA A N 1
ATOM 4135 C CA . ALA A 1 538 ? 1.332 -35.090 7.935 1.00 89.88 538 ALA A CA 1
ATOM 4136 C C . ALA A 1 538 ? 2.758 -34.601 7.628 1.00 89.88 538 ALA A C 1
ATOM 4138 O O . ALA A 1 538 ? 3.289 -33.717 8.301 1.00 89.88 538 ALA A O 1
ATOM 4139 N N . THR A 1 539 ? 3.369 -35.166 6.591 1.00 88.88 539 THR A N 1
ATOM 4140 C CA . THR A 1 539 ? 4.617 -34.669 5.993 1.00 88.88 539 THR A CA 1
ATOM 4141 C C . THR A 1 539 ? 4.359 -34.292 4.534 1.00 88.88 539 THR A C 1
ATOM 4143 O O . THR A 1 539 ? 3.235 -34.426 4.051 1.00 88.88 539 THR A O 1
ATOM 4146 N N . CYS A 1 540 ? 5.391 -33.864 3.803 1.00 87.06 540 CYS A N 1
ATOM 4147 C CA . CYS A 1 540 ? 5.271 -33.540 2.378 1.00 87.06 540 CYS A CA 1
ATOM 4148 C C . CYS A 1 540 ? 4.727 -34.711 1.534 1.00 87.06 540 CYS A C 1
ATOM 4150 O O . CYS A 1 540 ? 4.046 -34.480 0.540 1.00 87.06 540 CYS A O 1
ATOM 4152 N N . THR A 1 541 ? 4.999 -35.962 1.935 1.00 86.44 541 THR A N 1
ATOM 4153 C CA . THR A 1 541 ? 4.658 -37.172 1.159 1.00 86.44 541 THR A CA 1
ATOM 4154 C C . THR A 1 541 ? 3.852 -38.223 1.930 1.00 86.44 541 THR A C 1
ATOM 4156 O O . THR A 1 541 ? 3.337 -39.156 1.315 1.00 86.44 541 THR A O 1
ATOM 4159 N N . THR A 1 542 ? 3.696 -38.098 3.254 1.00 87.75 542 THR A N 1
ATOM 4160 C CA . THR A 1 542 ? 2.933 -39.055 4.079 1.00 87.75 542 THR A CA 1
ATOM 4161 C C . THR A 1 542 ? 1.755 -38.389 4.781 1.00 87.75 542 THR A C 1
ATOM 4163 O O . THR A 1 542 ? 1.931 -37.401 5.493 1.00 87.75 542 THR A O 1
ATOM 4166 N N . SER A 1 543 ? 0.565 -38.975 4.653 1.00 91.62 543 SER A N 1
ATOM 4167 C CA . SER A 1 543 ? -0.650 -38.517 5.334 1.00 91.62 543 SER A CA 1
ATOM 4168 C C . SER A 1 543 ? -0.541 -38.614 6.860 1.00 91.62 543 SER A C 1
ATOM 4170 O O . SER A 1 543 ? -0.070 -39.630 7.381 1.00 91.62 543 SER A O 1
ATOM 4172 N N . GLY A 1 544 ? -1.051 -37.609 7.566 1.00 91.31 544 GLY A N 1
ATOM 4173 C CA . GLY A 1 544 ? -1.197 -37.609 9.020 1.00 91.31 544 GLY A CA 1
ATOM 4174 C C . GLY A 1 544 ? -2.489 -38.276 9.505 1.00 91.31 544 GLY A C 1
ATOM 4175 O O . GLY A 1 544 ? -3.339 -38.711 8.725 1.00 91.31 544 GLY A O 1
ATOM 4176 N N . VAL A 1 545 ? -2.648 -38.342 10.826 1.00 91.38 545 VAL A N 1
ATOM 4177 C CA . VAL A 1 545 ? -3.816 -38.893 11.522 1.00 91.38 545 VAL A CA 1
ATOM 4178 C C . VAL A 1 545 ? -4.157 -38.045 12.743 1.00 91.38 545 VAL A C 1
ATOM 4180 O O . VAL A 1 545 ? -3.316 -37.813 13.618 1.00 91.38 545 VAL A O 1
ATOM 4183 N N . GLU A 1 546 ? -5.434 -37.691 12.850 1.00 92.38 546 GLU A N 1
ATOM 4184 C CA . GLU A 1 546 ? -6.038 -37.120 14.052 1.00 92.38 546 GLU A CA 1
ATOM 4185 C C . GLU A 1 546 ? -7.257 -37.934 14.511 1.00 92.38 546 GLU A C 1
ATOM 4187 O O . GLU A 1 546 ? -7.879 -38.666 13.734 1.00 92.38 546 GLU A O 1
ATOM 4192 N N . TRP A 1 547 ? -7.601 -37.798 15.790 1.00 92.06 547 TRP A N 1
ATOM 4193 C CA . TRP A 1 547 ? -8.756 -38.451 16.408 1.00 92.06 547 TRP A CA 1
ATOM 4194 C C . TRP A 1 547 ? -9.546 -37.462 17.258 1.00 92.06 547 TRP A C 1
ATOM 4196 O O . TRP A 1 547 ? -8.951 -36.598 17.904 1.00 92.06 547 TRP A O 1
ATOM 4206 N N . ASN A 1 548 ? -10.868 -37.626 17.330 1.00 90.69 548 ASN A N 1
ATOM 4207 C CA . ASN A 1 548 ? -11.646 -37.012 18.406 1.00 90.69 548 ASN A CA 1
ATOM 4208 C C . ASN A 1 548 ? -11.688 -37.927 19.644 1.00 90.69 548 ASN A C 1
ATOM 4210 O O . ASN A 1 548 ? -11.559 -39.152 19.554 1.00 90.69 548 ASN A O 1
ATOM 4214 N N . TYR A 1 549 ? -11.836 -37.311 20.819 1.00 86.38 5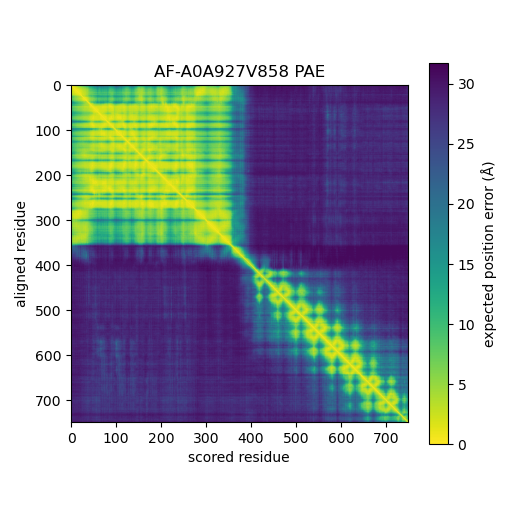49 TYR A N 1
ATOM 4215 C CA . TYR A 1 549 ? -11.799 -37.996 22.112 1.00 86.38 549 TYR A CA 1
ATOM 4216 C C . TYR A 1 549 ? -13.030 -37.641 22.948 1.00 86.38 549 TYR A C 1
ATOM 4218 O O . TYR A 1 549 ? -13.505 -36.503 22.949 1.00 86.38 549 TYR A O 1
ATOM 4226 N N . CYS A 1 550 ? -13.557 -38.621 23.680 1.00 88.62 550 CYS A N 1
ATOM 4227 C CA . CYS A 1 550 ? -14.669 -38.403 24.597 1.00 88.62 550 CYS A CA 1
ATOM 4228 C C . CYS A 1 550 ? -14.204 -37.596 25.820 1.00 88.62 550 CYS A C 1
ATOM 4230 O O . CYS A 1 550 ? -13.427 -38.108 26.628 1.00 88.62 550 CYS A O 1
ATOM 4232 N N . SER A 1 551 ? -14.743 -36.390 26.034 1.00 86.31 551 SER A N 1
ATOM 4233 C CA . SER A 1 551 ? -14.288 -35.464 27.092 1.00 86.31 551 SER A CA 1
ATOM 4234 C C . SER A 1 551 ? -14.396 -36.016 28.521 1.00 86.31 551 SER A C 1
ATOM 4236 O O . SER A 1 551 ? -13.724 -35.532 29.426 1.00 86.31 551 SER A O 1
ATOM 4238 N N . ARG A 1 552 ? -15.237 -37.037 28.723 1.00 85.88 552 ARG A N 1
ATOM 4239 C CA . ARG A 1 552 ? -15.511 -37.681 30.018 1.00 85.88 552 ARG A CA 1
ATOM 4240 C C . ARG A 1 552 ? -14.614 -38.883 30.351 1.00 85.88 552 ARG A C 1
ATOM 4242 O O . ARG A 1 552 ? -14.548 -39.270 31.509 1.00 85.88 552 ARG A O 1
ATOM 4249 N N . CYS A 1 553 ? -14.002 -39.533 29.355 1.00 84.12 553 CYS A N 1
ATOM 4250 C CA . CYS A 1 553 ? -13.278 -40.806 29.556 1.00 84.12 553 CYS A CA 1
ATOM 4251 C C . CYS A 1 553 ? -12.100 -41.051 28.594 1.00 84.12 553 CYS A C 1
ATOM 4253 O O . CYS A 1 553 ? -11.506 -42.124 28.617 1.00 84.12 553 CYS A O 1
ATOM 4255 N N . ASN A 1 554 ? -11.777 -40.083 27.733 1.00 82.19 554 ASN A N 1
ATOM 4256 C CA . ASN A 1 554 ? -10.700 -40.126 26.742 1.00 82.19 554 ASN A CA 1
ATOM 4257 C C . ASN A 1 554 ? -10.709 -41.339 25.782 1.00 82.19 554 ASN A C 1
ATOM 4259 O O . ASN A 1 554 ? -9.681 -41.693 25.208 1.00 82.19 554 ASN A O 1
ATOM 4263 N N . ALA A 1 555 ? -11.869 -41.971 25.576 1.00 86.06 555 ALA A N 1
ATOM 4264 C CA . ALA A 1 555 ? -12.053 -42.960 24.516 1.00 86.06 555 ALA A CA 1
ATOM 4265 C C . ALA A 1 555 ? -11.932 -42.293 23.134 1.00 86.06 555 ALA A C 1
ATOM 4267 O O . ALA A 1 555 ? -12.500 -41.217 22.930 1.00 86.06 555 ALA A O 1
ATOM 4268 N N . LYS A 1 556 ? -11.224 -42.937 22.198 1.00 87.25 556 LYS A N 1
ATOM 4269 C CA . LYS A 1 556 ? -11.133 -42.510 20.791 1.00 87.25 556 LYS A CA 1
ATOM 4270 C C . LYS A 1 556 ? -12.470 -42.713 20.078 1.00 87.25 556 LYS A C 1
ATOM 4272 O O . LYS A 1 556 ? -13.114 -43.741 20.283 1.00 87.25 556 LYS A O 1
ATOM 4277 N N . GLY A 1 557 ? -12.857 -41.754 19.244 1.00 87.25 557 GLY A N 1
ATOM 4278 C CA . GLY A 1 557 ? -14.036 -41.833 18.385 1.00 87.25 557 GLY A CA 1
ATOM 4279 C C . GLY A 1 557 ? -13.663 -41.855 16.905 1.00 87.25 557 GLY A C 1
ATOM 4280 O O . GLY A 1 557 ? -13.042 -42.799 16.419 1.00 87.25 557 GLY A O 1
ATOM 4281 N N . GLU A 1 558 ? -14.069 -40.812 16.186 1.00 89.75 558 GLU A N 1
ATOM 4282 C CA . GLU A 1 558 ? -13.814 -40.650 14.753 1.00 89.75 558 GLU A CA 1
ATOM 4283 C C . GLU A 1 558 ? -12.313 -40.446 14.490 1.00 89.75 558 GLU A C 1
ATOM 4285 O O . GLU A 1 558 ? -11.664 -39.622 15.142 1.00 89.75 558 GLU A O 1
ATOM 4290 N N . LYS A 1 559 ? -11.777 -41.189 13.516 1.00 91.62 559 LYS A N 1
ATOM 4291 C CA . LYS A 1 559 ? -10.440 -40.988 12.947 1.00 91.62 559 LYS A CA 1
ATOM 4292 C C . LYS A 1 559 ? -10.565 -40.136 11.690 1.00 91.62 559 LYS A C 1
ATOM 4294 O O . LYS A 1 559 ? -11.346 -40.493 10.808 1.00 91.62 559 LYS A O 1
ATOM 4299 N N . ARG A 1 560 ? -9.722 -39.116 11.546 1.00 90.00 560 ARG A N 1
ATOM 4300 C CA . ARG A 1 560 ? -9.519 -38.419 10.269 1.00 90.00 560 ARG A CA 1
ATOM 4301 C C . ARG A 1 560 ? -8.106 -38.638 9.752 1.00 90.00 560 ARG A C 1
ATOM 4303 O O . ARG A 1 560 ? -7.171 -38.903 10.511 1.00 90.00 560 ARG A O 1
ATOM 4310 N N . ILE A 1 561 ? -7.986 -38.598 8.431 1.00 91.56 561 ILE A N 1
ATOM 4311 C CA . ILE A 1 561 ? -6.710 -38.614 7.723 1.00 91.56 561 ILE A CA 1
ATOM 4312 C C . ILE A 1 561 ? -6.417 -37.164 7.357 1.00 91.56 561 ILE A C 1
ATOM 4314 O O . ILE A 1 561 ? -7.274 -36.493 6.790 1.00 91.56 561 ILE A O 1
ATOM 4318 N N . ILE A 1 562 ? -5.224 -36.697 7.704 1.00 90.19 562 ILE A N 1
ATOM 4319 C CA . ILE A 1 562 ? -4.708 -35.405 7.259 1.00 90.19 562 ILE A CA 1
ATOM 4320 C C . ILE A 1 562 ? -3.965 -35.698 5.958 1.00 90.19 562 ILE A C 1
ATOM 4322 O O . ILE A 1 562 ? -3.076 -36.554 5.952 1.00 90.19 562 ILE A O 1
ATOM 4326 N N . GLU A 1 563 ? -4.335 -35.061 4.853 1.00 88.75 563 GLU A N 1
ATOM 4327 C CA . GLU A 1 563 ? -3.648 -35.283 3.575 1.00 88.75 563 GLU A CA 1
ATOM 4328 C C . GLU A 1 563 ? -2.168 -34.846 3.662 1.00 88.75 563 GLU A C 1
ATOM 4330 O O . GLU A 1 563 ? -1.814 -34.055 4.543 1.00 88.75 563 GLU A O 1
ATOM 4335 N N . PRO A 1 564 ? -1.261 -35.393 2.826 1.00 89.00 564 PRO A N 1
ATOM 4336 C CA . PRO A 1 564 ? 0.124 -34.933 2.785 1.00 89.00 564 PRO A CA 1
ATOM 4337 C C . PRO A 1 564 ? 0.185 -33.425 2.530 1.00 89.00 564 PRO A C 1
ATOM 4339 O O . PRO A 1 564 ? -0.556 -32.904 1.703 1.00 89.00 564 PRO A O 1
ATOM 4342 N N . VAL A 1 565 ? 1.107 -32.735 3.200 1.00 87.62 565 VAL A N 1
ATOM 4343 C CA . VAL A 1 565 ? 1.266 -31.268 3.116 1.00 87.62 565 VAL A CA 1
ATOM 4344 C C . VAL A 1 565 ? 1.702 -30.812 1.712 1.00 87.62 565 VAL A C 1
ATOM 4346 O O . VAL A 1 565 ? 1.603 -29.636 1.377 1.00 87.62 565 VAL A O 1
ATOM 4349 N N . GLY A 1 566 ? 2.188 -31.741 0.882 1.00 83.75 566 GLY A N 1
ATOM 4350 C CA . GLY A 1 566 ? 2.832 -31.431 -0.387 1.00 83.75 566 GLY A CA 1
ATOM 4351 C C . GLY A 1 566 ? 4.210 -30.803 -0.185 1.00 83.75 566 GLY A C 1
ATOM 4352 O O . GLY A 1 566 ? 4.710 -30.679 0.936 1.00 83.75 566 GLY A O 1
ATOM 4353 N N . HIS A 1 567 ? 4.850 -30.425 -1.286 1.00 86.12 567 HIS A N 1
ATOM 4354 C CA . HIS A 1 567 ? 6.146 -29.762 -1.249 1.00 86.12 567 HIS A CA 1
ATOM 4355 C C . HIS A 1 567 ? 5.976 -28.241 -1.279 1.00 86.12 567 HIS A C 1
ATOM 4357 O O . HIS A 1 567 ? 5.678 -27.662 -2.321 1.00 86.12 567 HIS A O 1
ATOM 4363 N N . ASP A 1 568 ? 6.225 -27.591 -0.142 1.00 88.38 568 ASP A N 1
ATOM 4364 C CA . ASP A 1 568 ? 6.500 -26.154 -0.111 1.00 88.38 568 ASP A CA 1
ATOM 4365 C C . ASP A 1 568 ? 7.916 -25.915 -0.652 1.00 88.38 568 ASP A C 1
ATOM 4367 O O . ASP A 1 568 ? 8.895 -26.246 0.023 1.00 88.38 568 ASP A O 1
ATOM 4371 N N . TYR A 1 569 ? 8.036 -25.414 -1.881 1.00 88.94 569 TYR A N 1
ATOM 4372 C CA . TYR A 1 569 ? 9.320 -25.164 -2.540 1.00 88.94 569 TYR A CA 1
ATOM 4373 C C . TYR A 1 569 ? 9.870 -23.759 -2.254 1.00 88.94 569 TYR A C 1
ATOM 4375 O O . TYR A 1 569 ? 9.136 -22.828 -1.922 1.00 88.94 569 TYR A O 1
ATOM 4383 N N . THR A 1 570 ? 11.184 -23.595 -2.390 1.00 83.00 570 THR A N 1
ATOM 4384 C CA . THR A 1 570 ? 11.820 -22.294 -2.617 1.00 83.00 570 THR A CA 1
ATOM 4385 C C . THR A 1 570 ? 11.473 -21.751 -4.004 1.00 83.00 570 THR A C 1
ATOM 4387 O O . THR A 1 570 ? 10.942 -22.465 -4.860 1.00 83.00 570 THR A O 1
ATOM 4390 N N . GLU A 1 571 ? 11.866 -20.503 -4.249 1.00 85.44 571 GLU A N 1
ATOM 4391 C CA . GLU A 1 571 ? 12.060 -20.008 -5.610 1.00 85.44 571 GLU A CA 1
ATOM 4392 C C . GLU A 1 571 ? 13.021 -20.898 -6.414 1.00 85.44 571 GLU A C 1
ATOM 4394 O O . GLU A 1 571 ? 13.820 -21.658 -5.852 1.00 85.44 571 GLU A O 1
ATOM 4399 N N . TRP A 1 572 ? 12.924 -20.789 -7.740 1.00 87.06 572 TRP A N 1
ATOM 4400 C CA . TRP A 1 572 ? 13.830 -21.437 -8.685 1.00 87.06 572 TRP A CA 1
ATOM 4401 C C . TRP A 1 572 ? 15.179 -20.707 -8.742 1.00 87.06 572 TRP A C 1
ATOM 4403 O O . TRP A 1 572 ? 15.262 -19.583 -9.236 1.00 87.06 572 TRP A O 1
ATOM 4413 N N . GLU A 1 573 ? 16.248 -21.372 -8.312 1.00 85.88 573 GLU A N 1
ATOM 4414 C CA . GLU A 1 573 ? 17.626 -20.921 -8.502 1.00 85.88 573 GLU A CA 1
ATOM 4415 C C . GLU A 1 573 ? 18.164 -21.445 -9.843 1.00 85.88 573 GLU A C 1
ATOM 4417 O O . GLU A 1 573 ? 18.033 -22.627 -10.159 1.00 85.88 573 GLU A O 1
ATOM 4422 N N . ILE A 1 574 ? 18.756 -20.573 -10.665 1.00 88.38 574 ILE A N 1
ATOM 4423 C CA . ILE A 1 574 ? 19.331 -20.963 -11.962 1.00 88.38 574 ILE A CA 1
ATOM 4424 C C . ILE A 1 574 ? 20.734 -21.531 -11.722 1.00 88.38 574 ILE A C 1
ATOM 4426 O O . ILE A 1 574 ? 21.689 -20.777 -11.542 1.00 88.38 574 ILE A O 1
ATOM 4430 N N . THR A 1 575 ? 20.863 -22.860 -11.740 1.00 87.25 575 THR A N 1
ATOM 4431 C CA . THR A 1 575 ? 22.143 -23.568 -11.556 1.00 87.25 575 THR A CA 1
ATOM 4432 C C . THR A 1 575 ? 23.045 -23.429 -12.781 1.00 87.25 575 THR A C 1
ATOM 443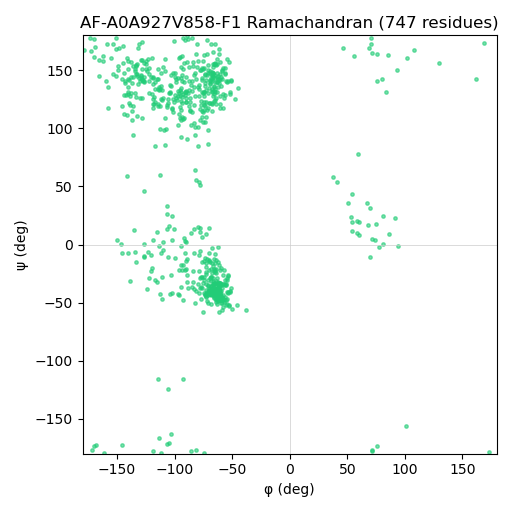4 O O . THR A 1 575 ? 24.266 -23.359 -12.653 1.00 87.25 575 THR A O 1
ATOM 4437 N N . THR A 1 576 ? 22.449 -23.378 -13.977 1.00 89.62 576 THR A N 1
ATOM 4438 C CA . THR A 1 576 ? 23.138 -23.200 -15.260 1.00 89.62 576 THR A CA 1
ATOM 4439 C C . THR A 1 576 ? 22.331 -22.242 -16.129 1.00 89.62 576 THR A C 1
ATOM 4441 O O . THR A 1 576 ? 21.177 -22.516 -16.452 1.00 89.62 576 THR A O 1
ATOM 4444 N N . VAL A 1 577 ? 22.918 -21.114 -16.530 1.00 86.81 577 VAL A N 1
ATOM 4445 C CA . VAL A 1 577 ? 22.253 -20.166 -17.439 1.00 86.81 577 VAL A CA 1
ATOM 4446 C C . VAL A 1 577 ? 22.111 -20.760 -18.843 1.00 86.81 577 VAL A C 1
ATOM 4448 O O . VAL A 1 577 ? 23.019 -21.428 -19.331 1.00 86.81 577 VAL A O 1
ATOM 4451 N N . ALA A 1 578 ? 20.978 -20.511 -19.503 1.00 87.19 578 ALA A N 1
ATOM 4452 C CA . ALA A 1 578 ? 20.782 -20.909 -20.895 1.00 87.19 578 ALA A CA 1
ATOM 4453 C C . ALA A 1 578 ? 21.590 -20.007 -21.842 1.00 87.19 578 ALA A C 1
ATOM 4455 O O . ALA A 1 578 ? 21.620 -18.784 -21.684 1.00 87.19 578 ALA A O 1
ATOM 4456 N N . GLU A 1 579 ? 22.208 -20.608 -22.855 1.00 88.31 579 GLU A N 1
ATOM 4457 C CA . GLU A 1 579 ? 22.969 -19.916 -23.898 1.00 88.31 579 GLU A CA 1
ATOM 4458 C 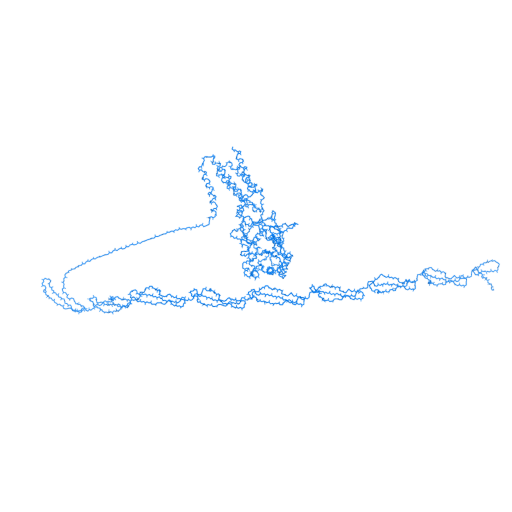C . GLU A 1 579 ? 22.190 -19.901 -25.226 1.00 88.31 579 GLU A C 1
ATOM 4460 O O . GLU A 1 579 ? 21.025 -20.288 -25.290 1.00 88.31 579 GLU A O 1
ATOM 4465 N N . CYS A 1 580 ? 22.812 -19.451 -26.321 1.00 85.25 580 CYS A N 1
ATOM 4466 C CA . CYS A 1 580 ? 22.161 -19.445 -27.640 1.00 85.25 580 CYS A CA 1
ATOM 4467 C C . CYS A 1 580 ? 21.952 -20.858 -28.216 1.00 85.25 580 CYS A C 1
ATOM 4469 O O . CYS A 1 580 ? 21.003 -21.060 -28.969 1.00 85.25 580 CYS A O 1
ATOM 4471 N N . GLU A 1 581 ? 22.817 -21.816 -27.860 1.00 85.56 581 GLU A N 1
ATOM 4472 C CA . GLU A 1 581 ? 22.812 -23.195 -28.387 1.00 85.56 581 GLU A CA 1
ATOM 4473 C C . GLU A 1 581 ? 22.787 -24.276 -27.287 1.00 85.56 581 GLU A C 1
ATOM 4475 O O . GLU A 1 581 ? 22.552 -25.446 -27.584 1.00 85.56 581 GLU A O 1
ATOM 4480 N N . HIS A 1 582 ? 22.974 -23.896 -26.017 1.00 87.56 582 HIS A N 1
ATOM 4481 C CA . HIS A 1 582 ? 22.947 -24.803 -24.867 1.00 87.56 582 HIS A CA 1
ATOM 4482 C C . HIS A 1 582 ? 21.768 -24.476 -23.944 1.00 87.56 582 HIS A C 1
ATOM 4484 O O . HIS A 1 582 ? 21.532 -23.314 -23.606 1.00 87.56 582 HIS A O 1
ATOM 4490 N N . THR A 1 583 ? 21.041 -25.508 -23.521 1.00 88.69 583 THR A N 1
ATOM 4491 C CA . THR A 1 583 ? 19.986 -25.409 -22.505 1.00 88.69 583 THR A CA 1
ATOM 4492 C C . THR A 1 583 ? 20.578 -25.113 -21.130 1.00 88.69 583 THR A C 1
ATOM 4494 O O . THR A 1 583 ? 21.604 -25.687 -20.763 1.00 88.69 583 THR A O 1
ATOM 4497 N N . GLY A 1 584 ? 19.902 -24.273 -20.353 1.00 89.94 584 GLY A N 1
ATOM 4498 C CA . GLY A 1 584 ? 20.199 -24.068 -18.939 1.00 89.94 584 GLY A CA 1
ATOM 4499 C C . GLY A 1 584 ? 19.498 -25.087 -18.036 1.00 89.94 584 GLY A C 1
ATOM 4500 O O . GLY A 1 584 ? 18.760 -25.961 -18.491 1.00 89.94 584 GLY A O 1
ATOM 4501 N N . GLU A 1 585 ? 19.679 -24.928 -16.733 1.00 91.88 585 GLU A N 1
ATOM 4502 C CA . GLU A 1 585 ? 18.998 -25.686 -15.684 1.00 91.88 585 GLU A CA 1
ATOM 4503 C C . GLU A 1 585 ? 18.650 -24.737 -14.530 1.00 91.88 585 GLU A C 1
ATOM 4505 O O . GLU A 1 585 ? 19.421 -23.835 -14.187 1.00 91.88 585 GLU A O 1
ATOM 4510 N N . LYS A 1 586 ? 17.478 -24.950 -13.931 1.00 90.00 586 LYS A N 1
ATOM 4511 C CA . LYS A 1 586 ? 17.067 -24.355 -12.657 1.00 90.00 586 LYS A CA 1
ATOM 4512 C C . LYS A 1 586 ? 16.685 -25.454 -11.667 1.00 90.00 586 LYS A C 1
ATOM 4514 O O . LYS A 1 586 ? 16.180 -26.506 -12.067 1.00 90.00 586 LYS A O 1
ATOM 4519 N N . GLU A 1 587 ? 16.891 -25.206 -10.379 1.00 93.75 587 GLU A N 1
ATOM 4520 C CA . GLU A 1 587 ? 16.480 -26.104 -9.300 1.00 93.75 587 GLU A CA 1
ATOM 4521 C C . GLU A 1 587 ? 15.759 -25.368 -8.167 1.00 93.75 587 GLU A C 1
ATOM 4523 O O . GLU A 1 587 ? 15.931 -24.166 -7.985 1.00 93.75 587 GLU A O 1
ATOM 4528 N N . ARG A 1 588 ? 14.917 -26.080 -7.413 1.00 88.19 588 ARG A N 1
ATOM 4529 C CA . ARG A 1 588 ? 14.266 -25.555 -6.203 1.00 88.19 588 ARG A CA 1
ATOM 4530 C C . ARG A 1 588 ? 14.148 -26.626 -5.128 1.00 88.19 588 ARG A C 1
ATOM 4532 O O . ARG A 1 588 ? 13.833 -27.780 -5.418 1.00 88.19 588 ARG A O 1
ATOM 4539 N N . GLY A 1 589 ? 14.397 -26.248 -3.878 1.00 89.69 589 GLY A N 1
ATOM 4540 C CA . GLY A 1 589 ? 14.366 -27.155 -2.731 1.00 89.69 589 GLY A CA 1
ATOM 4541 C C . GLY A 1 589 ? 13.051 -27.062 -1.964 1.00 89.69 589 GLY A C 1
ATOM 4542 O O . GLY A 1 589 ? 12.531 -25.974 -1.744 1.00 89.69 589 GLY A O 1
ATOM 4543 N N . CYS A 1 590 ? 12.505 -28.184 -1.505 1.00 90.75 590 CYS A N 1
ATOM 4544 C CA . CYS A 1 590 ? 11.373 -28.165 -0.587 1.00 90.75 590 CYS A CA 1
ATOM 4545 C C . CYS A 1 590 ? 11.832 -27.764 0.824 1.00 90.75 590 CYS A C 1
ATOM 4547 O O . CYS A 1 590 ? 12.563 -28.520 1.472 1.00 90.75 590 CYS A O 1
ATOM 4549 N N . LYS A 1 591 ? 11.356 -26.615 1.324 1.00 86.69 591 LYS A N 1
ATOM 4550 C CA . LYS A 1 591 ? 11.734 -26.029 2.624 1.00 86.69 591 LYS A CA 1
ATOM 4551 C C . LYS A 1 591 ? 11.523 -27.002 3.793 1.00 86.69 591 LYS A C 1
ATOM 4553 O O . LYS A 1 591 ? 12.313 -27.036 4.732 1.00 86.69 591 LYS A O 1
ATOM 4558 N N . ASN A 1 592 ? 10.482 -27.833 3.697 1.00 84.88 592 ASN A N 1
ATOM 4559 C CA . ASN A 1 592 ? 10.032 -28.736 4.758 1.00 84.88 592 ASN A CA 1
ATOM 4560 C C . ASN A 1 592 ? 10.672 -30.138 4.734 1.00 84.88 592 ASN A C 1
ATOM 4562 O O . ASN A 1 592 ? 10.533 -30.872 5.712 1.00 84.88 592 ASN A O 1
ATOM 4566 N N . CYS A 1 593 ? 11.339 -30.554 3.647 1.00 85.12 593 CYS A N 1
ATOM 4567 C CA . CYS A 1 593 ? 11.912 -31.909 3.561 1.00 85.12 593 CYS A CA 1
ATOM 4568 C C . CYS A 1 593 ? 13.219 -32.055 2.762 1.00 85.12 593 CYS A C 1
ATOM 4570 O O . CYS A 1 593 ? 13.712 -33.175 2.636 1.00 85.12 593 CYS A O 1
ATOM 4572 N N . GLY A 1 594 ? 13.773 -30.979 2.194 1.00 81.88 594 GLY A N 1
ATOM 4573 C CA . GLY A 1 594 ? 15.030 -31.018 1.435 1.00 81.88 594 GLY A CA 1
ATOM 4574 C C . GLY A 1 594 ? 14.969 -31.781 0.104 1.00 81.88 594 GLY A C 1
ATOM 4575 O O . GLY A 1 594 ? 16.011 -32.148 -0.429 1.00 81.88 594 GLY A O 1
ATOM 4576 N N . TYR A 1 595 ? 13.773 -32.048 -0.433 1.00 88.06 595 TYR A N 1
ATOM 4577 C CA . TYR A 1 595 ? 13.618 -32.617 -1.777 1.00 88.06 595 TYR A CA 1
ATOM 4578 C C . TYR A 1 595 ? 13.894 -31.541 -2.834 1.00 88.06 595 TYR A C 1
ATOM 4580 O O . TYR A 1 595 ? 13.207 -30.520 -2.837 1.00 88.06 595 TYR A O 1
ATOM 4588 N N . THR A 1 596 ? 14.854 -31.772 -3.728 1.00 89.88 596 THR A N 1
ATOM 4589 C CA . THR A 1 596 ? 15.169 -30.856 -4.835 1.00 89.88 596 THR A CA 1
ATOM 4590 C C . THR A 1 596 ? 14.453 -31.277 -6.113 1.00 89.88 596 THR A C 1
ATOM 4592 O O . THR A 1 596 ? 14.582 -32.416 -6.560 1.00 89.88 596 THR A O 1
ATOM 4595 N N . GLU A 1 597 ? 13.738 -30.341 -6.726 1.00 93.00 597 GLU A N 1
ATOM 4596 C CA . GLU A 1 597 ? 13.195 -30.454 -8.079 1.00 93.00 597 GLU A CA 1
ATOM 4597 C C . GLU A 1 597 ? 14.108 -29.708 -9.065 1.00 93.00 597 GLU A C 1
ATOM 4599 O O . GLU A 1 597 ? 14.662 -28.665 -8.719 1.00 93.00 597 GLU A O 1
ATOM 4604 N N . LYS A 1 598 ? 14.270 -30.236 -10.284 1.00 93.94 598 LYS A N 1
ATOM 4605 C CA . LYS A 1 598 ? 15.080 -29.653 -11.367 1.00 93.94 598 LYS A CA 1
ATOM 4606 C C . LYS A 1 598 ? 14.256 -29.555 -12.647 1.00 93.94 598 LYS A C 1
ATOM 4608 O O . LYS A 1 598 ? 13.506 -30.478 -12.961 1.00 93.94 598 LYS A O 1
ATOM 4613 N N . GLU A 1 599 ? 14.438 -28.479 -13.402 1.00 92.50 599 GLU A N 1
ATOM 4614 C CA . GLU A 1 599 ? 13.772 -28.244 -14.686 1.00 92.50 599 GLU A CA 1
ATOM 4615 C C . GLU A 1 599 ? 14.767 -27.624 -15.682 1.00 92.50 599 GLU A C 1
ATOM 4617 O O . GLU A 1 599 ? 15.612 -26.800 -15.320 1.00 92.50 599 GLU A O 1
ATOM 4622 N N . VAL A 1 600 ? 14.681 -28.044 -16.946 1.00 92.50 600 VAL A N 1
ATOM 4623 C CA . VAL A 1 600 ? 15.553 -27.568 -18.029 1.00 92.50 600 VAL A CA 1
ATOM 4624 C C . VAL A 1 600 ? 15.059 -26.210 -18.526 1.00 92.50 600 VAL A C 1
ATOM 4626 O O . VAL A 1 600 ? 13.865 -26.021 -18.746 1.00 92.50 600 VAL A O 1
ATOM 4629 N N . ILE A 1 601 ? 15.980 -25.272 -18.736 1.00 87.94 601 ILE A N 1
ATOM 4630 C CA . ILE A 1 601 ? 15.699 -23.992 -19.391 1.00 87.94 601 ILE A CA 1
ATOM 4631 C C . ILE A 1 601 ? 16.059 -24.146 -20.869 1.00 87.94 601 ILE A C 1
ATOM 4633 O O . ILE A 1 601 ? 17.220 -24.389 -21.199 1.00 87.94 601 ILE A O 1
ATOM 4637 N N . GLU A 1 602 ? 15.082 -23.996 -21.762 1.00 89.06 602 GLU A N 1
ATOM 4638 C CA . GLU A 1 602 ? 15.319 -24.067 -23.208 1.00 89.06 602 GLU A CA 1
ATOM 4639 C C . GLU A 1 602 ? 16.380 -23.058 -23.678 1.00 89.06 602 GLU A C 1
ATOM 4641 O O . GLU A 1 602 ? 16.511 -21.958 -23.131 1.00 89.06 602 GLU A O 1
ATOM 4646 N N . ALA A 1 603 ? 17.150 -23.434 -24.703 1.00 88.88 603 ALA A N 1
ATOM 4647 C CA . ALA A 1 603 ? 18.191 -22.572 -25.256 1.00 88.88 603 ALA A CA 1
ATOM 4648 C C . ALA A 1 603 ? 17.581 -21.273 -25.816 1.00 88.88 603 ALA A C 1
ATOM 4650 O O . ALA A 1 603 ? 16.549 -21.284 -26.487 1.00 88.88 603 ALA A O 1
ATOM 4651 N N . LEU A 1 604 ? 18.246 -20.138 -25.584 1.00 83.69 604 LEU A N 1
ATOM 4652 C CA . LEU A 1 604 ? 17.737 -18.804 -25.928 1.00 83.69 604 LEU A CA 1
ATOM 4653 C C . LEU A 1 604 ? 17.551 -18.592 -27.440 1.00 83.69 604 LEU A C 1
ATOM 4655 O O . LEU A 1 604 ? 16.845 -17.664 -27.850 1.00 83.69 604 LEU A O 1
ATOM 4659 N N . GLY A 1 605 ? 18.234 -19.397 -28.259 1.00 83.75 605 GLY A N 1
ATOM 4660 C CA . GLY A 1 605 ? 18.330 -19.235 -29.704 1.00 83.75 605 GLY A CA 1
ATOM 4661 C C . GLY A 1 605 ? 19.172 -18.027 -30.125 1.00 83.75 605 GLY A C 1
ATOM 4662 O O . GLY A 1 605 ? 19.578 -17.181 -29.317 1.00 83.75 605 GLY A O 1
ATOM 4663 N N . HIS A 1 606 ? 19.416 -17.920 -31.429 1.00 84.31 606 HIS A N 1
ATOM 4664 C CA . HIS A 1 606 ? 20.104 -16.771 -32.016 1.00 84.31 606 HIS A CA 1
ATOM 4665 C C . HIS A 1 606 ? 19.131 -15.626 -32.302 1.00 84.31 606 HIS A C 1
ATOM 4667 O O . HIS A 1 606 ? 18.093 -15.829 -32.928 1.00 84.31 606 HIS A O 1
ATOM 4673 N N . TYR A 1 607 ? 19.493 -14.409 -31.890 1.00 85.44 607 TYR A N 1
ATOM 4674 C CA . TYR A 1 607 ? 18.790 -13.178 -32.260 1.00 85.44 607 TYR A CA 1
ATOM 4675 C C . TYR A 1 607 ? 19.710 -12.350 -33.158 1.00 85.44 607 TYR A C 1
ATOM 4677 O O . TYR A 1 607 ? 20.639 -11.704 -32.671 1.00 85.44 607 TYR A O 1
ATOM 4685 N N . PHE A 1 608 ? 19.505 -12.417 -34.472 1.00 87.62 608 PHE A N 1
ATOM 4686 C CA . PHE A 1 608 ? 20.343 -11.714 -35.443 1.00 87.62 608 PHE A CA 1
ATOM 4687 C C . PHE A 1 608 ? 19.928 -10.245 -35.586 1.00 87.62 608 PHE A C 1
ATOM 4689 O O . PHE A 1 608 ? 18.747 -9.918 -35.543 1.00 87.62 608 PHE A O 1
ATOM 4696 N N . SER A 1 609 ? 20.913 -9.361 -35.742 1.00 80.50 609 SER A N 1
ATOM 4697 C CA . SER A 1 609 ? 20.687 -7.931 -35.985 1.00 80.50 609 SER A CA 1
ATOM 4698 C C . SER A 1 609 ? 20.125 -7.662 -37.388 1.00 80.50 609 SER A C 1
ATOM 4700 O O . SER A 1 609 ? 20.481 -8.352 -38.341 1.00 80.50 609 SER A O 1
ATOM 4702 N N . ASP A 1 610 ? 19.338 -6.598 -37.553 1.00 85.12 610 ASP A N 1
ATOM 4703 C CA . ASP A 1 610 ? 19.003 -6.047 -38.878 1.00 85.12 610 ASP A CA 1
ATOM 4704 C C . ASP A 1 610 ? 20.182 -5.280 -39.512 1.00 85.12 610 ASP A C 1
ATOM 4706 O O . ASP A 1 610 ? 20.173 -4.979 -40.706 1.00 85.12 610 ASP A O 1
ATOM 4710 N N . ILE A 1 611 ? 21.210 -4.954 -38.718 1.00 82.25 611 ILE A N 1
ATOM 4711 C CA . ILE A 1 611 ? 22.423 -4.270 -39.177 1.00 82.25 611 ILE A CA 1
ATOM 4712 C C . ILE A 1 611 ? 23.396 -5.299 -39.759 1.00 82.25 611 ILE A C 1
ATOM 4714 O O . ILE A 1 611 ? 23.874 -6.189 -39.049 1.00 82.25 611 ILE A O 1
ATOM 4718 N N . TYR A 1 612 ? 23.735 -5.118 -41.034 1.00 89.12 612 TYR A N 1
ATOM 4719 C CA . TYR A 1 612 ? 24.769 -5.881 -41.726 1.00 89.12 612 TYR A CA 1
ATOM 4720 C C . TYR A 1 612 ? 26.120 -5.168 -41.610 1.00 89.12 612 TYR A C 1
ATOM 4722 O O . TYR A 1 612 ? 26.205 -3.941 -41.688 1.00 89.12 612 TYR A O 1
ATOM 4730 N N . VAL A 1 613 ? 27.184 -5.943 -41.406 1.00 87.31 613 VAL A N 1
ATOM 4731 C CA . VAL A 1 613 ? 28.566 -5.460 -41.334 1.00 87.31 613 VAL A CA 1
ATOM 4732 C C . VAL A 1 613 ? 29.326 -5.962 -42.553 1.00 87.31 613 VAL A C 1
ATOM 4734 O O . VAL A 1 613 ? 29.379 -7.164 -42.823 1.00 87.31 613 VAL A O 1
ATOM 4737 N N . VAL A 1 614 ? 29.925 -5.026 -43.285 1.00 88.19 614 VAL A N 1
ATOM 4738 C CA . VAL A 1 614 ? 30.743 -5.296 -44.470 1.00 88.19 614 VAL A CA 1
ATOM 4739 C C . VAL A 1 614 ? 32.106 -5.841 -44.037 1.00 88.19 614 VAL A C 1
ATOM 4741 O O . VAL A 1 614 ? 32.955 -5.090 -43.564 1.00 88.19 614 VAL A O 1
ATOM 4744 N N . GLU A 1 615 ? 32.334 -7.145 -44.210 1.00 87.50 615 GLU A N 1
ATOM 4745 C CA . GLU A 1 615 ? 33.663 -7.751 -44.014 1.00 87.50 615 GLU A CA 1
ATOM 4746 C C . GLU A 1 615 ? 34.540 -7.624 -45.264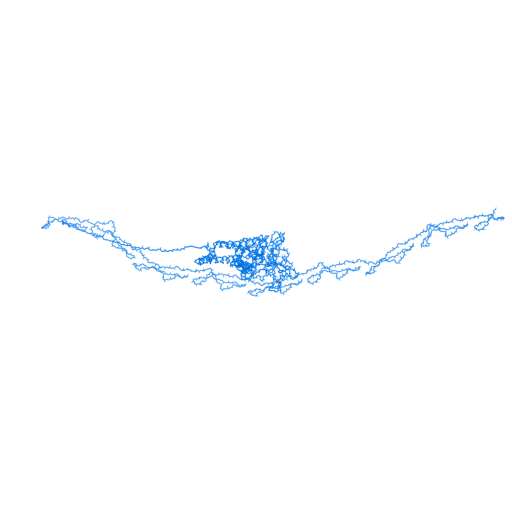 1.00 87.50 615 GLU A C 1
ATOM 4748 O O . GLU A 1 615 ? 35.761 -7.526 -45.162 1.00 87.50 615 GLU A O 1
ATOM 4753 N N . ILE A 1 616 ? 33.920 -7.643 -46.448 1.00 86.75 616 ILE A N 1
ATOM 4754 C CA . ILE A 1 616 ? 34.600 -7.519 -47.737 1.00 86.75 616 ILE A CA 1
ATOM 4755 C C . ILE A 1 616 ? 33.891 -6.404 -48.514 1.00 86.75 616 ILE A C 1
ATOM 4757 O O . ILE A 1 616 ? 32.754 -6.610 -48.939 1.00 86.75 616 ILE A O 1
ATOM 4761 N N . PRO A 1 617 ? 34.499 -5.222 -48.709 1.00 83.06 617 PRO A N 1
ATOM 4762 C CA . PRO A 1 617 ? 33.885 -4.171 -49.510 1.00 83.06 617 PRO A CA 1
ATOM 4763 C C . PRO A 1 617 ? 33.807 -4.582 -50.984 1.00 83.06 617 PRO A C 1
ATOM 4765 O O . PRO A 1 617 ? 34.671 -5.300 -51.493 1.00 83.06 617 PRO A O 1
ATOM 4768 N N . ALA A 1 618 ? 32.777 -4.103 -51.681 1.00 85.44 618 ALA A N 1
ATOM 4769 C CA . ALA A 1 618 ? 32.720 -4.211 -53.132 1.00 85.44 618 ALA A CA 1
ATOM 4770 C C . ALA A 1 618 ? 33.772 -3.302 -53.787 1.00 85.44 618 ALA A C 1
ATOM 4772 O O . ALA A 1 618 ? 34.102 -2.231 -53.278 1.00 85.44 618 ALA A O 1
ATOM 4773 N N . THR A 1 619 ? 34.265 -3.722 -54.947 1.00 82.75 619 THR A N 1
ATOM 4774 C CA . THR A 1 619 ? 35.130 -2.930 -55.829 1.00 82.75 619 THR A CA 1
ATOM 4775 C C . THR A 1 619 ? 34.550 -2.938 -57.242 1.00 82.75 619 THR A C 1
ATOM 4777 O O . THR A 1 619 ? 33.615 -3.688 -57.534 1.00 82.75 619 THR A O 1
ATOM 4780 N N . CYS A 1 620 ? 35.137 -2.167 -58.156 1.00 78.06 620 CYS A N 1
ATOM 4781 C CA . CYS A 1 620 ? 34.794 -2.212 -59.578 1.00 78.06 620 CYS A CA 1
ATOM 4782 C C . CYS A 1 620 ? 35.300 -3.467 -60.327 1.00 78.06 620 CYS A C 1
ATOM 4784 O O . CYS A 1 620 ? 35.201 -3.538 -61.549 1.00 78.06 620 CYS A O 1
ATOM 4786 N N . MET A 1 621 ? 35.822 -4.471 -59.608 1.00 77.50 621 MET A N 1
ATOM 4787 C CA . MET A 1 621 ? 36.188 -5.790 -60.150 1.00 77.50 621 MET A CA 1
ATOM 4788 C C . MET A 1 621 ? 35.699 -6.981 -59.305 1.00 77.50 621 MET A C 1
ATOM 4790 O O . MET A 1 621 ? 35.701 -8.109 -59.795 1.00 77.50 621 MET A O 1
ATOM 4794 N N . THR A 1 622 ? 35.282 -6.775 -58.050 1.00 79.62 622 THR A N 1
ATOM 4795 C CA . THR A 1 622 ? 34.900 -7.854 -57.119 1.00 79.62 622 THR A CA 1
ATOM 4796 C C . THR A 1 622 ? 33.679 -7.483 -56.283 1.00 79.62 622 THR A C 1
ATOM 4798 O O . THR A 1 622 ? 33.665 -6.436 -55.637 1.00 79.62 622 THR A O 1
ATOM 4801 N N . SER A 1 623 ? 32.677 -8.362 -56.237 1.00 84.00 623 SER A N 1
ATOM 4802 C CA . SER A 1 623 ? 31.501 -8.209 -55.370 1.00 84.00 623 SER A CA 1
ATOM 4803 C C . SER A 1 623 ? 31.895 -8.240 -53.893 1.00 84.00 623 SER A C 1
ATOM 4805 O O . SER A 1 623 ? 32.718 -9.071 -53.496 1.00 84.00 623 SER A O 1
ATOM 4807 N N . GLY A 1 624 ? 31.274 -7.390 -53.081 1.00 87.00 624 GLY A N 1
ATOM 4808 C CA . GLY A 1 624 ? 31.477 -7.383 -51.635 1.00 87.00 624 GLY A CA 1
ATOM 4809 C C . GLY A 1 624 ? 30.667 -8.462 -50.911 1.00 87.00 624 GLY A C 1
ATOM 4810 O O . GLY A 1 624 ? 29.820 -9.142 -51.494 1.00 87.00 624 GLY A O 1
ATOM 4811 N N . VAL A 1 625 ? 30.918 -8.604 -49.613 1.00 89.12 625 VAL A N 1
ATOM 4812 C CA . VAL A 1 625 ? 30.194 -9.489 -48.699 1.00 89.12 625 VAL A CA 1
ATOM 4813 C C . VAL A 1 625 ? 29.956 -8.770 -47.379 1.00 89.12 625 VAL A C 1
ATOM 4815 O O . VAL A 1 625 ? 30.892 -8.276 -46.743 1.00 89.12 625 VAL A O 1
ATOM 4818 N N . GLU A 1 626 ? 28.706 -8.806 -46.940 1.00 91.06 626 GLU A N 1
ATOM 4819 C CA . GLU A 1 626 ? 28.279 -8.382 -45.613 1.00 91.06 626 GLU A CA 1
ATOM 4820 C C . GLU A 1 626 ? 27.514 -9.510 -44.907 1.00 91.06 626 GLU A C 1
ATOM 4822 O O . GLU A 1 626 ? 26.947 -10.402 -45.548 1.00 91.06 626 GLU A O 1
ATOM 4827 N N . TRP A 1 627 ? 27.511 -9.473 -43.578 1.00 93.62 627 TRP A N 1
ATOM 4828 C CA . TRP A 1 627 ? 26.808 -10.437 -42.729 1.00 93.62 627 TRP A CA 1
ATOM 4829 C C . TRP A 1 627 ? 26.042 -9.706 -41.636 1.00 93.62 627 TRP A C 1
ATOM 4831 O O . TRP A 1 627 ? 26.512 -8.671 -41.161 1.00 93.62 627 TRP A O 1
ATOM 4841 N N . ASN A 1 628 ? 24.931 -10.269 -41.165 1.00 90.62 628 ASN A N 1
ATOM 4842 C CA . ASN A 1 628 ? 24.437 -9.936 -39.831 1.00 90.62 628 ASN A CA 1
ATOM 4843 C C . ASN A 1 628 ? 24.954 -10.931 -38.779 1.00 90.62 628 ASN A C 1
ATOM 4845 O O . ASN A 1 628 ? 25.466 -12.009 -39.094 1.00 90.62 628 ASN A O 1
ATOM 4849 N N . TYR A 1 629 ? 24.872 -10.530 -37.511 1.00 87.12 629 TYR A N 1
ATOM 4850 C CA . TYR A 1 629 ? 25.466 -11.242 -36.378 1.00 87.12 629 TYR A CA 1
ATOM 4851 C C . TYR A 1 629 ? 24.441 -11.370 -35.250 1.00 87.12 629 TYR A C 1
ATOM 4853 O O . TYR A 1 629 ? 23.594 -10.491 -35.062 1.00 87.12 629 TYR A O 1
ATOM 4861 N N . CYS A 1 630 ? 24.512 -12.471 -34.503 1.00 88.12 630 CYS A N 1
ATOM 4862 C CA . CYS A 1 630 ? 23.696 -12.690 -33.316 1.00 88.12 630 CYS A CA 1
ATOM 4863 C C . CYS A 1 630 ? 24.108 -11.701 -32.218 1.00 88.12 630 CYS A C 1
ATOM 4865 O O . CYS A 1 630 ? 25.256 -11.717 -31.775 1.00 88.12 630 CYS A O 1
ATOM 4867 N N . THR A 1 631 ? 23.186 -10.867 -31.733 1.00 84.12 631 THR A N 1
ATOM 4868 C CA . THR A 1 631 ? 23.478 -9.801 -30.752 1.00 84.12 631 THR A CA 1
ATOM 4869 C C . THR A 1 631 ? 23.911 -10.325 -29.378 1.00 84.12 631 THR A C 1
ATOM 4871 O O . THR A 1 631 ? 24.395 -9.553 -28.555 1.00 84.12 631 THR A O 1
ATOM 4874 N N . ARG A 1 632 ? 23.744 -11.631 -29.131 1.00 84.75 632 ARG A N 1
ATOM 4875 C CA . ARG A 1 632 ? 24.048 -12.313 -27.864 1.00 84.75 632 ARG A CA 1
ATOM 4876 C C . ARG A 1 632 ? 25.424 -12.986 -27.853 1.00 84.75 632 ARG A C 1
ATOM 4878 O O . ARG A 1 632 ? 26.132 -12.892 -26.859 1.00 84.75 632 ARG A O 1
ATOM 4885 N N . CYS A 1 633 ? 25.799 -13.665 -28.941 1.00 84.19 633 CYS A N 1
ATOM 4886 C CA . CYS A 1 633 ? 27.018 -14.489 -29.021 1.00 84.19 633 CYS A CA 1
ATOM 4887 C C . CYS A 1 633 ? 27.940 -14.152 -30.208 1.00 84.19 633 CYS A C 1
ATOM 4889 O O . CYS A 1 633 ? 28.974 -14.788 -30.386 1.00 84.19 633 CYS A O 1
ATOM 4891 N N . ASN A 1 634 ? 27.569 -13.172 -31.038 1.00 84.56 634 ASN A N 1
ATOM 4892 C CA . ASN A 1 634 ? 28.287 -12.738 -32.240 1.00 84.56 634 ASN A CA 1
ATOM 4893 C C . ASN A 1 634 ? 28.516 -13.830 -33.315 1.00 84.56 634 ASN A C 1
ATOM 4895 O O . ASN A 1 634 ? 29.371 -13.682 -34.189 1.00 84.56 634 ASN A O 1
ATOM 4899 N N . THR A 1 635 ? 27.734 -14.916 -33.295 1.00 88.12 635 THR A N 1
ATOM 4900 C CA . THR A 1 635 ? 27.686 -15.910 -34.382 1.00 88.12 635 THR A CA 1
ATOM 4901 C C . THR A 1 635 ? 27.132 -15.273 -35.661 1.00 88.12 635 THR A C 1
ATOM 4903 O O . THR A 1 635 ? 26.189 -14.483 -35.601 1.00 88.12 635 THR A O 1
ATOM 4906 N N . LYS A 1 636 ? 27.705 -15.613 -36.822 1.00 89.62 636 LYS A N 1
ATOM 4907 C CA . LYS A 1 636 ? 27.259 -15.111 -38.135 1.00 89.62 636 LYS A CA 1
ATOM 4908 C C . LYS A 1 636 ? 25.897 -15.681 -38.530 1.00 89.62 636 LYS A C 1
ATOM 4910 O O . LYS A 1 636 ? 25.661 -16.874 -38.358 1.00 89.62 636 LYS A O 1
ATOM 4915 N N . GLY A 1 637 ? 25.043 -14.826 -39.083 1.00 89.50 637 GLY A N 1
ATOM 4916 C CA . GLY A 1 637 ? 23.723 -15.171 -39.601 1.00 89.50 637 GLY A CA 1
ATOM 4917 C C . GLY A 1 637 ? 23.673 -15.183 -41.127 1.00 89.50 637 GLY A C 1
ATOM 4918 O O . GLY A 1 637 ? 24.431 -15.888 -41.794 1.00 89.50 637 GLY A O 1
ATOM 4919 N N . GLU A 1 638 ? 22.752 -14.400 -41.682 1.00 90.62 638 GLU A N 1
ATOM 4920 C CA . GLU A 1 638 ? 22.546 -14.252 -43.120 1.00 90.62 638 GLU A CA 1
ATOM 4921 C C . GLU A 1 638 ? 23.757 -13.580 -43.784 1.00 90.62 638 GLU A C 1
ATOM 4923 O O . GLU A 1 638 ? 24.272 -12.565 -43.309 1.00 90.62 638 GLU A O 1
ATOM 4928 N N . LYS A 1 639 ? 24.174 -14.130 -44.928 1.00 91.94 639 LYS A N 1
ATOM 4929 C CA . LYS A 1 639 ? 25.176 -13.543 -45.819 1.00 91.94 639 LYS A CA 1
ATOM 4930 C C . LYS A 1 639 ? 24.483 -12.795 -46.953 1.00 91.94 639 LYS A C 1
ATOM 4932 O O . LYS A 1 639 ? 23.721 -13.413 -47.697 1.00 91.94 639 LYS A O 1
ATOM 4937 N N . ARG A 1 640 ? 24.848 -11.534 -47.180 1.00 89.62 640 ARG A N 1
ATOM 4938 C CA . ARG A 1 640 ? 24.487 -10.796 -48.401 1.00 89.62 640 ARG A CA 1
ATOM 4939 C C . ARG A 1 640 ? 25.711 -10.553 -49.275 1.00 89.62 640 ARG A C 1
ATOM 4941 O O . ARG A 1 640 ? 26.853 -10.545 -48.811 1.00 89.62 640 ARG A O 1
ATOM 4948 N N . ILE A 1 641 ? 25.458 -10.427 -50.573 1.00 90.25 641 ILE A N 1
ATOM 4949 C CA . ILE A 1 641 ? 26.463 -10.095 -51.582 1.00 90.25 641 ILE A CA 1
ATOM 4950 C C . ILE A 1 641 ? 26.207 -8.648 -51.983 1.00 90.25 641 ILE A C 1
ATOM 4952 O O . ILE A 1 641 ? 25.097 -8.310 -52.383 1.00 90.25 641 ILE A O 1
ATOM 4956 N N . ILE A 1 642 ? 27.235 -7.815 -51.873 1.00 86.19 642 ILE A N 1
ATOM 4957 C CA . ILE A 1 642 ? 27.193 -6.430 -52.336 1.00 86.19 642 ILE A CA 1
ATOM 4958 C C . ILE A 1 642 ? 27.578 -6.453 -53.816 1.00 86.19 642 ILE A C 1
ATOM 4960 O O . ILE A 1 642 ? 28.619 -7.015 -54.173 1.00 86.19 642 ILE A O 1
ATOM 4964 N N . GLU A 1 643 ? 26.741 -5.877 -54.676 1.00 83.62 643 GLU A N 1
ATOM 4965 C CA . GLU A 1 643 ? 26.999 -5.832 -56.118 1.00 83.62 643 GLU A CA 1
ATOM 4966 C C . GLU A 1 643 ? 28.284 -5.055 -56.460 1.00 83.62 643 GLU A C 1
ATOM 4968 O O . GLU A 1 643 ? 28.856 -4.343 -55.633 1.00 83.62 643 GLU A O 1
ATOM 4973 N N . LEU A 1 644 ? 28.773 -5.244 -57.688 1.00 81.44 644 LEU A N 1
ATOM 4974 C CA . LEU A 1 644 ? 30.001 -4.620 -58.183 1.00 81.44 644 LEU A CA 1
ATOM 4975 C C . LEU A 1 644 ? 29.893 -3.088 -58.146 1.00 81.44 644 LEU A C 1
ATOM 4977 O O . LEU A 1 644 ? 28.885 -2.517 -58.560 1.00 81.44 644 LEU A O 1
ATOM 4981 N N . GLY A 1 645 ? 30.956 -2.420 -57.697 1.00 69.00 645 GLY A N 1
ATOM 4982 C CA . GLY A 1 645 ? 31.035 -0.962 -57.756 1.00 69.00 645 GLY A CA 1
ATOM 4983 C C . GLY A 1 645 ? 31.127 -0.463 -59.202 1.00 69.00 645 GLY A C 1
ATOM 4984 O O . GLY A 1 645 ? 31.754 -1.099 -60.047 1.00 69.00 645 GLY A O 1
ATOM 4985 N N . GLY A 1 646 ? 30.543 0.700 -59.493 1.00 70.94 646 GLY A N 1
ATOM 4986 C CA . GLY A 1 646 ? 30.780 1.380 -60.770 1.00 70.94 646 GLY A CA 1
ATOM 4987 C C . GLY A 1 646 ? 32.232 1.860 -60.900 1.00 70.94 646 GLY A C 1
ATOM 4988 O O . GLY A 1 646 ? 32.907 2.101 -59.899 1.00 70.94 646 GLY A O 1
ATOM 4989 N N . HIS A 1 647 ? 32.719 2.025 -62.130 1.00 78.62 647 HIS A N 1
ATOM 4990 C CA . HIS A 1 647 ? 34.030 2.625 -62.379 1.00 78.62 647 HIS A CA 1
ATOM 4991 C C . HIS A 1 647 ? 34.005 4.137 -62.099 1.00 78.62 647 HIS A C 1
ATOM 4993 O O . HIS A 1 647 ? 33.340 4.889 -62.813 1.00 78.62 647 HIS A O 1
ATOM 4999 N N . ASP A 1 648 ? 34.768 4.605 -61.106 1.00 82.44 648 ASP A N 1
ATOM 5000 C CA . ASP A 1 648 ? 35.034 6.038 -60.941 1.00 82.44 648 ASP A CA 1
ATOM 5001 C C . ASP A 1 648 ? 36.193 6.467 -61.859 1.00 82.44 648 ASP A C 1
ATOM 5003 O O . ASP A 1 648 ? 37.365 6.159 -61.616 1.00 82.44 648 ASP A O 1
ATOM 5007 N N . TYR A 1 649 ? 35.863 7.150 -62.955 1.00 85.19 649 TYR A N 1
ATOM 5008 C CA . TYR A 1 649 ? 36.818 7.555 -63.987 1.00 85.19 649 TYR A CA 1
ATOM 5009 C C . TYR A 1 649 ? 37.554 8.869 -63.667 1.00 85.19 649 TYR A C 1
ATOM 5011 O O . TYR A 1 649 ? 37.077 9.755 -62.947 1.00 85.19 649 TYR A O 1
ATOM 5019 N N . THR A 1 650 ? 38.758 9.024 -64.223 1.00 82.56 650 THR A N 1
ATOM 5020 C CA . THR A 1 650 ? 39.441 10.320 -64.339 1.00 82.56 650 THR A CA 1
ATOM 5021 C C . THR A 1 650 ? 38.671 11.267 -65.263 1.00 82.56 650 THR A C 1
ATOM 5023 O O . THR A 1 650 ? 37.737 10.880 -65.958 1.00 82.56 650 THR A O 1
ATOM 5026 N N . LYS A 1 651 ? 39.098 12.532 -65.340 1.00 85.69 651 LYS A N 1
ATOM 5027 C CA . LYS A 1 651 ? 38.694 13.385 -66.466 1.00 85.69 651 LYS A CA 1
ATOM 5028 C C . LYS A 1 651 ? 39.277 12.837 -67.775 1.00 85.69 651 LYS A C 1
ATOM 5030 O O . LYS A 1 651 ? 40.307 12.159 -67.752 1.00 85.69 651 LYS A O 1
ATOM 5035 N N . TRP A 1 652 ? 38.628 13.174 -68.887 1.00 86.38 652 TRP A N 1
ATOM 5036 C CA . TRP A 1 652 ? 39.118 12.880 -70.230 1.00 86.38 652 TRP A CA 1
ATOM 5037 C C . TRP A 1 652 ? 40.420 13.636 -70.536 1.00 86.38 652 TRP A C 1
ATOM 5039 O O . TRP A 1 652 ? 40.519 14.840 -70.296 1.00 86.38 652 TRP A O 1
ATOM 5049 N N . GLU A 1 653 ? 41.395 12.918 -71.088 1.00 86.19 653 GLU A N 1
ATOM 5050 C CA . GLU A 1 653 ? 42.687 13.402 -71.579 1.00 86.19 653 GLU A CA 1
ATOM 5051 C C . GLU A 1 653 ? 42.767 13.141 -73.090 1.00 86.19 653 GLU A C 1
ATOM 5053 O O . GLU A 1 653 ? 42.634 11.997 -73.530 1.00 86.19 653 GLU A O 1
ATOM 5058 N N . THR A 1 654 ? 42.980 14.187 -73.893 1.00 85.75 654 THR A N 1
ATOM 5059 C CA . THR A 1 654 ? 43.219 14.059 -75.339 1.00 85.75 654 THR A CA 1
ATOM 5060 C C . THR A 1 654 ? 44.619 13.495 -75.581 1.00 85.75 654 THR A C 1
ATOM 5062 O O . THR A 1 654 ? 45.601 14.093 -75.146 1.00 85.75 654 THR A O 1
ATOM 5065 N N . ILE A 1 655 ? 44.711 12.365 -76.285 1.00 85.62 655 ILE A N 1
ATOM 5066 C CA . ILE A 1 655 ? 45.978 11.731 -76.686 1.00 85.62 655 ILE A CA 1
ATOM 5067 C C . ILE A 1 655 ? 46.386 12.203 -78.082 1.00 85.62 655 ILE A C 1
ATOM 5069 O O . ILE A 1 655 ? 47.528 12.600 -78.302 1.00 85.62 655 ILE A O 1
ATOM 5073 N N . VAL A 1 656 ? 45.431 12.170 -79.014 1.00 85.38 656 VAL A N 1
ATOM 5074 C CA . VAL A 1 656 ? 45.603 12.582 -80.408 1.00 85.38 656 VAL A CA 1
ATOM 5075 C C . VAL A 1 656 ? 44.654 13.745 -80.653 1.00 85.38 656 VAL A C 1
ATOM 5077 O O . VAL A 1 656 ? 43.445 13.625 -80.458 1.00 85.38 656 VAL A O 1
ATOM 5080 N N . ILE A 1 657 ? 45.203 14.893 -81.039 1.00 82.00 657 ILE A N 1
ATOM 5081 C CA . ILE A 1 657 ? 44.413 16.069 -81.411 1.00 82.00 657 ILE A CA 1
ATOM 5082 C C . ILE A 1 657 ? 43.915 15.836 -82.848 1.00 82.00 657 ILE A C 1
ATOM 5084 O O . ILE A 1 657 ? 44.753 15.528 -83.695 1.00 82.00 657 ILE A O 1
ATOM 5088 N N . PRO A 1 658 ? 42.605 15.958 -83.141 1.00 86.25 658 PRO A N 1
ATOM 5089 C CA . PRO A 1 658 ? 42.102 15.820 -84.507 1.00 86.25 658 PRO A CA 1
ATOM 5090 C C . PRO A 1 658 ? 42.674 16.922 -85.409 1.00 86.25 658 PRO A C 1
ATOM 5092 O O . PRO A 1 658 ? 42.819 18.068 -84.976 1.00 86.25 658 PRO A O 1
ATOM 5095 N N . ASP A 1 659 ? 42.949 16.587 -86.669 1.00 83.69 659 ASP A N 1
ATOM 5096 C CA . ASP A 1 659 ? 43.295 17.553 -87.717 1.00 83.69 659 ASP A CA 1
ATOM 5097 C C . ASP A 1 659 ? 42.199 17.606 -88.801 1.00 83.69 659 ASP A C 1
ATOM 5099 O O . ASP A 1 659 ? 41.075 17.159 -88.572 1.00 83.69 659 ASP A O 1
ATOM 5103 N N . CYS A 1 660 ? 42.465 18.224 -89.956 1.00 81.31 660 CYS A N 1
ATOM 5104 C CA . CYS A 1 660 ? 41.464 18.363 -91.018 1.00 81.31 660 CYS A CA 1
ATOM 5105 C C . CYS A 1 660 ? 41.056 17.034 -91.683 1.00 81.31 660 CYS A C 1
ATOM 5107 O O . CYS A 1 660 ? 39.969 16.966 -92.254 1.00 81.31 660 CYS A O 1
ATOM 5109 N N . GLU A 1 661 ? 41.910 16.009 -91.641 1.00 79.81 661 GLU A N 1
ATOM 5110 C CA . GLU A 1 661 ? 41.734 14.721 -92.327 1.00 79.81 661 GLU A CA 1
ATOM 5111 C C . GLU A 1 661 ? 41.752 13.531 -91.351 1.00 79.81 661 GLU A C 1
ATOM 5113 O O . GLU A 1 661 ? 41.108 12.513 -91.610 1.00 79.81 661 GLU A O 1
ATOM 5118 N N . GLN A 1 662 ? 42.458 13.649 -90.221 1.00 82.56 662 GLN A N 1
ATOM 5119 C CA . GLN A 1 662 ? 42.620 12.588 -89.227 1.00 82.56 662 GLN A CA 1
ATOM 5120 C C . GLN A 1 662 ? 41.772 12.842 -87.977 1.00 82.56 662 GLN A C 1
ATOM 5122 O O . GLN A 1 662 ? 41.799 13.918 -87.374 1.00 82.56 662 GLN A O 1
ATOM 5127 N N . ALA A 1 663 ? 41.026 11.812 -87.574 1.00 85.75 663 ALA A N 1
ATOM 5128 C CA . ALA A 1 663 ? 40.299 11.792 -86.313 1.00 85.75 663 ALA A CA 1
ATOM 5129 C C . ALA A 1 663 ? 41.273 11.765 -85.122 1.00 85.75 663 ALA A C 1
ATOM 5131 O O . ALA A 1 663 ? 42.344 11.162 -85.184 1.00 85.75 663 ALA A O 1
ATOM 5132 N N . GLY A 1 664 ? 40.882 12.424 -84.036 1.00 85.38 664 GLY A N 1
ATOM 5133 C CA . GLY A 1 664 ? 41.604 12.436 -82.773 1.00 85.38 664 GLY A CA 1
ATOM 5134 C C . GLY A 1 664 ? 41.127 11.346 -81.817 1.00 85.38 664 GLY A C 1
ATOM 5135 O O . GLY A 1 664 ? 40.161 10.629 -82.068 1.00 85.38 664 GLY A O 1
ATOM 5136 N N . GLU A 1 665 ? 41.775 11.267 -80.662 1.00 88.19 665 GLU A N 1
ATOM 5137 C CA . GLU A 1 665 ? 41.464 10.305 -79.607 1.00 88.19 665 GLU A CA 1
ATOM 5138 C C . GLU A 1 665 ? 41.575 10.975 -78.242 1.00 88.19 665 GLU A C 1
ATOM 5140 O O . GLU A 1 665 ? 42.559 11.659 -77.938 1.00 88.19 665 GLU A O 1
ATOM 5145 N N . LYS A 1 666 ? 40.593 10.716 -77.381 1.00 86.75 666 LYS A N 1
ATOM 5146 C CA . LYS A 1 666 ? 40.647 11.019 -75.947 1.00 86.75 666 LYS A CA 1
ATOM 5147 C C . LYS A 1 666 ? 40.437 9.734 -75.150 1.00 86.75 666 LYS A C 1
ATOM 5149 O O . LYS A 1 666 ? 39.742 8.829 -75.601 1.00 86.75 666 LYS A O 1
ATOM 5154 N N . LYS A 1 667 ? 41.002 9.668 -73.947 1.00 89.31 667 LYS A N 1
ATOM 5155 C CA . LYS A 1 667 ? 40.811 8.561 -72.995 1.00 89.31 667 LYS A CA 1
ATOM 5156 C C . LYS A 1 667 ? 40.394 9.062 -71.621 1.00 89.31 667 LYS A C 1
ATOM 5158 O O . LYS A 1 667 ? 40.724 10.184 -71.244 1.00 89.31 667 LYS A O 1
ATOM 5163 N N . HIS A 1 668 ? 39.787 8.194 -70.827 1.00 86.00 668 HIS A N 1
ATOM 5164 C CA . HIS A 1 668 ? 39.747 8.321 -69.366 1.00 86.00 668 HIS A CA 1
ATOM 5165 C C . HIS A 1 668 ? 39.976 6.951 -68.724 1.00 86.00 668 HIS A C 1
ATOM 5167 O O . HIS A 1 668 ? 39.845 5.925 -69.387 1.00 86.00 668 HIS A O 1
ATOM 5173 N N . SER A 1 669 ? 40.429 6.909 -67.471 1.00 86.38 669 SER A N 1
ATOM 5174 C CA . SER A 1 669 ? 40.780 5.652 -66.789 1.00 86.38 669 SER A CA 1
ATOM 5175 C C . SER A 1 669 ? 40.127 5.560 -65.418 1.00 86.38 669 SER A C 1
ATOM 5177 O O . SER A 1 669 ? 40.046 6.560 -64.710 1.00 86.38 669 SER A O 1
ATOM 5179 N N . CYS A 1 670 ? 39.651 4.379 -65.034 1.00 83.94 670 CYS A N 1
ATOM 5180 C CA . CYS A 1 670 ? 39.114 4.144 -63.700 1.00 83.94 670 CYS A CA 1
ATOM 5181 C C . CYS A 1 670 ? 40.242 4.267 -62.668 1.00 83.94 670 CYS A C 1
ATOM 5183 O O . CYS A 1 670 ? 41.284 3.622 -62.808 1.00 83.94 670 CYS A O 1
ATOM 5185 N N . LYS A 1 671 ? 40.038 5.091 -61.636 1.00 81.38 671 LYS A N 1
ATOM 5186 C CA . LYS A 1 671 ? 41.055 5.413 -60.620 1.00 81.38 671 LYS A CA 1
ATOM 5187 C C . LYS A 1 671 ? 41.500 4.184 -59.827 1.00 81.38 671 LYS A C 1
ATOM 5189 O O . LYS A 1 671 ? 42.668 4.095 -59.465 1.00 81.38 671 LYS A O 1
ATOM 5194 N N . ASP A 1 672 ? 40.583 3.245 -59.598 1.00 75.31 672 ASP A N 1
ATOM 5195 C CA . ASP A 1 672 ? 40.796 2.105 -58.701 1.00 75.31 672 ASP A CA 1
ATOM 5196 C C . ASP A 1 672 ? 41.406 0.880 -59.398 1.00 75.31 672 ASP A C 1
ATOM 5198 O O . ASP A 1 672 ? 42.161 0.133 -58.781 1.00 75.31 672 ASP A O 1
ATOM 5202 N N . CYS A 1 673 ? 41.087 0.660 -60.681 1.00 79.25 673 CYS A N 1
ATOM 5203 C CA . CYS A 1 673 ? 41.504 -0.541 -61.422 1.00 79.25 673 CYS A CA 1
ATOM 5204 C C . CYS A 1 673 ? 42.299 -0.275 -62.710 1.00 79.25 673 CYS A C 1
ATOM 5206 O O . CYS A 1 673 ? 42.774 -1.220 -63.337 1.00 79.25 673 CYS A O 1
ATOM 5208 N N . GLY A 1 674 ? 42.440 0.984 -63.135 1.00 77.81 674 GLY A N 1
ATOM 5209 C CA . GLY A 1 674 ? 43.188 1.352 -64.338 1.00 77.81 674 GLY A CA 1
ATOM 5210 C C . GLY A 1 674 ? 42.533 0.970 -65.670 1.00 77.81 674 GLY A C 1
ATOM 5211 O O . GLY A 1 674 ? 43.150 1.197 -66.706 1.00 77.81 674 GLY A O 1
ATOM 5212 N N . TYR A 1 675 ? 41.308 0.423 -65.682 1.00 81.62 675 TYR A N 1
ATOM 5213 C CA . TYR A 1 675 ? 40.562 0.193 -66.925 1.00 81.62 675 TYR A CA 1
ATOM 5214 C C . TYR A 1 675 ? 40.383 1.511 -67.689 1.00 81.62 675 TYR A C 1
ATOM 5216 O O . TYR A 1 675 ? 39.966 2.510 -67.102 1.00 81.62 675 TYR A O 1
ATOM 5224 N N . THR A 1 676 ? 40.713 1.519 -68.981 1.00 81.44 676 THR A N 1
ATOM 5225 C CA . THR A 1 676 ? 40.749 2.722 -69.821 1.00 81.44 676 THR A CA 1
ATOM 5226 C C . THR A 1 676 ? 39.764 2.589 -70.973 1.00 81.44 676 THR A C 1
ATOM 5228 O O . THR A 1 676 ? 39.869 1.659 -71.771 1.00 81.44 676 THR A O 1
ATOM 5231 N N . GLU A 1 677 ? 38.863 3.559 -71.104 1.00 85.81 677 GLU A N 1
ATOM 5232 C CA . GLU A 1 677 ? 38.035 3.730 -72.301 1.00 85.81 677 GLU A CA 1
ATOM 5233 C C . GLU A 1 677 ? 38.678 4.790 -73.205 1.00 85.81 677 GLU A C 1
ATOM 5235 O O . GLU A 1 677 ? 39.235 5.778 -72.713 1.00 85.81 677 GLU A O 1
ATOM 5240 N N . ILE A 1 678 ? 38.599 4.582 -74.521 1.00 85.56 678 ILE A N 1
ATOM 5241 C CA . ILE A 1 678 ? 39.074 5.512 -75.553 1.00 85.56 678 ILE A CA 1
ATOM 5242 C C . ILE A 1 678 ? 37.880 5.859 -76.442 1.00 85.56 678 ILE A C 1
ATOM 5244 O O . ILE A 1 678 ? 37.172 4.968 -76.908 1.00 85.56 678 ILE A O 1
ATOM 5248 N N . GLU A 1 679 ? 37.662 7.149 -76.676 1.00 88.19 679 GLU A N 1
ATOM 5249 C CA . GLU A 1 679 ? 36.614 7.670 -77.550 1.00 88.19 679 GLU A CA 1
ATOM 5250 C C . GLU A 1 679 ? 37.276 8.439 -78.700 1.00 88.19 679 GLU A C 1
ATOM 5252 O O . GLU A 1 679 ? 38.107 9.329 -78.481 1.00 88.19 679 GLU A O 1
ATOM 5257 N N . VAL A 1 680 ? 36.911 8.074 -79.930 1.00 86.88 680 VAL A N 1
ATOM 5258 C CA . VAL A 1 680 ? 37.384 8.735 -81.150 1.00 86.88 680 VAL A CA 1
ATOM 5259 C C . VAL A 1 680 ? 36.670 10.077 -81.291 1.00 86.88 680 VAL A C 1
ATOM 5261 O O . VAL A 1 680 ? 35.444 10.147 -81.242 1.00 86.88 680 VAL A O 1
ATOM 5264 N N . VAL A 1 681 ? 37.443 11.142 -81.478 1.00 84.75 681 VAL A N 1
ATOM 5265 C CA . VAL A 1 681 ? 36.951 12.493 -81.761 1.00 84.75 681 VAL A CA 1
ATOM 5266 C C . VAL A 1 681 ? 37.030 12.701 -83.268 1.00 84.75 681 VAL A C 1
ATOM 5268 O O . VAL A 1 681 ? 38.100 12.536 -83.848 1.00 84.75 681 VAL A O 1
ATOM 5271 N N . GLU A 1 682 ? 35.921 13.048 -83.917 1.00 85.12 682 GLU A N 1
ATOM 5272 C CA . GLU A 1 682 ? 35.888 13.221 -85.375 1.00 85.12 682 GLU A CA 1
ATOM 5273 C C . GLU A 1 682 ? 36.900 14.278 -85.866 1.00 85.12 682 GLU A C 1
ATOM 5275 O O . GLU A 1 682 ? 37.266 15.207 -85.139 1.00 85.12 682 GLU A O 1
ATOM 5280 N N . ALA A 1 683 ? 37.373 14.116 -87.106 1.00 84.75 683 ALA A N 1
ATOM 5281 C CA . ALA A 1 683 ? 38.284 15.064 -87.744 1.00 84.75 683 ALA A CA 1
ATOM 5282 C C . ALA A 1 683 ? 37.633 16.456 -87.859 1.00 84.75 683 ALA A C 1
ATOM 5284 O O . ALA A 1 683 ? 36.428 16.576 -88.079 1.00 84.75 683 ALA A O 1
ATOM 5285 N N . LEU A 1 684 ? 38.438 17.515 -87.764 1.00 84.25 684 LEU A N 1
ATOM 5286 C CA . LEU A 1 684 ? 37.973 18.908 -87.812 1.00 84.25 684 LEU A CA 1
ATOM 5287 C C . LEU A 1 684 ? 37.409 19.315 -89.185 1.00 84.25 684 LEU A C 1
ATOM 5289 O O . LEU A 1 684 ? 36.704 20.318 -89.286 1.00 84.25 684 LEU A O 1
ATOM 5293 N N . GLY A 1 685 ? 37.735 18.560 -90.238 1.00 81.69 685 GLY A N 1
ATOM 5294 C CA . GLY A 1 685 ? 37.412 18.904 -91.620 1.00 81.69 685 GLY A CA 1
ATOM 5295 C C . GLY A 1 685 ? 38.237 20.078 -92.160 1.00 81.69 685 GLY A C 1
ATOM 5296 O O . GLY A 1 685 ? 39.122 20.624 -91.497 1.00 81.69 685 GLY A O 1
ATOM 5297 N N . HIS A 1 686 ? 37.948 20.477 -93.398 1.00 82.44 686 HIS A N 1
ATOM 5298 C CA . HIS A 1 686 ? 38.596 21.617 -94.047 1.00 82.44 686 HIS A CA 1
ATOM 5299 C C . HIS A 1 686 ? 37.718 22.872 -93.964 1.00 82.44 686 HIS A C 1
ATOM 5301 O O . HIS A 1 686 ? 36.586 22.875 -94.449 1.00 82.44 686 HIS A O 1
ATOM 5307 N N . ASP A 1 687 ? 38.277 23.961 -93.441 1.00 84.56 687 ASP A N 1
ATOM 5308 C CA . ASP A 1 687 ? 37.690 25.301 -93.511 1.00 84.56 687 ASP A CA 1
ATOM 5309 C C . ASP A 1 687 ? 38.323 26.075 -94.678 1.00 84.56 687 ASP A C 1
ATOM 5311 O O . ASP A 1 687 ? 39.476 26.504 -94.599 1.00 84.56 687 ASP A O 1
ATOM 5315 N N . PHE A 1 688 ? 37.604 26.192 -95.798 1.00 85.25 688 PHE A N 1
ATOM 5316 C CA . PHE A 1 688 ? 38.108 26.801 -97.032 1.00 85.25 688 PHE A CA 1
ATOM 5317 C C . PHE A 1 688 ? 37.814 28.304 -97.103 1.00 85.25 688 PHE A C 1
ATOM 5319 O O . PHE A 1 688 ? 36.665 28.728 -97.023 1.00 85.25 688 PHE A O 1
ATOM 5326 N N . SER A 1 689 ? 38.847 29.108 -97.371 1.00 78.06 689 SER A N 1
ATOM 5327 C CA . SER A 1 689 ? 38.723 30.555 -97.592 1.00 78.06 689 SER A CA 1
ATOM 5328 C C . SER A 1 689 ? 37.739 30.888 -98.721 1.00 78.06 689 SER A C 1
ATOM 5330 O O . SER A 1 689 ? 37.932 30.454 -99.855 1.00 78.06 689 SER A O 1
ATOM 5332 N N . ASP A 1 690 ? 36.773 31.778 -98.464 1.00 81.75 690 ASP A N 1
ATOM 5333 C CA . ASP A 1 690 ? 35.851 32.331 -99.476 1.00 81.75 690 ASP A CA 1
ATOM 5334 C C . ASP A 1 690 ? 36.558 32.949 -100.695 1.00 81.75 690 ASP A C 1
ATOM 5336 O O . ASP A 1 690 ? 35.988 33.043 -101.786 1.00 81.75 690 ASP A O 1
ATOM 5340 N N . LYS A 1 691 ? 37.798 33.416 -100.513 1.00 79.94 691 LYS A N 1
ATOM 5341 C CA . LYS A 1 691 ? 38.577 34.102 -101.544 1.00 79.94 691 LYS A CA 1
ATOM 5342 C C . LYS A 1 691 ? 39.406 33.113 -102.353 1.00 79.94 691 LYS A C 1
ATOM 5344 O O . LYS A 1 691 ? 40.243 32.402 -101.800 1.00 79.94 691 LYS A O 1
ATOM 5349 N N . PHE A 1 692 ? 39.239 33.178 -103.671 1.00 81.81 692 PHE A N 1
ATOM 5350 C CA . PHE A 1 692 ? 40.149 32.567 -104.632 1.00 81.81 692 PHE A CA 1
ATOM 5351 C C . PHE A 1 692 ? 41.515 33.256 -104.620 1.00 81.81 692 PHE A C 1
ATOM 5353 O O . PHE A 1 692 ? 41.595 34.481 -104.735 1.00 81.81 692 PHE A O 1
ATOM 5360 N N . THR A 1 693 ? 42.582 32.464 -104.594 1.00 82.25 693 THR A N 1
ATOM 5361 C CA . THR A 1 693 ? 43.944 32.900 -104.927 1.00 82.25 693 THR A CA 1
ATOM 5362 C C . THR A 1 693 ? 44.363 32.313 -106.268 1.00 82.25 693 THR A C 1
ATOM 5364 O O . THR A 1 693 ? 43.919 31.229 -106.641 1.00 82.25 693 THR A O 1
ATOM 5367 N N . ILE A 1 694 ? 45.208 33.031 -107.010 1.00 80.62 694 ILE A N 1
ATOM 5368 C CA . ILE A 1 694 ? 45.810 32.520 -108.246 1.00 80.62 694 ILE A CA 1
ATOM 5369 C C . ILE A 1 694 ? 46.955 31.582 -107.854 1.00 80.62 694 ILE A C 1
ATOM 5371 O O . ILE A 1 694 ? 47.934 32.022 -107.257 1.00 80.62 694 ILE A O 1
ATOM 5375 N N . ASP A 1 695 ? 46.817 30.306 -108.203 1.00 81.12 695 ASP A N 1
ATOM 5376 C CA . ASP A 1 695 ? 47.813 29.261 -107.960 1.00 81.12 695 ASP A CA 1
ATOM 5377 C C . ASP A 1 695 ? 48.866 29.248 -109.078 1.00 81.12 695 ASP A C 1
ATOM 5379 O O . ASP A 1 695 ? 50.048 29.020 -108.825 1.00 81.12 695 ASP A O 1
ATOM 5383 N N . ILE A 1 696 ? 48.428 29.501 -110.319 1.00 82.12 696 ILE A N 1
ATOM 5384 C CA . ILE A 1 696 ? 49.262 29.641 -111.519 1.00 82.12 696 ILE A CA 1
ATOM 5385 C C . ILE A 1 696 ? 48.691 30.808 -112.345 1.00 82.12 696 ILE A C 1
ATOM 5387 O O . ILE A 1 696 ? 47.510 30.760 -112.697 1.00 82.12 696 ILE A O 1
ATOM 5391 N N . PRO A 1 697 ? 49.461 31.868 -112.653 1.00 78.06 697 PRO A N 1
ATOM 5392 C CA . PRO A 1 697 ? 48.964 32.985 -113.453 1.00 78.06 697 PRO A CA 1
ATOM 5393 C C . PRO A 1 697 ? 48.797 32.592 -114.936 1.00 78.06 697 PRO A C 1
ATOM 5395 O O . PRO A 1 697 ? 49.652 31.880 -115.461 1.00 78.06 697 PRO A O 1
ATOM 5398 N N . PRO A 1 698 ? 47.743 33.064 -115.632 1.00 81.62 698 PRO A N 1
ATOM 5399 C CA . PRO A 1 698 ? 47.605 32.872 -117.077 1.00 81.62 698 PRO A CA 1
ATOM 5400 C C . PRO A 1 698 ? 48.685 33.646 -117.848 1.00 81.62 698 PRO A C 1
ATOM 5402 O O . PRO A 1 698 ? 49.075 34.747 -117.449 1.00 81.62 698 PRO A O 1
ATOM 5405 N N . THR A 1 699 ? 49.126 33.107 -118.985 1.00 78.19 699 THR A N 1
ATOM 5406 C CA . THR A 1 699 ? 50.013 33.801 -119.937 1.00 78.19 699 THR A CA 1
ATOM 5407 C C . THR A 1 699 ? 49.204 34.293 -121.147 1.00 78.19 699 THR A C 1
ATOM 5409 O O . THR A 1 699 ? 47.981 34.425 -121.060 1.00 78.19 699 THR A O 1
ATOM 5412 N N . CYS A 1 700 ? 49.841 34.631 -122.273 1.00 70.62 700 CYS A N 1
ATOM 5413 C CA . CYS A 1 700 ? 49.124 34.927 -123.522 1.00 70.62 700 CYS A CA 1
ATOM 5414 C C . CYS A 1 700 ? 48.659 33.659 -124.262 1.00 70.62 700 CYS A C 1
ATOM 5416 O O . CYS A 1 700 ? 47.712 33.737 -125.038 1.00 70.62 700 CYS A O 1
ATOM 5418 N N . GLU A 1 701 ? 49.310 32.518 -124.010 1.00 74.88 701 GLU A N 1
ATOM 5419 C CA . GLU A 1 701 ? 49.141 31.248 -124.740 1.00 74.88 701 GLU A CA 1
ATOM 5420 C C . GLU A 1 701 ? 48.676 30.093 -123.833 1.00 74.88 701 GLU A C 1
ATOM 5422 O O . GLU A 1 701 ? 48.052 29.151 -124.314 1.00 74.88 701 GLU A O 1
ATOM 5427 N N . GLU A 1 702 ? 48.919 30.177 -122.521 1.00 78.00 702 GLU A N 1
ATOM 5428 C CA . GLU A 1 702 ? 48.561 29.155 -121.531 1.00 78.00 702 GLU A CA 1
ATOM 5429 C C . GLU A 1 702 ? 47.555 29.697 -120.504 1.00 78.00 702 GLU A C 1
ATOM 5431 O O . GLU A 1 702 ? 47.657 30.836 -120.036 1.00 78.00 702 GLU A O 1
ATOM 5436 N N . GLN A 1 703 ? 46.583 28.860 -120.135 1.00 83.19 703 GLN A N 1
ATOM 5437 C CA . GLN A 1 703 ? 45.594 29.159 -119.100 1.00 83.19 703 GLN A CA 1
ATOM 5438 C C . GLN A 1 703 ? 46.213 29.081 -117.693 1.00 83.19 703 GLN A C 1
ATOM 5440 O O . GLN A 1 703 ? 47.077 28.250 -117.415 1.00 83.19 703 GLN A O 1
ATOM 5445 N N . GLY A 1 704 ? 45.729 29.928 -116.787 1.00 81.88 704 GLY A N 1
ATOM 5446 C CA . GLY A 1 704 ? 46.072 29.905 -115.368 1.00 81.88 704 GLY A CA 1
ATOM 5447 C C . GLY A 1 704 ? 45.123 29.036 -114.540 1.00 81.88 704 GLY A C 1
ATOM 5448 O O . GLY A 1 704 ? 44.107 28.538 -115.025 1.00 81.88 704 GLY A O 1
ATOM 5449 N N . ILE A 1 705 ? 45.421 28.903 -113.249 1.00 85.38 705 ILE A N 1
ATOM 5450 C CA . ILE A 1 705 ? 44.598 28.188 -112.266 1.00 85.38 705 ILE A CA 1
ATOM 5451 C C . ILE A 1 705 ? 44.422 29.064 -111.026 1.00 85.38 705 ILE A C 1
ATOM 5453 O O . ILE A 1 705 ? 45.377 29.676 -110.544 1.00 85.38 705 ILE A O 1
ATOM 5457 N N . LYS A 1 706 ? 43.208 29.086 -110.474 1.00 84.62 706 LYS A N 1
ATOM 5458 C CA . LYS A 1 706 ? 42.896 29.650 -109.156 1.00 84.62 706 LYS A CA 1
ATOM 5459 C C . LYS A 1 706 ? 42.128 28.633 -108.310 1.00 84.62 706 LYS A C 1
ATOM 5461 O O . LYS A 1 706 ? 41.381 27.816 -108.849 1.00 84.62 706 LYS A O 1
ATOM 5466 N N . SER A 1 707 ? 42.273 28.690 -106.993 1.00 87.38 707 SER A N 1
ATOM 5467 C CA . SER A 1 707 ? 41.533 27.820 -106.070 1.00 87.38 707 SER A CA 1
ATOM 5468 C C . SER A 1 707 ? 41.252 28.512 -104.735 1.00 87.38 707 SER A C 1
ATOM 5470 O O . SER A 1 707 ? 41.766 29.603 -104.468 1.00 87.38 707 SER A O 1
ATOM 5472 N N . LYS A 1 708 ? 40.399 27.897 -103.912 1.00 86.81 708 LYS A N 1
ATOM 5473 C CA . LYS A 1 708 ? 40.230 28.238 -102.496 1.00 86.81 708 LYS A CA 1
ATOM 5474 C C . LYS A 1 708 ? 41.112 27.314 -101.663 1.00 86.81 708 LYS A C 1
ATOM 5476 O O . LYS A 1 708 ? 41.065 26.100 -101.844 1.00 86.81 708 LYS A O 1
ATOM 5481 N N . HIS A 1 709 ? 41.891 27.868 -100.740 1.00 81.56 709 HIS A N 1
ATOM 5482 C CA . HIS A 1 709 ? 42.773 27.095 -99.854 1.00 81.56 709 HIS A CA 1
ATOM 5483 C C . HIS A 1 709 ? 42.141 26.937 -98.471 1.00 81.56 709 HIS A C 1
ATOM 5485 O O . HIS A 1 709 ? 41.411 27.823 -98.017 1.00 81.56 709 HIS A O 1
ATOM 5491 N N . CYS A 1 710 ? 42.410 25.814 -97.806 1.00 84.56 710 CYS A N 1
ATOM 5492 C CA . CYS A 1 710 ? 42.033 25.627 -96.408 1.00 84.56 710 CYS A CA 1
ATOM 5493 C C . CYS A 1 710 ? 42.854 26.565 -95.503 1.00 84.56 710 CYS A C 1
ATOM 5495 O O . CYS A 1 710 ? 44.050 26.755 -95.719 1.00 84.56 710 CYS A O 1
ATOM 5497 N N . GLN A 1 711 ? 42.232 27.138 -94.471 1.00 81.44 711 GLN A N 1
ATOM 5498 C CA . GLN A 1 711 ? 42.910 28.021 -93.512 1.00 81.44 711 GLN A CA 1
ATOM 5499 C C . GLN A 1 711 ? 43.923 27.276 -92.622 1.00 81.44 711 GLN A C 1
ATOM 5501 O O . GLN A 1 711 ? 44.831 27.897 -92.070 1.00 81.44 711 GLN A O 1
ATOM 5506 N N . TYR A 1 712 ? 43.781 25.950 -92.496 1.00 79.50 712 TYR A N 1
ATOM 5507 C CA . TYR A 1 712 ? 44.511 25.122 -91.527 1.00 79.50 712 TYR A CA 1
ATOM 5508 C C . TYR A 1 712 ? 45.383 24.015 -92.148 1.00 79.50 712 TYR A C 1
ATOM 5510 O O . TYR A 1 712 ? 46.183 23.407 -91.442 1.00 79.50 712 TYR A O 1
ATOM 5518 N N . CYS A 1 713 ? 45.280 23.753 -93.456 1.00 81.94 713 CYS A N 1
ATOM 5519 C CA . CYS A 1 713 ? 46.102 22.757 -94.159 1.00 81.94 713 CYS A CA 1
ATOM 5520 C C . CYS A 1 713 ? 46.257 23.085 -95.655 1.00 81.94 713 CYS A C 1
ATOM 5522 O O . CYS A 1 713 ? 45.614 23.988 -96.178 1.00 81.94 713 CYS A O 1
ATOM 5524 N N . SER A 1 714 ? 47.106 22.345 -96.375 1.00 80.25 714 SER A N 1
ATOM 5525 C CA . SER A 1 714 ? 47.412 22.594 -97.798 1.00 80.25 714 SER A CA 1
ATOM 5526 C C . SER A 1 714 ? 46.323 22.150 -98.795 1.00 80.25 714 SER A C 1
ATOM 5528 O O . SER A 1 714 ? 46.558 22.185 -100.006 1.00 80.25 714 SER A O 1
ATOM 5530 N N . ALA A 1 715 ? 45.161 21.706 -98.308 1.00 82.56 715 ALA A N 1
ATOM 5531 C CA . ALA A 1 715 ? 44.040 21.269 -99.135 1.00 82.56 715 ALA A CA 1
ATOM 5532 C C . ALA A 1 715 ? 43.431 22.433 -99.937 1.00 82.56 715 ALA A C 1
ATOM 5534 O O . ALA A 1 715 ? 43.366 23.572 -99.463 1.00 82.56 715 ALA A O 1
ATOM 5535 N N . ARG A 1 716 ? 42.941 22.134 -101.147 1.00 82.88 716 ARG A N 1
ATOM 5536 C CA . ARG A 1 716 ? 42.345 23.114 -102.070 1.00 82.88 716 ARG A CA 1
ATOM 5537 C C . ARG A 1 716 ? 40.979 22.654 -102.564 1.00 82.88 716 ARG A C 1
ATOM 5539 O O . ARG A 1 716 ? 40.795 21.473 -102.849 1.00 82.88 716 ARG A O 1
ATOM 5546 N N . SER A 1 717 ? 40.054 23.591 -102.730 1.00 82.81 717 SER A N 1
ATOM 5547 C CA . SER A 1 717 ? 38.711 23.366 -103.270 1.00 82.81 717 SER A CA 1
ATOM 5548 C C . SER A 1 717 ? 38.365 24.384 -104.363 1.00 82.81 717 SER A C 1
ATOM 5550 O O . SER A 1 717 ? 39.105 25.342 -104.606 1.00 82.81 717 SER A O 1
ATOM 5552 N N . GLU A 1 718 ? 37.263 24.133 -105.081 1.00 81.12 718 GLU A N 1
ATOM 5553 C CA . GLU A 1 718 ? 36.756 24.985 -106.174 1.00 81.12 718 GLU A CA 1
ATOM 5554 C C . GLU A 1 718 ? 37.823 25.350 -107.233 1.00 81.12 718 GLU A C 1
ATOM 5556 O O . GLU A 1 718 ? 37.834 26.452 -107.784 1.00 81.12 718 GLU A O 1
ATOM 5561 N N . ILE A 1 719 ? 38.742 24.423 -107.529 1.00 84.62 719 ILE A N 1
ATOM 5562 C CA . ILE A 1 719 ? 39.822 24.641 -108.500 1.00 84.62 719 ILE A CA 1
ATOM 5563 C C . ILE A 1 719 ? 39.209 25.008 -109.857 1.00 84.62 719 ILE A C 1
ATOM 5565 O O . ILE A 1 719 ? 38.469 24.227 -110.453 1.00 84.62 719 ILE A O 1
ATOM 5569 N N . THR A 1 720 ? 39.511 26.214 -110.337 1.00 82.25 720 THR A N 1
ATOM 5570 C CA . THR A 1 720 ? 38.942 26.785 -111.560 1.00 82.25 720 THR A CA 1
ATOM 5571 C C . THR A 1 720 ? 40.033 27.342 -112.464 1.00 82.25 720 THR A C 1
ATOM 5573 O O . THR A 1 720 ? 41.031 27.909 -112.015 1.00 82.25 720 THR A O 1
ATOM 5576 N N . VAL A 1 721 ? 39.824 27.170 -113.766 1.00 81.88 721 VAL A N 1
ATOM 5577 C CA . VAL A 1 721 ? 40.709 27.684 -114.813 1.00 81.88 721 VAL A CA 1
ATOM 5578 C C . VAL A 1 721 ? 40.539 29.201 -114.934 1.00 81.88 721 VAL A C 1
ATOM 5580 O O . VAL A 1 721 ? 39.448 29.743 -114.730 1.00 81.88 721 VAL A O 1
ATOM 5583 N N . VAL A 1 722 ? 41.629 29.894 -115.250 1.00 80.44 722 VAL A N 1
ATOM 5584 C CA . VAL A 1 722 ? 41.646 31.308 -115.630 1.00 80.44 722 VAL A CA 1
ATOM 5585 C C . VAL A 1 722 ? 42.090 31.377 -117.084 1.00 80.44 722 VAL A C 1
ATOM 5587 O O . VAL A 1 722 ? 43.185 30.925 -117.409 1.00 80.44 722 VAL A O 1
ATOM 5590 N N . GLU A 1 723 ? 41.243 31.913 -117.960 1.00 80.50 723 GLU A N 1
ATOM 5591 C CA . GLU A 1 723 ? 41.530 31.955 -119.396 1.00 80.50 723 GLU A CA 1
ATOM 5592 C C . GLU A 1 723 ? 42.827 32.704 -119.730 1.00 80.50 723 GLU A C 1
ATOM 5594 O O . GLU A 1 723 ? 43.235 33.631 -119.022 1.00 80.50 723 GLU A O 1
ATOM 5599 N N . ALA A 1 724 ? 43.470 32.291 -120.826 1.00 76.88 724 ALA A N 1
ATOM 5600 C CA . ALA A 1 724 ? 44.670 32.945 -121.331 1.00 76.88 724 ALA A CA 1
ATOM 5601 C C . ALA A 1 724 ? 44.375 34.413 -121.692 1.00 76.88 724 ALA A C 1
ATOM 5603 O O . ALA A 1 724 ? 43.318 34.752 -122.223 1.00 76.88 724 ALA A O 1
ATOM 5604 N N . THR A 1 725 ? 45.332 35.297 -121.415 1.00 75.44 725 THR A N 1
ATOM 5605 C CA . THR A 1 725 ? 45.171 36.757 -121.562 1.00 75.44 725 THR A CA 1
ATOM 5606 C C . THR A 1 725 ? 45.123 37.240 -123.017 1.00 75.44 725 THR A C 1
ATOM 5608 O O . THR A 1 725 ? 44.734 38.381 -123.265 1.00 75.44 725 THR A O 1
ATOM 5611 N N . GLY A 1 726 ? 45.482 36.376 -123.974 1.00 72.88 726 GLY A N 1
ATOM 5612 C CA . GLY A 1 726 ? 45.536 36.684 -125.401 1.00 72.88 726 GLY A CA 1
ATOM 5613 C C . GLY A 1 726 ? 46.679 37.629 -125.789 1.00 72.88 726 GLY A C 1
ATOM 5614 O O . GLY A 1 726 ? 47.455 38.106 -124.958 1.00 72.88 726 GLY A O 1
ATOM 5615 N N . HIS A 1 727 ? 46.797 37.906 -127.087 1.00 70.00 727 HIS A N 1
ATOM 5616 C CA . HIS A 1 727 ? 47.782 38.854 -127.602 1.00 70.00 727 HIS A CA 1
ATOM 5617 C C . HIS A 1 727 ? 47.175 40.255 -127.751 1.00 70.00 727 HIS A C 1
ATOM 5619 O O . HIS A 1 727 ? 46.297 40.480 -128.580 1.00 70.00 727 HIS A O 1
ATOM 5625 N N . SER A 1 728 ? 47.687 41.214 -126.977 1.00 68.25 728 SER A N 1
ATOM 5626 C CA . SER A 1 728 ? 47.433 42.648 -127.168 1.00 68.25 728 SER A CA 1
ATOM 5627 C C . SER A 1 728 ? 48.634 43.294 -127.860 1.00 68.25 728 SER A C 1
ATOM 5629 O O . SER A 1 728 ? 49.755 43.151 -127.366 1.00 68.25 728 SER A O 1
ATOM 5631 N N . TYR A 1 729 ? 48.425 43.977 -128.985 1.00 69.69 729 TYR A N 1
ATOM 5632 C CA . TYR A 1 729 ? 49.472 44.591 -129.815 1.00 69.69 729 TYR A CA 1
ATOM 5633 C C . TYR A 1 729 ? 49.389 46.121 -129.755 1.00 69.69 729 TYR A C 1
ATOM 5635 O O . TYR A 1 729 ? 48.297 46.671 -129.642 1.00 69.69 729 TYR A O 1
ATOM 5643 N N . ASP A 1 730 ? 50.535 46.797 -129.852 1.00 63.47 730 ASP A N 1
ATOM 5644 C CA . ASP A 1 730 ? 50.630 48.264 -129.843 1.00 63.47 730 ASP A CA 1
ATOM 5645 C C . ASP A 1 730 ? 51.555 48.753 -130.976 1.00 63.47 730 ASP A C 1
ATOM 5647 O O . ASP A 1 730 ? 52.413 48.002 -131.453 1.00 63.47 730 ASP A O 1
ATOM 5651 N N . ASN A 1 731 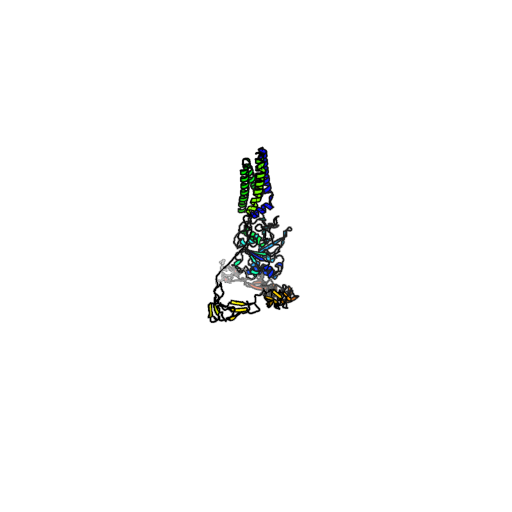? 51.347 49.980 -131.455 1.00 55.62 731 ASN A N 1
ATOM 5652 C CA . ASN A 1 731 ? 51.924 50.472 -132.709 1.00 55.62 731 ASN A CA 1
ATOM 5653 C C . ASN A 1 731 ? 53.244 51.231 -132.471 1.00 55.62 731 ASN A C 1
ATOM 5655 O O . ASN A 1 731 ? 53.255 52.432 -132.201 1.00 55.62 731 ASN A O 1
ATOM 5659 N N . GLY A 1 732 ? 54.360 50.498 -132.549 1.00 56.84 732 GLY A N 1
ATOM 5660 C CA . GLY A 1 732 ? 55.696 50.955 -132.142 1.00 56.84 732 GLY A CA 1
ATOM 5661 C C . GLY A 1 732 ? 56.449 51.881 -133.107 1.00 56.84 732 GLY A C 1
ATOM 5662 O O . GLY A 1 732 ? 57.508 52.376 -132.725 1.00 56.84 732 GLY A O 1
ATOM 5663 N N . GLY A 1 733 ? 55.916 52.139 -134.307 1.00 49.75 733 GLY A N 1
ATOM 5664 C CA . GLY A 1 733 ? 56.550 52.973 -135.338 1.00 49.75 733 GLY A CA 1
ATOM 5665 C C . GLY A 1 733 ? 57.569 52.226 -136.214 1.00 49.75 733 GLY A C 1
ATOM 5666 O O . GLY A 1 733 ? 58.456 51.553 -135.704 1.00 49.75 733 GLY A O 1
ATOM 5667 N N . GLU A 1 734 ? 57.430 52.392 -137.534 1.00 54.12 734 GLU A N 1
ATOM 5668 C CA . GLU A 1 734 ? 58.237 51.757 -138.596 1.00 54.12 734 GLU A CA 1
ATOM 5669 C C . GLU A 1 734 ? 58.186 50.206 -138.589 1.00 54.12 734 GLU A C 1
ATOM 5671 O O . GLU A 1 734 ? 59.103 49.499 -138.181 1.00 54.12 734 GLU A O 1
ATOM 5676 N N . ASP A 1 735 ? 57.063 49.711 -139.123 1.00 56.72 735 ASP A N 1
ATOM 5677 C CA . ASP A 1 735 ? 56.906 48.442 -139.852 1.00 56.72 735 ASP A CA 1
ATOM 5678 C C . ASP A 1 735 ? 57.093 47.104 -139.098 1.00 56.72 735 ASP A C 1
ATOM 5680 O O . ASP A 1 735 ? 57.500 46.104 -139.689 1.00 56.72 735 ASP A O 1
ATOM 5684 N N . ALA A 1 736 ? 56.686 47.032 -137.822 1.00 58.31 736 ALA A N 1
ATOM 5685 C CA . ALA A 1 736 ? 56.246 45.772 -137.195 1.00 58.31 736 ALA A CA 1
ATOM 5686 C C . ALA A 1 736 ? 55.338 45.988 -135.962 1.00 58.31 736 ALA A C 1
ATOM 5688 O O . ALA A 1 736 ? 55.651 46.783 -135.073 1.00 58.31 736 ALA A O 1
ATOM 5689 N N . TYR A 1 737 ? 54.244 45.222 -135.856 1.00 60.00 737 TYR A N 1
ATOM 5690 C CA . TYR A 1 737 ? 53.437 45.132 -134.628 1.00 60.00 737 TYR A CA 1
ATOM 5691 C C . TYR A 1 737 ? 54.013 44.068 -133.686 1.00 60.00 737 TYR A C 1
ATOM 5693 O O . TYR A 1 737 ? 54.326 42.961 -134.118 1.00 60.00 737 TYR A O 1
ATOM 5701 N N . TYR A 1 738 ? 54.079 44.358 -132.383 1.00 61.47 738 TYR A N 1
ATOM 5702 C CA . TYR A 1 738 ? 54.564 43.414 -131.368 1.00 61.47 738 TYR A CA 1
ATOM 5703 C C . TYR A 1 738 ? 53.557 43.237 -130.235 1.00 61.47 738 TYR A C 1
ATOM 5705 O O . TYR A 1 738 ? 52.961 44.204 -129.757 1.00 61.47 738 TYR A O 1
ATOM 5713 N N . CYS A 1 739 ? 53.396 42.003 -129.756 1.00 66.50 739 CYS A N 1
ATOM 5714 C CA . CYS A 1 739 ? 52.551 41.735 -128.602 1.00 66.50 739 CYS A CA 1
ATOM 5715 C C . CYS A 1 739 ? 53.170 42.359 -127.341 1.00 66.50 739 CYS A C 1
ATOM 5717 O O . CYS A 1 739 ? 54.278 42.014 -126.929 1.00 66.50 739 CYS A O 1
ATOM 5719 N N . THR A 1 740 ? 52.431 43.247 -126.683 1.00 65.19 740 THR A N 1
ATOM 5720 C CA . THR A 1 740 ? 52.842 43.950 -125.460 1.00 65.19 740 THR A CA 1
ATOM 5721 C C . THR A 1 740 ? 53.240 42.996 -124.330 1.00 65.19 740 THR A C 1
ATOM 5723 O O . THR A 1 740 ? 54.203 43.294 -123.618 1.00 65.19 740 THR A O 1
ATOM 5726 N N . VAL A 1 741 ? 52.568 41.841 -124.223 1.00 65.75 741 VAL A N 1
ATOM 5727 C CA . VAL A 1 741 ? 52.749 40.824 -123.171 1.00 65.75 741 VAL A CA 1
ATOM 5728 C C . VAL A 1 741 ? 53.932 39.883 -123.449 1.00 65.75 741 VAL A C 1
ATOM 5730 O O . VAL A 1 741 ? 54.778 39.713 -122.578 1.00 65.75 741 VAL A O 1
ATOM 5733 N N . CYS A 1 742 ? 54.028 39.294 -124.649 1.00 68.81 742 CYS A N 1
ATOM 5734 C CA . CYS A 1 742 ? 55.018 38.239 -124.961 1.00 68.81 742 CYS A CA 1
ATOM 5735 C C . CYS A 1 742 ? 56.101 38.617 -125.984 1.00 68.81 742 CYS A C 1
ATOM 5737 O O . CYS A 1 742 ? 56.973 37.805 -126.280 1.00 68.81 742 CYS A O 1
ATOM 5739 N N . LYS A 1 743 ? 56.059 39.837 -126.534 1.00 64.75 743 LYS A N 1
ATOM 5740 C CA . LYS A 1 743 ? 57.028 40.400 -127.496 1.00 64.75 743 LYS A CA 1
ATOM 5741 C C . LYS A 1 743 ? 57.204 39.649 -128.828 1.00 64.75 743 LYS A C 1
ATOM 5743 O O . LYS A 1 743 ? 58.059 40.048 -129.613 1.00 64.75 743 LYS A O 1
ATOM 5748 N N . LYS A 1 744 ? 56.382 38.639 -129.140 1.00 68.81 744 LYS A N 1
ATOM 5749 C CA . LYS A 1 744 ? 56.270 38.089 -130.505 1.00 68.81 744 LYS A CA 1
ATOM 5750 C C . LYS A 1 744 ? 55.781 39.170 -131.479 1.00 68.81 744 LYS A C 1
ATOM 5752 O O . LYS A 1 744 ? 54.929 39.984 -131.109 1.00 68.81 744 LYS A O 1
ATOM 5757 N N . ALA A 1 745 ? 56.325 39.169 -132.695 1.00 59.50 745 ALA A N 1
ATOM 5758 C CA . ALA A 1 745 ? 55.860 40.010 -133.796 1.00 59.50 745 ALA A CA 1
ATOM 5759 C C . ALA A 1 745 ? 54.537 39.479 -134.381 1.00 59.50 745 ALA A C 1
ATOM 5761 O O . ALA A 1 745 ? 54.157 38.333 -134.134 1.00 59.50 745 ALA A O 1
ATOM 5762 N N . LEU A 1 746 ? 53.840 40.321 -135.141 1.00 61.41 746 LEU A N 1
ATOM 5763 C CA . LEU A 1 746 ? 52.675 39.965 -135.947 1.00 61.41 746 LEU A CA 1
ATOM 5764 C C . LEU A 1 746 ? 53.138 39.823 -137.406 1.00 61.41 746 LEU A C 1
ATOM 5766 O O . LEU A 1 746 ? 53.596 40.799 -137.997 1.00 61.41 746 LEU A O 1
ATOM 5770 N N . GLU A 1 747 ? 53.071 38.610 -137.951 1.00 57.81 747 GLU A N 1
ATOM 5771 C CA . GLU A 1 747 ? 53.393 38.314 -139.353 1.00 57.81 747 GLU A CA 1
ATOM 5772 C C . GLU A 1 747 ? 52.135 38.520 -140.221 1.00 57.81 747 GLU A C 1
ATOM 5774 O O . GLU A 1 747 ? 51.055 38.060 -139.848 1.00 57.81 747 GLU A O 1
ATOM 5779 N N . GLU A 1 748 ? 52.258 39.219 -141.354 1.00 48.34 748 GLU A N 1
ATOM 5780 C CA . GLU A 1 748 ? 51.207 39.304 -142.386 1.00 48.34 748 GLU A CA 1
ATOM 5781 C C . GLU A 1 748 ? 51.441 38.217 -143.460 1.00 48.34 748 GLU A C 1
ATOM 5783 O O . GLU A 1 748 ? 52.592 37.956 -143.821 1.00 48.34 748 GLU A O 1
ATOM 5788 N N . GLU A 1 749 ? 50.361 37.586 -143.950 1.00 46.16 749 GLU A N 1
ATOM 5789 C CA . GLU A 1 749 ? 50.360 36.581 -145.044 1.00 46.16 749 GLU A CA 1
ATOM 5790 C C . GLU A 1 749 ? 50.258 37.211 -146.449 1.00 46.16 749 GLU A C 1
ATOM 5792 O O . GLU A 1 749 ? 49.417 38.123 -146.633 1.00 46.16 749 GLU A O 1
#